Protein AF-0000000073466733 (afdb_homodimer)

Secondary structure (DSSP, 8-state):
-HHHHHHHHHTTTSS-GGG-HHHHHHHHHHHHHHHHHT--STT-S-PPPHHHHHHHHHHHHHHHHHHHHHHHHGGGG-TTTT-TTHHHHHHHHHHHHHHHHHHHHHHHHTSSS----------------SHHHHHHHHHHHHHHHTT--GGG-TTS--------TTS--------HHHHHHHHHHHHHHHHHHHHHHHHHHHIIIIIHHHHHHHHHHHHHHHHHHHHHHHHHHHHHHHHHHHHHHHHT-HHHHHHHHHHHHHHHHHHHHHHHHHHHHHHHHHH-SHHHHHHHHHHHHHHHHHHHHHHHHHHHHHHHHHHHHHHHHHHHHHH-/-HHHHHHHHHTTTSS-GGG-HHHHHHHHHHHHHHHHT---STT-S-PPPHHHHHHHHHHHHHHHHHHHHHHHHGGGG-TTTT-TTHHHHHHHHHHHHHHHHHHHHHHHHTSSS----------------SHHHHHHHHHHHHHHHTT--GGG-TTS--------TTS--------HHHHHHHHHHHHHHHHHHHHHHHHHHHIIIIIHHHHHHHHHHHHHHHHHHHHHHHHHHHHHHHHHHHHHHHHT-HHHHHHHHHHHHHHHHHHHHHHHHHHHHHHHHHH-SHHHHHHHHHHHHHHHHHHHHHHHHHHHHHHHHHHHHHHHHHHHHHH-

Nearest PDB structures (foldseek):
  8a1g-assembly2_B  TM=4.833E-01  e=2.621E-03  Homo sapiens
  8afz-assembly1_A  TM=4.199E-01  e=9.462E-04  Homo sapiens
  7aal-assembly1_B  TM=3.959E-01  e=3.906E-02  Homo sapiens
  7n6g-assembly1_3T  TM=3.147E-01  e=7.934E-02  Chlamydomonas reinhardtii
  8a1g-assembly2_B  TM=4.843E-01  e=2.735E-03  Homo sapiens

pLDDT: mean 74.76, std 27.03, range [27.53, 98.88]

Radius of gyration: 39.1 Å; Cα contacts (8 Å, |Δi|>4): 635; chains: 2; bounding box: 58×128×74 Å

Solvent-accessible surface area (backbone atoms only — not comparable to full-atom values): 34806 Å² total; per-residue (Å²): 120,62,66,71,52,49,58,63,54,60,67,63,67,73,68,62,74,86,69,39,71,69,52,58,55,54,58,52,45,54,56,51,29,60,64,53,41,69,36,74,60,114,49,42,65,70,57,75,39,66,70,58,53,51,52,51,51,50,50,51,24,50,50,50,24,51,52,41,39,49,68,55,58,53,51,52,76,42,72,36,42,50,28,60,70,45,67,57,48,53,50,47,51,50,45,50,53,48,45,56,47,47,56,59,50,54,68,68,66,63,69,79,70,86,64,66,79,69,64,75,72,73,73,78,75,84,74,70,51,30,46,35,32,48,47,12,50,26,25,40,54,22,8,48,57,34,36,31,70,62,89,73,50,79,84,64,76,84,72,76,67,71,70,54,86,78,66,65,76,68,63,69,61,66,35,71,57,11,52,48,25,40,52,48,13,52,50,26,38,51,46,30,52,40,48,51,51,26,27,51,39,26,39,64,38,20,52,50,54,50,51,55,51,48,52,52,49,48,50,24,52,52,30,46,49,46,25,53,52,26,44,51,51,27,44,53,35,49,49,52,38,50,53,34,62,75,67,65,45,69,85,53,44,63,58,34,51,52,49,32,52,50,27,48,50,47,26,54,52,30,43,54,51,21,51,52,40,45,51,51,57,74,58,47,44,59,64,44,41,21,53,28,35,34,40,41,24,51,25,52,34,22,42,53,44,20,58,54,30,52,56,51,32,51,54,34,46,51,51,29,51,51,43,44,52,54,44,51,58,72,76,98,121,63,65,72,52,49,59,65,54,61,67,63,67,74,66,62,74,86,67,39,70,69,53,59,54,55,57,53,44,55,56,50,28,61,61,49,41,62,35,75,61,112,53,39,66,70,55,75,39,66,69,58,53,51,52,50,51,51,51,50,23,50,50,50,24,51,52,42,40,51,68,54,59,54,50,51,77,42,71,35,42,50,29,59,70,47,68,57,47,54,52,47,53,50,46,50,54,47,46,58,53,46,56,63,55,54,68,66,63,64,67,80,72,87,65,67,79,70,66,76,70,74,73,77,76,83,74,70,50,30,46,37,31,48,46,12,49,25,25,39,55,22,8,48,57,36,37,29,70,62,88,74,49,79,84,63,76,85,72,76,69,72,70,54,85,78,65,67,77,66,65,70,63,65,34,71,57,12,51,50,26,41,54,50,13,53,52,27,38,50,47,30,51,40,50,50,52,26,29,51,40,26,38,64,38,19,53,49,53,49,51,55,50,48,52,52,50,49,51,24,52,52,30,46,50,47,25,53,52,27,46,52,50,26,44,53,34,49,49,52,40,52,52,34,61,73,68,67,45,70,85,52,45,64,57,34,51,53,49,33,53,50,27,48,51,46,26,52,52,28,42,53,50,21,51,53,40,43,50,51,57,74,59,47,44,58,65,45,41,20,52,28,34,33,41,42,25,51,25,52,35,22,43,53,43,20,57,55,30,52,56,51,34,53,54,34,44,51,50,29,53,51,40,43,51,53,44,52,58,71,76,98

Organism: Mycosarcoma maydis (NCBI:txid5270)

Sequence (664 aa):
MDQWKKFTSNVASNVGPQFQNIGKTFGNLNQQARERFGAVDQEDITELPQEYKDLERRVDALKSAHTGLMKVAKVYETESYDYPTQLQESITQLSASVGHSVTSWAASATRGTNLPKVSPTARPEKVNKTLHHALSRAAASGALQLGADPSNLSGLPKLDTAQAPGSETALKDDSKLGEALQKFAIAEDRLGNARLTQDDQITQGFNVPFNSFGAQIQLAMKARQSVNDARLHLDSWKQSLKSAENAGSSAKLEQYRGEVEQAEDKLVAATEEAISLMKQVLENPEPIKSLSAFIKAQAEYHAAAAELLANVQQELAQLATSVESDYRLSRGMDQWKKFTSNVASNVGPQFQNIGKTFGNLNQQARERFGAVDQEDITELPQEYKDLERRVDALKSAHTGLMKVAKVYETESYDYPTQLQESITQLSASVGHSVTSWAASATRGTNLPKVSPTARPEKVNKTLHHALSRAAASGALQLGADPSNLSGLPKLDTAQAPGSETALKDDSKLGEALQKFAIAEDRLGNARLTQDDQITQGFNVPFNSFGAQIQLAMKARQSVNDARLHLDSWKQSLKSAENAGSSAKLEQYRGEVEQAEDKLVAATEEAISLMKQVLENPEPIKSLSAFIKAQAEYHAAAAELLANVQQELAQLATSVESDYRLSRG

Structure (mmCIF, N/CA/C/O backbone):
data_AF-0000000073466733-model_v1
#
loop_
_entity.id
_entity.type
_entity.pdbx_description
1 polymer 'BAR domain-containing protein'
#
loop_
_atom_site.group_PDB
_atom_site.id
_atom_site.type_symbol
_atom_site.label_atom_id
_atom_site.label_alt_id
_atom_site.label_comp_id
_atom_site.label_asym_id
_atom_site.label_entity_id
_atom_site.label_seq_id
_atom_site.pdbx_PDB_ins_code
_atom_site.Cartn_x
_atom_site.Cartn_y
_atom_site.Cartn_z
_atom_site.occupancy
_atom_site.B_iso_or_equiv
_atom_site.auth_seq_id
_atom_site.auth_comp_id
_atom_site.auth_asym_id
_atom_site.auth_atom_id
_atom_site.pdbx_PDB_model_num
ATOM 1 N N . MET A 1 1 ? -9.258 54.469 31.219 1 27.53 1 MET A N 1
ATOM 2 C CA . MET A 1 1 ? -8.648 54.969 29.984 1 27.53 1 MET A CA 1
ATOM 3 C C . MET A 1 1 ? -7.129 54.969 30.094 1 27.53 1 MET A C 1
ATOM 5 O O . MET A 1 1 ? -6.43 54.75 29.094 1 27.53 1 MET A O 1
ATOM 9 N N . ASP A 1 2 ? -6.719 55.094 31.328 1 37.41 2 ASP A N 1
ATOM 10 C CA . ASP A 1 2 ? -5.309 55.281 31.656 1 37.41 2 ASP A CA 1
ATOM 11 C C . ASP A 1 2 ? -4.547 53.969 31.641 1 37.41 2 ASP A C 1
ATOM 13 O O . ASP A 1 2 ? -3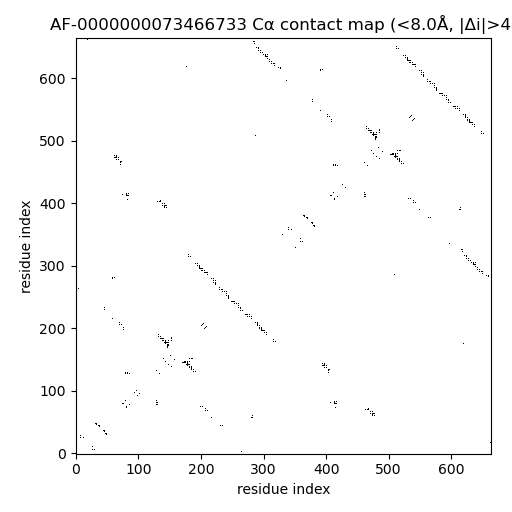.395 53.906 31.219 1 37.41 2 ASP A O 1
ATOM 17 N N . GLN A 1 3 ? -5.207 53.062 32.219 1 35.91 3 GLN A N 1
ATOM 18 C CA . GLN A 1 3 ? -4.453 51.875 32.5 1 35.91 3 GLN A CA 1
ATOM 19 C C . GLN A 1 3 ? -4.195 51.062 31.219 1 35.91 3 GLN A C 1
ATOM 21 O O . GLN A 1 3 ? -3.199 50.344 31.125 1 35.91 3 GLN A O 1
ATOM 26 N N . TRP A 1 4 ? -5.293 51.094 30.359 1 40.16 4 TRP A N 1
ATOM 27 C CA . TRP A 1 4 ? -5.066 50.438 29.078 1 40.16 4 TRP A CA 1
ATOM 28 C C . TRP A 1 4 ? -3.967 51.125 28.281 1 40.16 4 TRP A C 1
ATOM 30 O O . TRP A 1 4 ? -3.154 50.469 27.625 1 40.16 4 TRP A O 1
ATOM 40 N N . LYS A 1 5 ? -3.711 52.406 28.516 1 46.12 5 LYS A N 1
ATOM 41 C CA . LYS A 1 5 ? -2.66 53.219 27.922 1 46.12 5 LYS A CA 1
ATOM 42 C C . LYS A 1 5 ? -1.279 52.781 28.391 1 46.12 5 LYS A C 1
ATOM 44 O O . LYS A 1 5 ? -0.344 52.719 27.578 1 46.12 5 LYS A O 1
ATOM 49 N N . LYS A 1 6 ? -1.133 52.5 29.594 1 44.5 6 LYS A N 1
ATOM 50 C CA . LYS A 1 6 ? 0.152 52.219 30.234 1 44.5 6 LYS A CA 1
ATOM 51 C C . LYS A 1 6 ? 0.685 50.844 29.781 1 44.5 6 LYS A C 1
ATOM 53 O O . LYS A 1 6 ? 1.891 50.688 29.594 1 44.5 6 LYS A O 1
ATOM 58 N N . PHE A 1 7 ? -0.127 49.906 29.766 1 41.03 7 PHE A N 1
ATOM 59 C CA . PHE A 1 7 ? 0.318 48.562 29.391 1 41.03 7 PHE A CA 1
ATOM 60 C C . PHE A 1 7 ? 0.852 48.562 27.969 1 41.03 7 PHE A C 1
ATOM 62 O O . PHE A 1 7 ? 1.877 47.938 27.688 1 41.03 7 PHE A O 1
ATOM 69 N N . THR A 1 8 ? 0.306 49.406 27.109 1 41.75 8 THR A N 1
ATOM 70 C CA . THR A 1 8 ? 0.793 49.438 25.734 1 41.75 8 THR A CA 1
ATOM 71 C C . THR A 1 8 ? 2.184 50.062 25.656 1 41.75 8 THR A C 1
ATOM 73 O O . THR A 1 8 ? 2.967 49.75 24.766 1 41.75 8 THR A O 1
ATOM 76 N N . SER A 1 9 ? 2.525 50.969 26.656 1 40.78 9 SER A N 1
ATOM 77 C CA . SER A 1 9 ? 3.83 51.625 26.656 1 40.78 9 SER A CA 1
ATOM 78 C C . SER A 1 9 ? 4.926 50.688 27.109 1 40.78 9 SER A C 1
ATOM 80 O O . SER A 1 9 ? 6.031 50.688 26.562 1 40.78 9 SER A O 1
ATOM 82 N N . ASN A 1 10 ? 4.746 50 28.234 1 35.5 10 ASN A N 1
ATOM 83 C CA . ASN A 1 10 ? 5.855 49.25 28.828 1 35.5 10 ASN A CA 1
ATOM 84 C C . ASN A 1 10 ? 6.25 48.031 28 1 35.5 10 ASN A C 1
ATOM 86 O O . ASN A 1 10 ? 7.324 47.469 28.188 1 35.5 10 ASN A O 1
ATOM 90 N N . VAL A 1 11 ? 5.324 47.406 27.391 1 38.09 11 VAL A N 1
ATOM 91 C CA . VAL A 1 11 ? 5.762 46.188 26.688 1 38.09 11 VAL A CA 1
ATOM 92 C C . VAL A 1 11 ? 6.645 46.594 25.5 1 38.09 11 VAL A C 1
ATOM 94 O O . VAL A 1 11 ? 7.352 45.75 24.953 1 38.09 11 VAL A O 1
ATOM 97 N N . ALA A 1 12 ? 6.648 47.906 25.047 1 36.88 12 ALA A N 1
ATOM 98 C CA . ALA A 1 12 ? 7.445 48.375 23.922 1 36.88 12 ALA A CA 1
ATOM 99 C C . ALA A 1 12 ? 8.93 48.375 24.281 1 36.88 12 ALA A C 1
ATOM 101 O O . ALA A 1 12 ? 9.781 48.375 23.375 1 36.88 12 ALA A O 1
ATOM 102 N N . SER A 1 13 ? 9.234 48.594 25.547 1 33.16 13 SER A N 1
ATOM 103 C CA . SER A 1 13 ? 10.648 48.906 25.766 1 33.16 13 SER A CA 1
ATOM 104 C C . SER A 1 13 ? 11.531 47.688 25.516 1 33.16 13 SER A C 1
ATOM 106 O O . SER A 1 13 ? 12.68 47.844 25.094 1 33.16 13 SER A O 1
ATOM 108 N N . ASN A 1 14 ? 11.25 46.531 26.109 1 29.89 14 ASN A N 1
ATOM 109 C CA . ASN A 1 14 ? 12.398 45.656 26.312 1 29.89 14 ASN A CA 1
ATOM 110 C C . ASN A 1 14 ? 12.656 44.75 25.109 1 29.89 14 ASN A C 1
ATOM 112 O O . ASN A 1 14 ? 13.359 43.75 25.203 1 29.89 14 ASN A O 1
ATOM 116 N N . VAL A 1 15 ? 11.68 44.594 24.156 1 31.73 15 VAL A N 1
ATOM 117 C CA . VAL A 1 15 ? 12.055 43.469 23.297 1 31.73 15 VAL A CA 1
ATOM 118 C C . VAL A 1 15 ? 13.172 43.906 22.359 1 31.73 15 VAL A C 1
ATOM 120 O O . VAL A 1 15 ? 13.25 45.062 21.969 1 31.73 15 VAL A O 1
ATOM 123 N N . GLY A 1 16 ? 14.32 43.188 22.234 1 29.83 16 GLY A N 1
ATOM 124 C CA . GLY A 1 16 ? 15.594 43.375 21.562 1 29.83 16 GLY A CA 1
ATOM 125 C C . GLY A 1 16 ? 15.438 43.719 20.094 1 29.83 16 GLY A C 1
ATOM 126 O O . GLY A 1 16 ? 14.359 43.531 19.516 1 29.83 16 GLY A O 1
ATOM 127 N N . PRO A 1 17 ? 16.469 44.344 19.312 1 31.75 17 PRO A N 1
ATOM 128 C CA . PRO A 1 17 ? 16.516 45.062 18.047 1 31.75 17 PRO A CA 1
ATOM 129 C C . PRO A 1 17 ? 16 44.25 16.859 1 31.75 17 PRO A C 1
ATOM 131 O O . PRO A 1 17 ? 15.531 44.812 15.875 1 31.75 17 PRO A O 1
ATOM 134 N N . GLN A 1 18 ? 16.5 43.031 16.672 1 32.75 18 GLN A N 1
ATOM 135 C CA . GLN A 1 18 ? 16.328 42.406 15.359 1 32.75 18 GLN A CA 1
ATOM 136 C C . GLN A 1 18 ? 14.859 42.094 15.086 1 32.75 18 GLN A C 1
ATOM 138 O O . GLN A 1 18 ? 14.484 41.781 13.953 1 32.75 18 GLN A O 1
ATOM 143 N N . PHE A 1 19 ? 14.195 41.5 16.047 1 32.16 19 PHE A N 1
ATOM 144 C CA . PHE A 1 19 ? 12.75 41.312 15.992 1 32.16 19 PHE A CA 1
ATOM 145 C C . PHE A 1 19 ? 12.031 42.656 16.047 1 32.16 19 PHE A C 1
ATOM 147 O O . PHE A 1 19 ? 11.305 42.938 17 1 32.16 19 PHE A O 1
ATOM 154 N N . GLN A 1 20 ? 12.719 43.812 15.695 1 30.38 20 GLN A N 1
ATOM 155 C CA . GLN A 1 20 ? 12.266 45.219 15.789 1 30.38 20 GLN A CA 1
ATOM 156 C C . GLN A 1 20 ? 11 45.438 14.961 1 30.38 20 GLN A C 1
ATOM 158 O O . GLN A 1 20 ? 10.195 46.312 15.281 1 30.38 20 GLN A O 1
ATOM 163 N N . ASN A 1 21 ? 11.047 44.781 13.734 1 29.73 21 ASN A N 1
ATOM 164 C CA . ASN A 1 21 ? 9.969 45.25 12.875 1 29.73 21 ASN A CA 1
ATOM 165 C C . ASN A 1 21 ? 8.609 44.75 13.352 1 29.73 21 ASN A C 1
ATOM 167 O O . ASN A 1 21 ? 7.57 45.219 12.922 1 29.73 21 ASN A O 1
ATOM 171 N N . ILE A 1 22 ? 8.602 43.531 13.891 1 31.38 22 ILE A N 1
ATOM 172 C CA . ILE A 1 22 ? 7.293 43.031 14.297 1 31.38 22 ILE A CA 1
ATOM 173 C C . ILE A 1 22 ? 6.793 43.812 15.516 1 31.38 22 ILE A C 1
ATOM 175 O O . ILE A 1 22 ? 5.652 43.625 15.945 1 31.38 22 ILE A O 1
ATOM 179 N N . GLY A 1 23 ? 7.691 44.438 16.281 1 30.52 23 GLY A N 1
ATOM 180 C CA . GLY A 1 23 ? 7.297 45.25 17.422 1 30.52 23 GLY A CA 1
ATOM 181 C C . GLY A 1 23 ? 6.441 46.438 17.047 1 30.52 23 GLY A C 1
ATOM 182 O O . GLY A 1 23 ? 5.578 46.875 17.812 1 30.52 23 GLY A O 1
ATOM 183 N N . LYS A 1 24 ? 6.836 47.219 15.938 1 35.78 24 LYS A N 1
ATOM 184 C CA . LYS A 1 24 ? 6.121 48.438 15.578 1 35.78 24 LYS A CA 1
ATOM 185 C C . LYS A 1 24 ? 4.676 48.156 15.195 1 35.78 24 LYS A C 1
ATOM 187 O O . LYS A 1 24 ? 3.795 49 15.359 1 35.78 24 LYS A O 1
ATOM 192 N N . THR A 1 25 ? 4.383 46.969 14.602 1 33.47 25 THR A N 1
ATOM 193 C CA . THR A 1 25 ? 3.033 46.719 14.102 1 33.47 25 THR A CA 1
ATOM 194 C C . THR A 1 25 ? 2.086 46.375 15.25 1 33.47 25 THR A C 1
ATOM 196 O O . THR A 1 25 ? 0.876 46.594 15.148 1 33.47 25 THR A O 1
ATOM 199 N N . PHE A 1 26 ? 2.646 45.875 16.312 1 36.72 26 PHE A N 1
ATOM 200 C CA . PHE A 1 26 ? 1.739 45.625 17.438 1 36.72 26 PHE A CA 1
ATOM 201 C C . PHE A 1 26 ? 1.276 46.938 18.047 1 36.72 26 PHE A C 1
ATOM 203 O O . PHE A 1 26 ? 0.139 47.062 18.5 1 36.72 26 PHE A O 1
ATOM 210 N N . GLY A 1 27 ? 2.184 47.969 18.062 1 34.47 27 GLY A N 1
ATOM 211 C CA . GLY A 1 27 ? 1.759 49.281 18.531 1 34.47 27 GLY A CA 1
ATOM 212 C C . GLY A 1 27 ? 0.616 49.875 17.719 1 34.47 27 GLY A C 1
ATOM 213 O O . GLY A 1 27 ? -0.276 50.531 18.281 1 34.47 27 GLY A O 1
ATOM 214 N N . ASN A 1 28 ? 0.651 49.656 16.406 1 37.84 28 ASN A N 1
ATOM 215 C CA . ASN A 1 28 ? -0.404 50.219 15.578 1 37.84 28 ASN A CA 1
ATOM 216 C C . ASN A 1 28 ? -1.723 49.5 15.758 1 37.84 28 ASN A C 1
ATOM 218 O O . ASN A 1 28 ? -2.795 50.094 15.688 1 37.84 28 ASN A O 1
ATOM 222 N N . LEU A 1 29 ? -1.667 48.219 16.094 1 36.16 29 LEU A N 1
ATOM 223 C CA . LEU A 1 29 ? -2.949 47.531 16.219 1 36.16 29 LEU A CA 1
ATOM 224 C C . LEU A 1 29 ? -3.648 47.938 17.516 1 36.16 29 LEU A C 1
ATOM 226 O O . LEU A 1 29 ? -4.875 48.062 17.547 1 36.16 29 LEU A O 1
ATOM 230 N N . ASN A 1 30 ? -2.852 48.25 18.594 1 37.81 30 ASN A N 1
ATOM 231 C CA . ASN A 1 30 ? -3.523 48.75 19.797 1 37.81 30 ASN A CA 1
ATOM 232 C C . ASN A 1 30 ? -4.246 50.062 19.531 1 37.81 30 ASN A C 1
ATOM 234 O O . ASN A 1 30 ? -5.359 50.25 20.016 1 37.81 30 ASN A O 1
ATOM 238 N N . GLN A 1 31 ? -3.604 51 18.781 1 38.84 31 GLN A N 1
ATOM 239 C CA . GLN A 1 31 ? -4.254 52.281 18.531 1 38.84 31 GLN A CA 1
ATOM 240 C C . GLN A 1 31 ? -5.508 52.094 17.672 1 38.84 31 GLN A C 1
ATOM 242 O O . GLN A 1 31 ? -6.535 52.719 17.938 1 38.84 31 GLN A O 1
ATOM 247 N N . GLN A 1 32 ? -5.367 51.125 16.766 1 35 32 GLN A N 1
ATOM 248 C CA . GLN A 1 32 ? -6.527 51.062 15.883 1 35 32 GLN A CA 1
ATOM 249 C C . GLN A 1 32 ? -7.691 50.344 16.562 1 35 32 GLN A C 1
ATOM 251 O O . GLN A 1 32 ? -8.852 50.656 16.312 1 35 32 GLN A O 1
ATOM 256 N N . ALA A 1 33 ? -7.348 49.406 17.438 1 36.84 33 ALA A N 1
ATOM 257 C CA . ALA A 1 33 ? -8.469 48.75 18.094 1 36.84 33 ALA A CA 1
ATOM 258 C C . ALA A 1 33 ? -9.172 49.688 19.062 1 36.84 33 ALA A C 1
ATOM 260 O O . ALA A 1 33 ? -10.406 49.719 19.141 1 36.84 33 ALA A O 1
ATOM 261 N N . ARG A 1 34 ? -8.461 50.5 19.891 1 36.38 34 ARG A N 1
ATOM 262 C CA . ARG A 1 34 ? -9.133 51.469 20.766 1 36.38 34 ARG A CA 1
ATOM 263 C C . ARG A 1 34 ? -9.969 52.438 19.969 1 36.38 34 ARG A C 1
ATOM 265 O O . ARG A 1 34 ? -11.023 52.875 20.406 1 36.38 34 ARG A O 1
ATOM 272 N N . GLU A 1 35 ? -9.367 52.969 18.938 1 36.69 35 GLU A N 1
ATOM 273 C CA . GLU A 1 35 ? -10.164 53.969 18.234 1 36.69 35 GLU A CA 1
ATOM 274 C C . GLU A 1 35 ? -11.461 53.375 17.703 1 36.69 35 GLU A C 1
ATOM 276 O O . GLU A 1 35 ? -12.492 54.062 17.641 1 36.69 35 GLU A O 1
ATOM 281 N N . ARG A 1 36 ? -11.32 52.094 17.234 1 33.38 36 ARG A N 1
ATOM 282 C CA . ARG A 1 36 ? -12.555 51.656 16.578 1 33.38 36 ARG A CA 1
ATOM 283 C C . ARG A 1 36 ? -13.617 51.281 17.609 1 33.38 36 ARG A C 1
ATOM 285 O O . ARG A 1 36 ? -14.742 50.938 17.25 1 33.38 36 ARG A O 1
ATOM 292 N N . PHE A 1 37 ? -13.258 50.781 18.844 1 35.19 37 PHE A N 1
ATOM 293 C CA . PHE A 1 37 ? -14.406 50.312 19.625 1 35.19 37 PHE A CA 1
ATOM 294 C C . PHE A 1 37 ? -15.305 51.5 20.016 1 35.19 37 PHE A C 1
ATOM 296 O O . PHE A 1 37 ? -16.266 51.312 20.75 1 35.19 37 PHE A O 1
ATOM 303 N N . GLY A 1 38 ? -14.914 52.625 20.156 1 32.56 38 GLY A N 1
ATOM 304 C CA . GLY A 1 38 ? -15.906 53.594 20.625 1 32.56 38 GLY A CA 1
ATOM 305 C C . GLY A 1 38 ? -17.109 53.688 19.719 1 32.56 38 GLY A C 1
ATOM 306 O O . GLY A 1 38 ? -17.844 54.688 19.75 1 32.56 38 GLY A O 1
ATOM 307 N N . ALA A 1 39 ? -17.281 52.938 18.672 1 33.53 39 ALA A N 1
ATOM 308 C CA . ALA A 1 39 ? -18.438 53.438 17.922 1 33.53 39 ALA A CA 1
ATOM 309 C C . ALA A 1 39 ? -19.75 53.062 18.625 1 33.53 39 ALA A C 1
ATOM 311 O O . ALA A 1 39 ? -19.938 51.906 19.016 1 33.53 39 ALA A O 1
ATOM 312 N N . VAL A 1 40 ? -20.75 53.781 19 1 34.38 40 VAL A N 1
ATOM 313 C CA . VAL A 1 40 ? -22.141 54.062 19.391 1 34.38 40 VAL A CA 1
ATOM 314 C C . VAL A 1 40 ? -23.078 53.25 18.5 1 34.38 40 VAL A C 1
ATOM 316 O O . VAL A 1 40 ? -23.984 52.562 18.984 1 34.38 40 VAL A O 1
ATOM 319 N N . ASP A 1 41 ? -23.797 53.562 17.406 1 36.12 41 ASP A N 1
ATOM 320 C CA . ASP A 1 41 ? -24.984 53.188 16.641 1 36.12 41 ASP A CA 1
ATOM 321 C C . ASP A 1 41 ? -24.812 51.812 16 1 36.12 41 ASP A C 1
ATOM 323 O O . ASP A 1 41 ? -23.688 51.312 15.898 1 36.12 41 ASP A O 1
ATOM 327 N N . GLN A 1 42 ? -25.5 51.062 15.094 1 41.66 42 GLN A N 1
ATOM 328 C CA . GLN A 1 42 ? -25.391 49.812 14.359 1 41.66 42 GLN A CA 1
ATOM 329 C C . GLN A 1 42 ? -23.938 49.344 14.258 1 41.66 42 GLN A C 1
ATOM 331 O O . GLN A 1 42 ? -23.656 48.25 13.797 1 41.66 42 GLN A O 1
ATOM 336 N N . GLU A 1 43 ? -22.828 50.219 14.75 1 43.75 43 GLU A N 1
ATOM 337 C CA . GLU A 1 43 ? -21.547 50.875 15.031 1 43.75 43 GLU A CA 1
ATOM 338 C C . GLU A 1 43 ? -20.953 50.344 16.344 1 43.75 43 GLU A C 1
ATOM 340 O O . GLU A 1 43 ? -19.797 50.656 16.656 1 43.75 43 GLU A O 1
ATOM 345 N N . ASP A 1 44 ? -21.641 49.781 17.297 1 51.81 44 ASP A N 1
ATOM 346 C CA . ASP A 1 44 ? -21.328 49.438 18.672 1 51.81 44 ASP A CA 1
ATOM 347 C C . ASP A 1 44 ? -20.656 48.062 18.766 1 51.81 44 ASP A C 1
ATOM 349 O O . ASP A 1 44 ? -20.297 47.625 19.844 1 51.81 44 ASP A O 1
ATOM 353 N N . ILE A 1 45 ? -20.75 47.219 17.875 1 64 45 ILE A N 1
ATOM 354 C CA . ILE A 1 45 ? -20.125 45.906 18.016 1 64 45 ILE A CA 1
ATOM 355 C C . ILE A 1 45 ? -18.609 46.062 17.984 1 64 45 ILE A C 1
ATOM 357 O O . ILE A 1 45 ? -18.062 46.719 17.094 1 64 45 ILE A O 1
ATOM 361 N N . THR A 1 46 ? -18.047 45.656 19.109 1 77.31 46 THR A N 1
ATOM 362 C CA . THR A 1 46 ? -16.609 45.75 19.266 1 77.31 46 THR A CA 1
ATOM 363 C C . THR A 1 46 ? -15.891 44.938 18.188 1 77.31 46 THR A C 1
ATOM 365 O O . THR A 1 46 ? -16.062 43.719 18.094 1 77.31 46 THR A O 1
ATOM 368 N N . GLU A 1 47 ? -15.406 45.656 17.234 1 82.25 47 GLU A N 1
ATOM 369 C CA . GLU A 1 47 ? -14.688 45 16.156 1 82.25 47 GLU A CA 1
ATOM 370 C C . GLU A 1 47 ? -13.25 44.688 16.547 1 82.25 47 GLU A C 1
ATOM 372 O O . GLU A 1 47 ? -12.633 45.469 17.297 1 82.25 47 GLU A O 1
ATOM 377 N N . LEU A 1 48 ? -12.789 43.562 16.156 1 87.5 48 LEU A N 1
ATOM 378 C CA . LEU A 1 48 ? -11.406 43.188 16.406 1 87.5 48 LEU A CA 1
ATOM 379 C C . LEU A 1 48 ? -10.477 43.719 15.336 1 87.5 48 LEU A C 1
ATOM 381 O O . LEU A 1 48 ? -10.891 43.906 14.188 1 87.5 48 LEU A O 1
ATOM 385 N N . PRO A 1 49 ? -9.234 44.031 15.68 1 84.81 49 PRO A N 1
ATOM 386 C CA . PRO A 1 49 ? -8.266 44.562 14.711 1 84.81 49 PRO A CA 1
ATOM 387 C C . PRO A 1 49 ? -8.039 43.594 13.539 1 84.81 49 PRO A C 1
ATOM 389 O O . PRO A 1 49 ? -8.164 42.375 13.695 1 84.81 49 PRO A O 1
ATOM 392 N N . GLN A 1 50 ? -7.754 44.219 12.438 1 86.94 50 GLN A N 1
ATOM 393 C CA . GLN A 1 50 ? -7.535 43.438 11.219 1 86.94 50 GLN A CA 1
ATOM 394 C C . GLN A 1 50 ? -6.375 42.469 11.391 1 86.94 50 GLN A C 1
ATOM 396 O O . GLN A 1 50 ? -6.422 41.344 10.891 1 86.94 50 GLN A O 1
ATOM 401 N N . GLU A 1 51 ? -5.316 42.875 12.008 1 85.5 51 GLU A N 1
ATOM 402 C CA . GLU A 1 51 ? -4.156 42 12.242 1 85.5 51 GLU A CA 1
ATOM 403 C C . GLU A 1 51 ? -4.547 40.75 12.984 1 85.5 51 GLU A C 1
ATOM 405 O O . GLU A 1 51 ? -4.02 39.656 12.703 1 85.5 51 GLU A O 1
ATOM 410 N N . TYR A 1 52 ? -5.438 40.969 13.961 1 92.44 52 TYR A N 1
ATOM 411 C CA . TYR A 1 52 ? -5.938 39.844 14.703 1 92.44 52 TYR A CA 1
ATOM 412 C C . TYR A 1 52 ? -6.707 38.875 13.789 1 92.44 52 TYR A C 1
ATOM 414 O O . TYR A 1 52 ? -6.523 37.656 13.852 1 92.44 52 TYR A O 1
ATOM 422 N N . LYS A 1 53 ? -7.523 39.375 12.93 1 91.12 53 LYS A N 1
ATOM 423 C CA . LYS A 1 53 ? -8.305 38.562 12 1 91.12 53 LYS A CA 1
ATOM 424 C C . LYS A 1 53 ? -7.398 37.812 11.023 1 91.12 53 LYS A C 1
ATOM 426 O O . LYS A 1 53 ? -7.691 36.688 10.641 1 91.12 53 LYS A O 1
ATOM 431 N N . ASP A 1 54 ? -6.355 38.469 10.641 1 89.75 54 ASP A N 1
ATOM 432 C CA . ASP A 1 54 ? -5.391 37.812 9.758 1 89.75 54 ASP A CA 1
ATOM 433 C C . ASP A 1 54 ? -4.715 36.625 10.445 1 89.75 54 ASP A C 1
ATOM 435 O O . ASP A 1 54 ? -4.48 35.594 9.828 1 89.75 54 ASP A O 1
ATOM 439 N N . LEU A 1 55 ? -4.332 36.875 11.695 1 92.25 55 LEU A N 1
ATOM 440 C CA . LEU A 1 55 ? -3.764 35.781 12.477 1 92.25 55 LEU A CA 1
ATOM 441 C C . LEU A 1 55 ? -4.742 34.594 12.57 1 92.25 55 LEU A C 1
ATOM 443 O O . LEU A 1 55 ? -4.34 33.438 12.438 1 92.25 55 LEU A O 1
ATOM 447 N N . GLU A 1 56 ? -6.023 34.906 12.75 1 94.69 56 GLU A N 1
ATOM 448 C CA . GLU A 1 56 ? -7.051 33.875 12.828 1 94.69 56 GLU A CA 1
ATOM 449 C C . GLU A 1 56 ? -7.121 33.094 11.531 1 94.69 56 GLU A C 1
ATOM 451 O O . GLU A 1 56 ? -7.223 31.844 11.562 1 94.69 56 GLU A O 1
ATOM 456 N N . ARG A 1 57 ? -7.066 33.781 10.484 1 92.38 57 ARG A N 1
ATOM 457 C CA . ARG A 1 57 ? -7.148 33.125 9.18 1 92.38 57 ARG A CA 1
ATOM 458 C C . ARG A 1 57 ? -5.969 32.188 8.969 1 92.38 57 ARG A C 1
ATOM 460 O O . ARG A 1 57 ? -6.145 31.062 8.469 1 92.38 57 ARG A O 1
ATOM 467 N N . ARG A 1 58 ? -4.812 32.594 9.336 1 93 58 ARG A N 1
ATOM 468 C CA . ARG A 1 58 ? -3.619 31.781 9.172 1 93 58 ARG A CA 1
ATOM 469 C C . ARG A 1 58 ? -3.689 30.531 10.047 1 93 58 ARG A C 1
ATOM 471 O O . ARG A 1 58 ? -3.299 29.453 9.617 1 93 58 ARG A O 1
ATOM 478 N N . VAL A 1 59 ? -4.172 30.734 11.219 1 95.94 59 VAL A N 1
ATOM 479 C CA . VAL A 1 59 ? -4.281 29.594 12.117 1 95.94 59 VAL A CA 1
ATOM 480 C C . VAL A 1 59 ? -5.34 28.625 11.602 1 95.94 59 VAL A C 1
ATOM 482 O O . VAL A 1 59 ? -5.18 27.406 11.711 1 95.94 59 VAL A O 1
ATOM 485 N N . ASP A 1 60 ? -6.418 29.141 11.031 1 95.31 60 ASP A N 1
ATOM 486 C CA . ASP A 1 60 ? -7.434 28.281 10.43 1 95.31 60 ASP A CA 1
ATOM 487 C C . ASP A 1 60 ? -6.844 27.453 9.289 1 95.31 60 ASP A C 1
ATOM 489 O O . ASP A 1 60 ? -7.145 26.266 9.156 1 95.31 60 ASP A O 1
ATOM 493 N N . ALA A 1 61 ? -6.062 28.125 8.508 1 92.75 61 ALA A N 1
ATOM 494 C CA . ALA A 1 61 ? -5.387 27.438 7.414 1 92.75 61 ALA A CA 1
ATOM 495 C C . ALA A 1 61 ? -4.469 26.344 7.949 1 92.75 61 ALA A C 1
ATOM 497 O O . ALA A 1 61 ? -4.438 25.234 7.41 1 92.75 61 ALA A O 1
ATOM 498 N N . LEU A 1 62 ? -3.715 26.656 8.938 1 95.5 62 LEU A N 1
ATOM 499 C CA . LEU A 1 62 ? -2.818 25.688 9.562 1 95.5 62 LEU A CA 1
ATOM 500 C C . LEU A 1 62 ? -3.6 24.5 10.117 1 95.5 62 LEU A C 1
ATOM 502 O O . LEU A 1 62 ? -3.191 23.344 9.953 1 95.5 62 LEU A O 1
ATOM 506 N N . LYS A 1 63 ? -4.707 24.812 10.789 1 96.5 63 LYS A N 1
ATOM 507 C CA . LYS A 1 63 ? -5.547 23.75 11.336 1 96.5 63 LYS A CA 1
ATOM 508 C C . LYS A 1 63 ? -6.066 22.844 10.234 1 96.5 63 LYS A C 1
ATOM 510 O O . LYS A 1 63 ? -6.07 21.609 10.391 1 96.5 63 LYS A O 1
ATOM 515 N N . SER A 1 64 ? -6.512 23.422 9.203 1 93.75 64 SER A N 1
ATOM 516 C CA . SER A 1 64 ? -7.023 22.656 8.078 1 93.75 64 SER A CA 1
ATOM 517 C C . SER A 1 64 ? -5.941 21.75 7.488 1 93.75 64 SER A C 1
ATOM 519 O O . SER A 1 64 ? -6.188 20.578 7.207 1 93.75 64 SER A O 1
ATOM 521 N N . ALA A 1 65 ? -4.773 22.297 7.273 1 94.25 65 ALA A N 1
ATOM 522 C CA . ALA A 1 65 ? -3.646 21.531 6.762 1 94.25 65 ALA A CA 1
ATOM 523 C C . ALA A 1 65 ? -3.312 20.359 7.695 1 94.25 65 ALA A C 1
ATOM 525 O O . ALA A 1 65 ? -3.1 19.234 7.242 1 94.25 65 ALA A O 1
ATOM 526 N N . HIS A 1 66 ? -3.238 20.719 8.977 1 97.31 66 HIS A N 1
ATOM 527 C CA . HIS A 1 66 ? -2.934 19.703 9.977 1 97.31 66 HIS A CA 1
ATOM 528 C C . HIS A 1 66 ? -3.943 18.562 9.938 1 97.31 66 HIS A C 1
ATOM 530 O O . HIS A 1 66 ? -3.562 17.391 9.859 1 97.31 66 HIS A O 1
ATOM 536 N N . THR A 1 67 ? -5.23 18.875 9.93 1 96.19 67 THR A N 1
ATOM 537 C CA . THR A 1 67 ? -6.301 17.891 9.969 1 96.19 67 THR A CA 1
ATOM 538 C C . THR A 1 67 ? -6.301 17.047 8.695 1 96.19 67 THR A C 1
ATOM 540 O O . THR A 1 67 ? -6.477 15.828 8.75 1 96.19 67 THR A O 1
ATOM 543 N N . GLY A 1 68 ? -6.113 17.688 7.578 1 94.38 68 GLY A N 1
ATOM 544 C CA . GLY A 1 68 ? -6.082 16.984 6.305 1 94.38 68 GLY A CA 1
ATOM 545 C C . GLY A 1 68 ? -4.965 15.969 6.219 1 94.38 68 GLY A C 1
ATOM 546 O O . GLY A 1 68 ? -5.184 14.836 5.773 1 94.38 68 GLY A O 1
ATOM 547 N N . LEU A 1 69 ? -3.793 16.328 6.629 1 96.81 69 LEU A N 1
ATOM 548 C CA . LEU A 1 69 ? -2.643 15.43 6.559 1 96.81 69 LEU A CA 1
ATOM 549 C C . LEU A 1 69 ? -2.787 14.281 7.551 1 96.81 69 LEU A C 1
ATOM 551 O O . LEU A 1 69 ? -2.484 13.133 7.223 1 96.81 69 LEU A O 1
ATOM 555 N N . MET A 1 70 ? -3.256 14.648 8.742 1 96.81 70 MET A N 1
ATOM 556 C CA . MET A 1 70 ? -3.379 13.633 9.781 1 96.81 70 MET A CA 1
ATOM 557 C C . MET A 1 70 ? -4.402 12.57 9.383 1 96.81 70 MET A C 1
ATOM 559 O O . MET A 1 70 ? -4.219 11.391 9.672 1 96.81 70 MET A O 1
ATOM 563 N N . LYS A 1 71 ? -5.449 12.961 8.727 1 95.19 71 LYS A N 1
ATOM 564 C CA . LYS A 1 71 ? -6.488 12.031 8.297 1 95.19 71 LYS A CA 1
ATOM 565 C C . LYS A 1 71 ? -5.91 10.938 7.406 1 95.19 71 LYS A C 1
ATOM 567 O O . LYS A 1 71 ? -6.273 9.766 7.535 1 95.19 71 LYS A O 1
ATOM 572 N N . VAL A 1 72 ? -5.023 11.281 6.531 1 96 72 VAL A N 1
ATOM 573 C CA . VAL A 1 72 ? -4.449 10.336 5.582 1 96 72 VAL A CA 1
ATOM 574 C C . VAL A 1 72 ? -3.291 9.586 6.238 1 96 72 VAL A C 1
ATOM 576 O O . VAL A 1 72 ? -3.203 8.359 6.141 1 96 72 VAL A O 1
ATOM 579 N N . ALA A 1 73 ? -2.4 10.32 6.957 1 97.44 73 ALA A N 1
ATOM 580 C CA . ALA A 1 73 ? -1.163 9.75 7.492 1 97.44 73 ALA A CA 1
ATOM 581 C C . ALA A 1 73 ? -1.453 8.719 8.578 1 97.44 73 ALA A C 1
ATOM 583 O O . ALA A 1 73 ? -0.595 7.902 8.906 1 97.44 73 ALA A O 1
ATOM 584 N N . LYS A 1 74 ? -2.609 8.711 9.148 1 95.81 74 LYS A N 1
ATOM 585 C CA . LYS A 1 74 ? -2.982 7.762 10.195 1 95.81 74 LYS A CA 1
ATOM 586 C C . LYS A 1 74 ? -2.959 6.328 9.68 1 95.81 74 LYS A C 1
ATOM 588 O O . LYS A 1 74 ? -2.889 5.379 10.461 1 95.81 74 LYS A O 1
ATOM 593 N N . VAL A 1 75 ? -3.02 6.152 8.398 1 95.12 75 VAL A N 1
ATOM 594 C CA . VAL A 1 75 ? -3.025 4.84 7.758 1 95.12 75 VAL A CA 1
ATOM 595 C C . VAL A 1 75 ? -1.773 4.062 8.156 1 95.12 75 VAL A C 1
ATOM 597 O O . VAL A 1 75 ? -1.821 2.844 8.328 1 95.12 75 VAL A O 1
ATOM 600 N N . TYR A 1 76 ? -0.649 4.773 8.359 1 97.25 76 TYR A N 1
ATOM 601 C CA . TYR A 1 76 ? 0.637 4.145 8.641 1 97.25 76 TYR A CA 1
ATOM 602 C C . TYR A 1 76 ? 0.643 3.508 10.023 1 97.25 76 TYR A C 1
ATOM 604 O O . TYR A 1 76 ? 1.557 2.752 10.367 1 97.25 76 TYR A O 1
ATOM 612 N N . GLU A 1 77 ? -0.37 3.762 10.781 1 95.94 77 GLU A N 1
ATOM 613 C CA . GLU A 1 77 ? -0.49 3.16 12.109 1 95.94 77 GLU A CA 1
ATOM 614 C C . GLU A 1 77 ? -1.136 1.78 12.031 1 95.94 77 GLU A C 1
ATOM 616 O O . GLU A 1 77 ? -1.134 1.031 13.008 1 95.94 77 GLU A O 1
ATOM 621 N N . THR A 1 78 ? -1.647 1.399 10.828 1 92.69 78 THR A N 1
ATOM 622 C CA . THR A 1 78 ? -2.264 0.098 10.594 1 92.69 78 THR A CA 1
ATOM 623 C C . THR A 1 78 ? -1.402 -0.744 9.656 1 92.69 78 THR A C 1
ATOM 625 O O . THR A 1 78 ? -1.204 -0.382 8.492 1 92.69 78 THR A O 1
ATOM 628 N N . GLU A 1 79 ? -1.082 -1.853 10.039 1 92.88 79 GLU A N 1
ATOM 629 C CA . GLU A 1 79 ? -0.138 -2.688 9.305 1 92.88 79 GLU A CA 1
ATOM 630 C C . GLU A 1 79 ? -0.762 -3.225 8.023 1 92.88 79 GLU A C 1
ATOM 632 O O . GLU A 1 79 ? -0.086 -3.34 6.996 1 92.88 79 GLU A O 1
ATOM 637 N N . SER A 1 80 ? -2.066 -3.52 7.953 1 92.25 80 SER A N 1
ATOM 638 C CA . SER A 1 80 ? -2.713 -4.266 6.879 1 92.25 80 SER A CA 1
ATOM 639 C C . SER A 1 80 ? -3.326 -3.324 5.848 1 92.25 80 SER A C 1
ATOM 641 O O . SER A 1 80 ? -4.152 -3.74 5.031 1 92.25 80 SER A O 1
ATOM 643 N N . TYR A 1 81 ? -2.92 -2.043 5.84 1 93 81 TYR A N 1
ATOM 644 C CA . TYR A 1 81 ? -3.617 -1.064 5.012 1 93 81 TYR A CA 1
ATOM 645 C C . TYR A 1 81 ? -3.426 -1.368 3.529 1 93 81 TYR A C 1
ATOM 647 O O . TYR A 1 81 ? -4.277 -1.029 2.703 1 93 81 TYR A O 1
ATOM 655 N N . ASP A 1 82 ? -2.398 -2.025 3.145 1 93.38 82 ASP A N 1
ATOM 656 C CA . ASP A 1 82 ? -2.129 -2.26 1.729 1 93.38 82 ASP A CA 1
ATOM 657 C C . ASP A 1 82 ? -2.66 -3.621 1.286 1 93.38 82 ASP A C 1
ATOM 659 O O . ASP A 1 82 ? -2.537 -3.992 0.116 1 93.38 82 ASP A O 1
ATOM 663 N N . TYR A 1 83 ? -3.111 -4.332 2.113 1 91.75 83 TYR A N 1
ATOM 664 C CA . TYR A 1 83 ? -3.68 -5.641 1.812 1 91.75 83 TYR A CA 1
ATOM 665 C C . TYR A 1 83 ? -4.871 -5.938 2.711 1 91.75 83 TYR A C 1
ATOM 667 O O . TYR A 1 83 ? -4.809 -6.82 3.566 1 91.75 83 TYR A O 1
ATOM 675 N N . PRO A 1 84 ? -5.969 -5.238 2.564 1 76.81 84 PRO A N 1
ATOM 676 C CA . PRO A 1 84 ? -7.113 -5.367 3.471 1 76.81 84 PRO A CA 1
ATOM 677 C C . PRO A 1 84 ? -7.836 -6.703 3.314 1 76.81 84 PRO A C 1
ATOM 679 O O . PRO A 1 84 ? -8.641 -7.074 4.172 1 76.81 84 PRO A O 1
ATOM 682 N N . THR A 1 85 ? -7.875 -7.379 2.287 1 62.22 85 THR A N 1
ATOM 683 C CA . THR A 1 85 ? -8.578 -8.633 2.074 1 62.22 85 THR A CA 1
ATOM 684 C C . THR A 1 85 ? -8.18 -9.664 3.127 1 62.22 85 THR A C 1
ATOM 686 O O . THR A 1 85 ? -8.922 -10.609 3.391 1 62.22 85 THR A O 1
ATOM 689 N N . GLN A 1 86 ? -6.938 -9.617 3.658 1 52.44 86 GLN A N 1
ATOM 690 C CA . GLN A 1 86 ? -6.473 -10.68 4.543 1 52.44 86 GLN A CA 1
ATOM 691 C C . GLN A 1 86 ? -7.293 -10.711 5.832 1 52.44 86 GLN A C 1
ATOM 693 O O . GLN A 1 86 ? -7.285 -11.719 6.551 1 52.44 86 GLN A O 1
ATOM 698 N N . LEU A 1 87 ? -7.992 -9.719 6.176 1 46.31 87 LEU A N 1
ATOM 699 C CA . LEU A 1 87 ? -8.828 -9.922 7.352 1 46.31 87 LEU A CA 1
ATOM 700 C C . LEU A 1 87 ? -9.719 -11.148 7.18 1 46.31 87 LEU A C 1
ATOM 702 O O . LEU A 1 87 ? -9.961 -11.891 8.141 1 46.31 87 LEU A O 1
ATOM 706 N N . GLN A 1 88 ? -10.047 -11.391 5.898 1 46.69 88 GLN A N 1
ATOM 707 C CA . GLN A 1 88 ? -10.867 -12.586 5.699 1 46.69 88 GLN A CA 1
ATOM 708 C C . GLN A 1 88 ? -10.008 -13.844 5.719 1 46.69 88 GLN A C 1
ATOM 710 O O . GLN A 1 88 ? -10.445 -14.898 6.184 1 46.69 88 GLN A O 1
ATOM 715 N N . GLU A 1 89 ? -8.859 -13.82 5.266 1 49.34 89 GLU A N 1
ATOM 716 C CA . GLU A 1 89 ? -8.023 -15.016 5.211 1 49.34 89 GLU A CA 1
ATOM 717 C C . GLU A 1 89 ? -7.574 -15.438 6.609 1 49.34 89 GLU A C 1
ATOM 719 O O . GLU A 1 89 ? -7.457 -16.625 6.895 1 49.34 89 GLU A O 1
ATOM 724 N N . SER A 1 90 ? -7.172 -14.484 7.375 1 45.16 90 SER A N 1
ATOM 725 C CA . SER A 1 90 ? -6.809 -14.844 8.742 1 45.16 90 SER A CA 1
ATOM 726 C C . SER A 1 90 ? -7.969 -15.539 9.461 1 45.16 90 SER A C 1
ATOM 728 O O . SER A 1 90 ? -7.762 -16.484 10.211 1 45.16 90 SER A O 1
ATOM 730 N N . ILE A 1 91 ? -9.094 -15.203 9.125 1 43.09 91 ILE A N 1
ATOM 731 C CA . ILE A 1 91 ? -10.234 -15.852 9.758 1 43.09 91 ILE A CA 1
ATOM 732 C C . ILE A 1 91 ? -10.375 -17.281 9.227 1 43.09 91 ILE A C 1
ATOM 734 O O . ILE A 1 91 ? -10.641 -18.203 9.992 1 43.09 91 ILE A O 1
ATOM 738 N N . THR A 1 92 ? -10.07 -17.484 8.008 1 41.56 92 THR A N 1
ATOM 739 C CA . THR A 1 92 ? -10.164 -18.844 7.469 1 41.56 92 THR A CA 1
ATOM 740 C C . THR A 1 92 ? -8.977 -19.688 7.918 1 41.56 92 THR A C 1
ATOM 742 O O . THR A 1 92 ? -9.125 -20.875 8.219 1 41.56 92 THR A O 1
ATOM 745 N N . GLN A 1 93 ? -7.77 -19.219 7.883 1 42.62 93 GLN A N 1
ATOM 746 C CA . GLN A 1 93 ? -6.648 -20 8.406 1 42.62 93 GLN A CA 1
ATOM 747 C C . GLN A 1 93 ? -6.809 -20.234 9.906 1 42.62 93 GLN A C 1
ATOM 749 O O . GLN A 1 93 ? -6.461 -21.312 10.406 1 42.62 93 GLN A O 1
ATOM 754 N N . LEU A 1 94 ? -7.203 -19.266 10.617 1 40.09 94 LEU A N 1
ATOM 755 C CA . LEU A 1 94 ? -7.555 -19.547 12.008 1 40.09 94 LEU A CA 1
ATOM 756 C C . LEU A 1 94 ? -8.688 -20.547 12.094 1 40.09 94 LEU A C 1
ATOM 758 O O . LEU A 1 94 ? -8.664 -21.453 12.945 1 40.09 94 LEU A O 1
ATOM 762 N N . SER A 1 95 ? -9.617 -20.469 11.227 1 39.53 95 SER A N 1
ATOM 763 C CA . SER A 1 95 ? -10.703 -21.453 11.25 1 39.53 95 SER A CA 1
ATOM 764 C C . SER A 1 95 ? -10.211 -22.828 10.789 1 39.53 95 SER A C 1
ATOM 766 O O . SER A 1 95 ? -10.625 -23.844 11.328 1 39.53 95 SER A O 1
ATOM 768 N N . ALA A 1 96 ? -9.328 -22.984 9.797 1 39.09 96 ALA A N 1
ATOM 769 C CA . ALA A 1 96 ? -8.789 -24.266 9.359 1 39.09 96 ALA A CA 1
ATOM 770 C C . ALA A 1 96 ? -7.77 -24.812 10.359 1 39.09 96 ALA A C 1
ATOM 772 O O . ALA A 1 96 ? -7.703 -26.016 10.594 1 39.09 96 ALA A O 1
ATOM 773 N N . SER A 1 97 ? -6.895 -23.984 10.859 1 37.41 97 SER A N 1
ATOM 774 C CA . SER A 1 97 ? -5.988 -24.469 11.898 1 37.41 97 SER A CA 1
ATOM 775 C C . SER A 1 97 ? -6.742 -24.781 13.188 1 37.41 97 SER A C 1
ATOM 777 O O . SER A 1 97 ? -6.441 -25.766 13.852 1 37.41 97 SER A O 1
ATOM 779 N N . VAL A 1 98 ? -7.703 -23.922 13.484 1 36.38 98 VAL A N 1
ATOM 780 C CA . VAL A 1 98 ? -8.484 -24.234 14.672 1 36.38 98 VAL A CA 1
ATOM 781 C C . VAL A 1 98 ? -9.414 -25.406 14.383 1 36.38 98 VAL A C 1
ATOM 783 O O . VAL A 1 98 ? -9.648 -26.266 15.25 1 36.38 98 VAL A O 1
ATOM 786 N N . GLY A 1 99 ? -9.938 -25.453 13.141 1 35.34 99 GLY A N 1
ATOM 787 C CA . GLY A 1 99 ? -10.82 -26.594 12.883 1 35.34 99 GLY A CA 1
ATOM 788 C C . GLY A 1 99 ? -10.094 -27.922 12.898 1 35.34 99 GLY A C 1
ATOM 789 O O . GLY A 1 99 ? -10.625 -28.906 13.422 1 35.34 99 GLY A O 1
ATOM 790 N N . HIS A 1 100 ? -8.953 -28.016 12.164 1 36.25 100 HIS A N 1
ATOM 791 C CA . HIS A 1 100 ? -8.273 -29.312 12.18 1 36.25 100 HIS A CA 1
ATOM 792 C C . HIS A 1 100 ? -7.672 -29.594 13.555 1 36.25 100 HIS A C 1
ATOM 794 O O . HIS A 1 100 ? -7.629 -30.75 13.992 1 36.25 100 HIS A O 1
ATOM 800 N N . SER A 1 101 ? -7.223 -28.547 14.188 1 34.06 101 SER A N 1
ATOM 801 C CA . SER A 1 101 ? -6.633 -28.844 15.484 1 34.06 101 SER A CA 1
ATOM 802 C C . SER A 1 101 ? -7.703 -29.203 16.5 1 34.06 101 SER A C 1
ATOM 804 O O . SER A 1 101 ? -7.488 -30.062 17.359 1 34.06 101 SER A O 1
ATOM 806 N N . VAL A 1 102 ? -8.844 -28.5 16.328 1 33.62 102 VAL A N 1
ATOM 807 C CA . VAL A 1 102 ? -9.781 -28.766 17.422 1 33.62 102 VAL A CA 1
ATOM 808 C C . VAL A 1 102 ? -10.375 -30.172 17.25 1 33.62 102 VAL A C 1
ATOM 810 O O . VAL A 1 102 ? -10.586 -30.875 18.219 1 33.62 102 VAL A O 1
ATOM 813 N N . THR A 1 103 ? -10.719 -30.469 15.945 1 34.59 103 THR A N 1
ATOM 814 C CA . THR A 1 103 ? -11.492 -31.703 15.883 1 34.59 103 THR A CA 1
ATOM 815 C C . THR A 1 103 ? -10.609 -32.906 16.172 1 34.59 103 THR A C 1
ATOM 817 O O . THR A 1 103 ? -11.062 -33.906 16.781 1 34.59 103 THR A O 1
ATOM 820 N N . SER A 1 104 ? -9.367 -32.938 15.602 1 33.41 104 SER A N 1
ATOM 821 C CA . SER A 1 104 ? -8.656 -34.188 15.781 1 33.41 104 SER A CA 1
ATOM 822 C C . SER A 1 104 ? -8.195 -34.375 17.219 1 33.41 104 SER A C 1
ATOM 824 O O . SER A 1 104 ? -8.18 -35.5 17.75 1 33.41 104 SER A O 1
ATOM 826 N N . TRP A 1 105 ? -7.707 -33.188 17.781 1 32.81 105 TRP A N 1
ATOM 827 C CA . TRP A 1 105 ? -7.098 -33.406 19.094 1 32.81 105 TRP A CA 1
ATOM 828 C C . TRP A 1 105 ? -8.164 -33.688 20.141 1 32.81 105 TRP A C 1
ATOM 830 O O . TRP A 1 105 ? -7.953 -34.469 21.062 1 32.81 105 TRP A O 1
ATOM 840 N N . ALA A 1 106 ? -9.359 -32.969 20.016 1 33.12 106 ALA A N 1
ATOM 841 C CA . ALA A 1 106 ? -10.281 -33.156 21.125 1 33.12 106 ALA A CA 1
ATOM 842 C C . ALA A 1 106 ? -10.789 -34.594 21.203 1 33.12 106 ALA A C 1
ATOM 844 O O . ALA A 1 106 ? -11.227 -35.031 22.25 1 33.12 106 ALA A O 1
ATOM 845 N N . ALA A 1 107 ? -11.031 -35.25 20.047 1 34.78 107 ALA A N 1
ATOM 846 C CA . ALA A 1 107 ? -11.664 -36.562 20.156 1 34.78 107 ALA A CA 1
ATOM 847 C C . ALA A 1 107 ? -10.766 -37.562 20.891 1 34.78 107 ALA A C 1
ATOM 849 O O . ALA A 1 107 ? -11.25 -38.375 21.672 1 34.78 107 ALA A O 1
ATOM 850 N N . SER A 1 108 ? -9.469 -37.562 20.484 1 34.19 108 SER A N 1
ATOM 851 C CA . SER A 1 108 ? -8.727 -38.688 21.047 1 34.19 108 SER A CA 1
ATOM 852 C C . SER A 1 108 ? -8.344 -38.438 22.5 1 34.19 108 SER A C 1
ATOM 854 O O . SER A 1 108 ? -8.141 -39.375 23.266 1 34.19 108 SER A O 1
ATOM 856 N N . ALA A 1 109 ? -7.852 -37.156 22.875 1 34.72 109 ALA A N 1
ATOM 857 C CA . ALA A 1 109 ? -7.141 -37.031 24.156 1 34.72 109 ALA A CA 1
ATOM 858 C C . ALA A 1 109 ? -8.117 -37 25.328 1 34.72 109 ALA A C 1
ATOM 860 O O . ALA A 1 109 ? -7.703 -36.875 26.484 1 34.72 109 ALA A O 1
ATOM 861 N N . THR A 1 110 ? -9.445 -36.844 25.094 1 31.64 110 THR A N 1
ATOM 862 C CA . THR A 1 110 ? -10.234 -36.688 26.312 1 31.64 110 THR A CA 1
ATOM 863 C C . THR A 1 110 ? -10.125 -37.938 27.188 1 31.64 110 THR A C 1
ATOM 865 O O . THR A 1 110 ? -10.719 -38 28.266 1 31.64 110 THR A O 1
ATOM 868 N N . ARG A 1 111 ? -9.969 -39.094 26.672 1 35.03 111 ARG A N 1
ATOM 869 C CA . ARG A 1 111 ? -10.336 -40.062 27.703 1 35.03 111 ARG A CA 1
ATOM 870 C C . ARG A 1 111 ? -9.414 -39.938 28.922 1 35.03 111 ARG A C 1
ATOM 872 O O . ARG A 1 111 ? -9.875 -39.938 30.062 1 35.03 111 ARG A O 1
ATOM 879 N N . GLY A 1 112 ? -8.484 -40.938 29.219 1 33.19 112 GLY A N 1
ATOM 880 C CA . GLY A 1 112 ? -7.918 -41.312 30.5 1 33.19 112 GLY A CA 1
ATOM 881 C C . GLY A 1 112 ? -6.812 -40.406 30.984 1 33.19 112 GLY A C 1
ATOM 882 O O . GLY A 1 112 ? -6.422 -40.438 32.156 1 33.19 112 GLY A O 1
ATOM 883 N N . THR A 1 113 ? -5.613 -40.438 30.188 1 34.91 113 THR A N 1
ATOM 884 C CA . THR A 1 113 ? -4.301 -40.219 30.781 1 34.91 113 THR A CA 1
ATOM 885 C C . THR A 1 113 ? -4.125 -38.75 31.203 1 34.91 113 THR A C 1
ATOM 887 O O . THR A 1 113 ? -4.805 -37.875 30.672 1 34.91 113 THR A O 1
ATOM 890 N N . ASN A 1 114 ? -3.6 -38.531 32.531 1 37.12 114 ASN A N 1
ATOM 891 C CA . ASN A 1 114 ? -3.102 -37.344 33.219 1 37.12 114 ASN A CA 1
ATOM 892 C C . ASN A 1 114 ? -2.377 -36.406 32.25 1 37.12 114 ASN A C 1
ATOM 894 O O . ASN A 1 114 ? -1.177 -36.562 32.031 1 37.12 114 ASN A O 1
ATOM 898 N N . LEU A 1 115 ? -2.891 -36.344 31.125 1 33.25 115 LEU A N 1
ATOM 899 C CA . LEU A 1 115 ? -2.154 -35.656 30.062 1 33.25 115 LEU A CA 1
ATOM 900 C C . LEU A 1 115 ? -1.73 -34.25 30.531 1 33.25 115 LEU A C 1
ATOM 902 O O . LEU A 1 115 ? -2.525 -33.531 31.125 1 33.25 115 LEU A O 1
ATOM 906 N N . PRO A 1 116 ? -0.389 -34.188 30.875 1 36.53 116 PRO A N 1
ATOM 907 C CA . PRO A 1 116 ? 0.13 -32.906 31.375 1 36.53 116 PRO A CA 1
ATOM 908 C C . PRO A 1 116 ? -0.476 -31.703 30.656 1 36.53 116 PRO A C 1
ATOM 910 O O . PRO A 1 116 ? -0.902 -31.828 29.5 1 36.53 116 PRO A O 1
ATOM 913 N N . LYS A 1 117 ? -0.833 -30.719 31.562 1 34.72 117 LYS A N 1
ATOM 914 C CA . LYS A 1 117 ? -1.378 -29.438 31.094 1 34.72 117 LYS A CA 1
ATOM 915 C C . LYS A 1 117 ? -0.688 -28.984 29.812 1 34.72 117 LYS A C 1
ATOM 917 O O . LYS A 1 117 ? 0.527 -28.781 29.797 1 34.72 117 LYS A O 1
ATOM 922 N N . VAL A 1 118 ? -0.967 -29.719 28.766 1 31.44 118 VAL A N 1
ATOM 923 C CA . VAL A 1 118 ? -0.457 -29.203 27.5 1 31.44 118 VAL A CA 1
ATOM 924 C C . VAL A 1 118 ? -0.487 -27.672 27.5 1 31.44 118 VAL A C 1
ATOM 926 O O . VAL A 1 118 ? -1.525 -27.078 27.781 1 31.44 118 VAL A O 1
ATOM 929 N N . SER A 1 119 ? 0.62 -27.109 28.125 1 33.06 119 SER A N 1
ATOM 930 C CA . SER A 1 119 ? 0.729 -25.641 28.094 1 33.06 119 SER A CA 1
ATOM 931 C C . SER A 1 119 ? 0.153 -25.078 26.797 1 33.06 119 SER A C 1
ATOM 933 O O . SER A 1 119 ? 0.304 -25.672 25.734 1 33.06 119 SER A O 1
ATOM 935 N N . PRO A 1 120 ? -0.947 -24.328 26.922 1 33.25 120 PRO A N 1
ATOM 936 C CA . PRO A 1 120 ? -1.539 -23.734 25.719 1 33.25 120 PRO A CA 1
ATOM 937 C C . PRO A 1 120 ? -0.502 -23.406 24.656 1 33.25 120 PRO A C 1
ATOM 939 O O . PRO A 1 120 ? 0.629 -23.031 24.984 1 33.25 120 PRO A O 1
ATOM 942 N N . THR A 1 121 ? -0.393 -24.266 23.703 1 34.16 121 THR A N 1
ATOM 943 C CA . THR A 1 121 ? 0.432 -24.031 22.516 1 34.16 121 THR A CA 1
ATOM 944 C C . THR A 1 121 ? 0.643 -22.531 22.297 1 34.16 121 THR A C 1
ATOM 946 O O . THR A 1 121 ? -0.262 -21.734 22.547 1 34.16 121 THR A O 1
ATOM 949 N N . ALA A 1 122 ? 1.915 -22.078 22.344 1 33.97 122 ALA A N 1
ATOM 950 C CA . ALA A 1 122 ? 2.424 -20.734 22.078 1 33.97 122 ALA A CA 1
ATOM 951 C C . ALA A 1 122 ? 1.533 -20 21.094 1 33.97 122 ALA A C 1
ATOM 953 O O . ALA A 1 122 ? 0.975 -20.594 20.172 1 33.97 122 ALA A O 1
ATOM 954 N N . ARG A 1 123 ? 0.899 -19 21.453 1 35.62 123 ARG A N 1
ATOM 955 C CA . ARG A 1 123 ? 0.142 -18.078 20.609 1 35.62 123 ARG A CA 1
ATOM 956 C C . ARG A 1 123 ? 0.749 -18 19.203 1 35.62 123 ARG A C 1
ATOM 958 O O . ARG A 1 123 ? 1.963 -17.844 19.062 1 35.62 123 ARG A O 1
ATOM 965 N N . PRO A 1 124 ? 0.188 -18.672 18.172 1 39.88 124 PRO A N 1
ATOM 966 C CA . PRO A 1 124 ? 0.759 -18.609 16.812 1 39.88 124 PRO A CA 1
ATOM 967 C C . PRO A 1 124 ? 1.449 -17.266 16.547 1 39.88 124 PRO A C 1
ATOM 969 O O . PRO A 1 124 ? 0.992 -16.219 17.016 1 39.88 124 PRO A O 1
ATOM 972 N N . GLU A 1 125 ? 2.768 -17.188 16.484 1 49.41 125 GLU A N 1
ATOM 973 C CA . GLU A 1 125 ? 3.588 -16.016 16.172 1 49.41 125 GLU A CA 1
ATOM 974 C C . GLU A 1 125 ? 2.871 -15.078 15.211 1 49.41 125 GLU A C 1
ATOM 976 O O . GLU A 1 125 ? 2.244 -15.523 14.242 1 49.41 125 GLU A O 1
ATOM 981 N N . LYS A 1 126 ? 2.561 -13.953 15.5 1 64.06 126 LYS A N 1
ATOM 982 C CA . LYS A 1 126 ? 1.873 -12.875 14.789 1 64.06 126 LYS A CA 1
ATOM 983 C C . LYS A 1 126 ? 2.363 -12.766 13.352 1 64.06 126 LYS A C 1
ATOM 985 O O . LYS A 1 126 ? 3.559 -12.586 13.109 1 64.06 126 LYS A O 1
ATOM 990 N N . VAL A 1 127 ? 1.709 -13.336 12.391 1 80.94 127 VAL A N 1
ATOM 991 C CA . VAL A 1 127 ? 1.965 -13.234 10.953 1 80.94 127 VAL A CA 1
ATOM 992 C C . VAL A 1 127 ? 1.727 -11.797 10.492 1 80.94 127 VAL A C 1
ATOM 994 O O . VAL A 1 127 ? 0.667 -11.219 10.75 1 80.94 127 VAL A O 1
ATOM 997 N N . ASN A 1 128 ? 2.826 -11.227 9.922 1 89.88 128 ASN A N 1
ATOM 998 C CA . ASN A 1 128 ? 2.695 -9.875 9.391 1 89.88 128 ASN A CA 1
ATOM 999 C C . ASN A 1 128 ? 1.682 -9.812 8.25 1 89.88 128 ASN A C 1
ATOM 1001 O O . ASN A 1 128 ? 1.625 -10.719 7.418 1 89.88 128 ASN A O 1
ATOM 1005 N N . LYS A 1 129 ? 0.906 -8.828 8.219 1 90.81 129 LYS A N 1
ATOM 1006 C CA . LYS A 1 129 ? -0.271 -8.781 7.359 1 90.81 129 LYS A CA 1
ATOM 1007 C C . LYS A 1 129 ? -0.072 -7.801 6.207 1 90.81 129 LYS A C 1
ATOM 1009 O O . LYS A 1 129 ? -1.042 -7.277 5.656 1 90.81 129 LYS A O 1
ATOM 1014 N N . THR A 1 130 ? 1.136 -7.484 5.855 1 94.94 130 THR A N 1
ATOM 1015 C CA . THR A 1 130 ? 1.39 -6.594 4.727 1 94.94 130 THR A CA 1
ATOM 1016 C C . THR A 1 130 ? 1.262 -7.352 3.406 1 94.94 130 THR A C 1
ATOM 1018 O O . THR A 1 130 ? 1.33 -8.578 3.379 1 94.94 130 THR A O 1
ATOM 1021 N N . LEU A 1 131 ? 1.021 -6.672 2.367 1 96.38 131 LEU A N 1
ATOM 1022 C CA . LEU A 1 131 ? 0.966 -7.242 1.026 1 96.38 131 LEU A CA 1
ATOM 1023 C C . LEU A 1 131 ? 2.236 -8.031 0.717 1 96.38 131 LEU A C 1
ATOM 1025 O O . LEU A 1 131 ? 2.172 -9.156 0.216 1 96.38 131 LEU A O 1
ATOM 1029 N N . HIS A 1 132 ? 3.4 -7.438 1.04 1 97.69 132 HIS A N 1
ATOM 1030 C CA . HIS A 1 132 ? 4.684 -8.086 0.78 1 97.69 132 HIS A CA 1
ATOM 1031 C C . HIS A 1 132 ? 4.805 -9.391 1.552 1 97.69 132 HIS A C 1
ATOM 1033 O O . HIS A 1 132 ? 5.297 -10.391 1.017 1 97.69 132 HIS A O 1
ATOM 1039 N N . HIS A 1 133 ? 4.371 -9.391 2.758 1 95.44 133 HIS A N 1
ATOM 1040 C CA . HIS A 1 133 ? 4.43 -10.617 3.541 1 95.44 133 HIS A CA 1
ATOM 1041 C C . HIS A 1 133 ? 3.469 -11.664 2.988 1 95.44 133 HIS A C 1
ATOM 1043 O O . HIS A 1 133 ? 3.766 -12.859 3.02 1 95.44 133 HIS A O 1
ATOM 1049 N N . ALA A 1 134 ? 2.312 -11.219 2.51 1 95.06 134 ALA A N 1
ATOM 1050 C CA . ALA A 1 134 ? 1.388 -12.148 1.858 1 95.06 134 ALA A CA 1
ATOM 1051 C C . ALA A 1 134 ? 2.021 -12.773 0.622 1 95.06 134 ALA A C 1
ATOM 1053 O O . ALA A 1 134 ? 1.907 -13.984 0.404 1 95.06 134 ALA A O 1
ATOM 1054 N N . LEU A 1 135 ? 2.658 -11.945 -0.154 1 97.25 135 LEU A N 1
ATOM 1055 C CA . LEU A 1 135 ? 3.369 -12.445 -1.325 1 97.25 135 LEU A CA 1
ATOM 1056 C C . LEU A 1 135 ? 4.457 -13.43 -0.919 1 97.25 135 LEU A C 1
ATOM 1058 O O . LEU A 1 135 ? 4.617 -14.477 -1.554 1 97.25 135 LEU A O 1
ATOM 1062 N N . SER A 1 136 ? 5.164 -13.078 0.118 1 96.81 136 SER A N 1
ATOM 1063 C CA . SER A 1 136 ? 6.234 -13.938 0.615 1 96.81 136 SER A CA 1
ATOM 1064 C C . SER A 1 136 ? 5.703 -15.305 1.021 1 96.81 136 SER A C 1
ATOM 1066 O O . SER A 1 136 ? 6.258 -16.328 0.63 1 96.81 136 SER A O 1
ATOM 1068 N N . ARG A 1 137 ? 4.645 -15.32 1.696 1 94.12 137 ARG A N 1
ATOM 1069 C CA . ARG A 1 137 ? 4.066 -16.562 2.172 1 94.12 137 ARG A CA 1
ATOM 1070 C C . ARG A 1 137 ? 3.568 -17.422 1.008 1 94.12 137 ARG A C 1
ATOM 1072 O O . ARG A 1 137 ? 3.777 -18.641 0.986 1 94.12 137 ARG A O 1
ATOM 1079 N N . ALA A 1 138 ? 2.881 -16.781 0.128 1 94.25 138 ALA A N 1
ATOM 1080 C CA . ALA A 1 138 ? 2.387 -17.516 -1.041 1 94.25 138 ALA A CA 1
ATOM 1081 C C . ALA A 1 138 ? 3.535 -18.141 -1.821 1 94.25 138 ALA A C 1
ATOM 1083 O O . ALA A 1 138 ? 3.471 -19.312 -2.195 1 94.25 138 ALA A O 1
ATOM 1084 N N . ALA A 1 139 ? 4.598 -17.375 -2.004 1 95.88 139 ALA A N 1
ATOM 1085 C CA . ALA A 1 139 ? 5.75 -17.859 -2.754 1 95.88 139 ALA A CA 1
ATOM 1086 C C . ALA A 1 139 ? 6.484 -18.953 -1.981 1 95.88 139 ALA A C 1
ATOM 1088 O O . ALA A 1 139 ? 6.953 -19.938 -2.57 1 95.88 139 ALA A O 1
ATOM 1089 N N . ALA A 1 140 ? 6.594 -18.766 -0.701 1 92.5 140 ALA A N 1
ATOM 1090 C CA . ALA A 1 140 ? 7.258 -19.766 0.138 1 92.5 140 ALA A CA 1
ATOM 1091 C C . ALA A 1 140 ? 6.516 -21.094 0.108 1 92.5 140 ALA A C 1
ATOM 1093 O O . ALA A 1 140 ? 7.133 -22.156 0.013 1 92.5 140 ALA A O 1
ATOM 1094 N N . SER A 1 141 ? 5.219 -21 0.228 1 90.31 141 SER A N 1
ATOM 1095 C CA . SER A 1 141 ? 4.406 -22.203 0.147 1 90.31 141 SER A CA 1
ATOM 1096 C C . SER A 1 141 ? 4.609 -22.922 -1.185 1 90.31 141 SER A C 1
ATOM 1098 O O . SER A 1 141 ? 4.746 -24.141 -1.224 1 90.31 141 SER A O 1
ATOM 1100 N N . GLY A 1 142 ? 4.637 -22.125 -2.209 1 90.69 142 GLY A N 1
ATOM 1101 C CA . GLY A 1 142 ? 4.895 -22.688 -3.52 1 90.69 142 GLY A CA 1
ATOM 1102 C C . GLY A 1 142 ? 6.273 -23.312 -3.639 1 90.69 142 GLY A C 1
ATOM 1103 O O . GLY A 1 142 ? 6.43 -24.391 -4.203 1 90.69 142 GLY A O 1
ATOM 1104 N N . ALA A 1 143 ? 7.254 -22.688 -3.098 1 91.88 143 ALA A N 1
ATOM 1105 C CA . ALA A 1 143 ? 8.633 -23.172 -3.143 1 91.88 143 ALA A CA 1
ATOM 1106 C C . ALA A 1 143 ? 8.758 -24.516 -2.42 1 91.88 143 ALA A C 1
ATOM 1108 O O . ALA A 1 143 ? 9.422 -25.422 -2.912 1 91.88 143 ALA A O 1
ATOM 1109 N N . LEU A 1 144 ? 8.109 -24.641 -1.354 1 85.69 144 LEU A N 1
ATOM 1110 C CA . LEU A 1 144 ? 8.164 -25.859 -0.555 1 85.69 144 LEU A CA 1
ATOM 1111 C C . LEU A 1 144 ? 7.527 -27.031 -1.301 1 85.69 144 LEU A C 1
ATOM 1113 O O . LEU A 1 144 ? 8.078 -28.141 -1.311 1 85.69 144 LEU A O 1
ATOM 1117 N N . GLN A 1 145 ? 6.457 -26.75 -1.962 1 85.12 145 GLN A N 1
ATOM 1118 C CA . GLN A 1 145 ? 5.738 -27.797 -2.682 1 85.12 145 GLN A CA 1
ATOM 1119 C C . GLN A 1 145 ? 6.52 -28.25 -3.91 1 85.12 145 GLN A C 1
ATOM 1121 O O . GLN A 1 145 ? 6.391 -29.406 -4.344 1 85.12 145 GLN A O 1
ATOM 1126 N N . LEU A 1 146 ? 7.344 -27.312 -4.383 1 88.06 146 LEU A N 1
ATOM 1127 C CA . LEU A 1 146 ? 8.094 -27.625 -5.594 1 88.06 146 LEU A CA 1
ATOM 1128 C C . LEU A 1 146 ? 9.508 -28.094 -5.258 1 88.06 146 LEU A C 1
ATOM 1130 O O . LEU A 1 146 ? 10.375 -28.141 -6.133 1 88.06 146 LEU A O 1
ATOM 1134 N N . GLY A 1 147 ? 9.711 -28.547 -3.959 1 74.75 147 GLY A N 1
ATOM 1135 C CA . GLY A 1 147 ? 10.914 -29.25 -3.553 1 74.75 147 GLY A CA 1
ATOM 1136 C C . GLY A 1 147 ? 12.039 -28.328 -3.135 1 74.75 147 GLY A C 1
ATOM 1137 O O . GLY A 1 147 ? 13.203 -28.719 -3.084 1 74.75 147 GLY A O 1
ATOM 1138 N N . ALA A 1 148 ? 11.727 -27.047 -2.996 1 63.22 148 ALA A N 1
ATOM 1139 C CA . ALA A 1 148 ? 12.773 -26.156 -2.479 1 63.22 148 ALA A CA 1
ATOM 1140 C C . ALA A 1 148 ? 13.125 -26.516 -1.037 1 63.22 148 ALA A C 1
ATOM 1142 O O . ALA A 1 148 ? 12.289 -27.047 -0.302 1 63.22 148 ALA A O 1
ATOM 1143 N N . ASP A 1 149 ? 14.438 -26.562 -0.728 1 58.34 149 ASP A N 1
ATOM 1144 C CA . ASP A 1 149 ? 14.922 -26.844 0.623 1 58.34 149 ASP A CA 1
ATOM 1145 C C . ASP A 1 149 ? 14.344 -25.844 1.623 1 58.34 149 ASP A C 1
ATOM 1147 O O . ASP A 1 149 ? 14.547 -24.625 1.486 1 58.34 149 ASP A O 1
ATOM 1151 N N . PRO A 1 150 ? 13.453 -26.328 2.498 1 55.44 150 PRO A N 1
ATOM 1152 C CA . PRO A 1 150 ? 12.812 -25.438 3.469 1 55.44 150 PRO A CA 1
ATOM 1153 C C . PRO A 1 150 ? 13.828 -24.672 4.32 1 55.44 150 PRO A C 1
ATOM 1155 O O . PRO A 1 150 ? 13.508 -23.609 4.863 1 55.44 150 PRO A O 1
ATOM 1158 N N . SER A 1 151 ? 14.992 -25.266 4.637 1 51.44 151 SER A N 1
ATOM 1159 C CA . SER A 1 151 ? 15.961 -24.672 5.543 1 51.44 151 SER A CA 1
ATOM 1160 C C . SER A 1 151 ? 16.344 -23.266 5.09 1 51.44 151 SER A C 1
ATOM 1162 O O . SER A 1 151 ? 16.828 -22.453 5.891 1 51.44 151 SER A O 1
ATOM 1164 N N . ASN A 1 152 ? 16.141 -22.922 3.838 1 48.81 152 ASN A N 1
ATOM 1165 C CA . ASN A 1 152 ? 16.594 -21.641 3.336 1 48.81 152 ASN A CA 1
ATOM 1166 C C . ASN A 1 152 ? 15.461 -20.625 3.258 1 48.81 152 ASN A C 1
ATOM 1168 O O . ASN A 1 152 ? 15.641 -19.516 2.744 1 48.81 152 ASN A O 1
ATOM 1172 N N . LEU A 1 153 ? 14.266 -21.125 3.715 1 50.41 153 LEU A N 1
ATOM 1173 C CA . LEU A 1 153 ? 13.156 -20.172 3.678 1 50.41 153 LEU A CA 1
ATOM 1174 C C . LEU A 1 153 ? 13.102 -19.359 4.965 1 50.41 153 LEU A C 1
ATOM 1176 O O . LEU A 1 153 ? 13.164 -19.906 6.062 1 50.41 153 LEU A O 1
ATOM 1180 N N . SER A 1 154 ? 13.875 -18.469 5.254 1 45.94 154 SER A N 1
ATOM 1181 C CA . SER A 1 154 ? 14.258 -17.672 6.414 1 45.94 154 SER A CA 1
ATOM 1182 C C . SER A 1 154 ? 13.117 -17.594 7.43 1 45.94 154 SER A C 1
ATOM 1184 O O . SER A 1 154 ? 13.359 -17.578 8.641 1 45.94 154 SER A O 1
ATOM 1186 N N . GLY A 1 155 ? 11.844 -17.234 7.262 1 41.16 155 GLY A N 1
ATOM 1187 C CA . GLY A 1 155 ? 10.82 -16.828 8.219 1 41.16 155 GLY A CA 1
ATOM 1188 C C . GLY A 1 155 ? 9.922 -17.984 8.641 1 41.16 155 GLY A C 1
ATOM 1189 O O . GLY A 1 155 ? 8.945 -17.781 9.359 1 41.16 155 GLY A O 1
ATOM 1190 N N . LEU A 1 156 ? 9.742 -19.125 8.008 1 38.25 156 LEU A N 1
ATOM 1191 C CA . LEU A 1 156 ? 8.859 -20.172 8.508 1 38.25 156 LEU A CA 1
ATOM 1192 C C . LEU A 1 156 ? 9.539 -20.969 9.617 1 38.25 156 LEU A C 1
ATOM 1194 O O . LEU A 1 156 ? 10.758 -21.141 9.617 1 38.25 156 LEU A O 1
ATOM 1198 N N . PRO A 1 157 ? 8.914 -21.047 10.812 1 35.16 157 PRO A N 1
ATOM 1199 C CA . PRO A 1 157 ? 9.492 -21.922 11.836 1 35.16 157 PRO A CA 1
ATOM 1200 C C . PRO A 1 157 ? 9.883 -23.297 11.289 1 35.16 157 PRO A C 1
ATOM 1202 O O . PRO A 1 157 ? 9.312 -23.75 10.297 1 35.16 157 PRO A O 1
ATOM 1205 N N . LYS A 1 158 ? 10.938 -23.859 11.914 1 36.38 158 LYS A N 1
ATOM 1206 C CA . LYS A 1 158 ? 11.43 -25.234 11.727 1 36.38 158 LYS A CA 1
ATOM 1207 C C . LYS A 1 158 ? 10.289 -26.234 11.734 1 36.38 158 LYS A C 1
ATOM 1209 O O . LYS A 1 158 ? 9.688 -26.5 12.781 1 36.38 158 LYS A O 1
ATOM 1214 N N . LEU A 1 159 ? 9.328 -26.312 10.898 1 32.41 159 LEU A N 1
ATOM 1215 C CA . LEU A 1 159 ? 8.484 -27.5 10.969 1 32.41 159 LEU A CA 1
ATOM 1216 C C . LEU A 1 159 ? 9.336 -28.766 10.938 1 32.41 159 LEU A C 1
ATOM 1218 O O . LEU A 1 159 ? 10.109 -28.969 10 1 32.41 159 LEU A O 1
ATOM 1222 N N . ASP A 1 160 ? 9.672 -29.297 12.086 1 30.53 160 ASP A N 1
ATOM 1223 C CA . ASP A 1 160 ? 10.133 -30.672 12.242 1 30.53 160 ASP A CA 1
ATOM 1224 C C . ASP A 1 160 ? 9.258 -31.641 11.445 1 30.53 160 ASP A C 1
ATOM 1226 O O . ASP A 1 160 ? 8.227 -32.094 11.945 1 30.53 160 ASP A O 1
ATOM 1230 N N . THR A 1 161 ? 8.711 -31.328 10.406 1 30.78 161 THR A N 1
ATOM 1231 C CA . THR A 1 161 ? 8.023 -32.5 9.852 1 30.78 161 THR A CA 1
ATOM 1232 C C . THR A 1 161 ? 8.953 -33.688 9.805 1 30.78 161 THR A C 1
ATOM 1234 O O . THR A 1 161 ? 10 -33.656 9.156 1 30.78 161 THR A O 1
ATOM 1237 N N . ALA A 1 162 ? 8.906 -34.438 10.828 1 30.95 162 ALA A N 1
ATOM 1238 C CA . ALA A 1 162 ? 9.367 -35.812 10.812 1 30.95 162 ALA A CA 1
ATOM 1239 C C . ALA A 1 162 ? 9.102 -36.469 9.461 1 30.95 162 ALA A C 1
ATOM 1241 O O . ALA A 1 162 ? 7.949 -36.562 9.023 1 30.95 162 ALA A O 1
ATOM 1242 N N . GLN A 1 163 ? 9.945 -36.312 8.672 1 28.81 163 GLN A N 1
ATOM 1243 C CA . GLN A 1 163 ? 9.852 -37.156 7.5 1 28.81 163 GLN A CA 1
ATOM 1244 C C . GLN A 1 163 ? 9.516 -38.594 7.895 1 28.81 163 GLN A C 1
ATOM 1246 O O . GLN A 1 163 ? 10.305 -39.25 8.57 1 28.81 163 GLN A O 1
ATOM 1251 N N . ALA A 1 164 ? 8.297 -38.875 8.156 1 31.36 164 ALA A N 1
ATOM 1252 C CA . ALA A 1 164 ? 8.094 -40.312 8.297 1 31.36 164 ALA A CA 1
ATOM 1253 C C . ALA A 1 164 ? 8.977 -41.094 7.324 1 31.36 164 ALA A C 1
ATOM 1255 O O . ALA A 1 164 ? 9.18 -40.688 6.188 1 31.36 164 ALA A O 1
ATOM 1256 N N . PRO A 1 165 ? 9.688 -42.125 7.875 1 31.03 165 PRO A N 1
ATOM 1257 C CA . PRO A 1 165 ? 10.57 -42.938 7.051 1 31.03 165 PRO A CA 1
ATOM 1258 C C . PRO A 1 165 ? 10.109 -43.031 5.598 1 31.03 165 PRO A C 1
ATOM 1260 O O . PRO A 1 165 ? 10.938 -43.062 4.684 1 31.03 165 PRO A O 1
ATOM 1263 N N . GLY A 1 166 ? 9 -43.656 5.387 1 30.7 166 GLY A N 1
ATOM 1264 C CA . GLY A 1 166 ? 8.531 -44.156 4.109 1 30.7 166 GLY A CA 1
ATOM 1265 C C . GLY A 1 166 ? 8.133 -43.062 3.133 1 30.7 166 GLY A C 1
ATOM 1266 O O . GLY A 1 166 ? 7.5 -43.344 2.113 1 30.7 166 GLY A O 1
ATOM 1267 N N . SER A 1 167 ? 7.742 -41.938 3.691 1 34.38 167 SER A N 1
ATOM 1268 C CA . SER A 1 167 ? 7.398 -40.938 2.686 1 34.38 167 SER A CA 1
ATOM 1269 C C . SER A 1 167 ? 8.555 -40.688 1.726 1 34.38 167 SER A C 1
ATOM 1271 O O . SER A 1 167 ? 9.648 -40.312 2.146 1 34.38 167 SER A O 1
ATOM 1273 N N . GLU A 1 168 ? 8.656 -41.469 0.719 1 32 168 GLU A N 1
ATOM 1274 C CA . GLU A 1 168 ? 9.578 -41.406 -0.416 1 32 168 GLU A CA 1
ATOM 1275 C C . GLU A 1 168 ? 10.102 -40 -0.624 1 32 168 GLU A C 1
ATOM 1277 O O . GLU A 1 168 ? 9.477 -39.031 -0.185 1 32 168 GLU A O 1
ATOM 1282 N N . THR A 1 169 ? 11.453 -39.875 -1.061 1 35.34 169 THR A N 1
ATOM 1283 C CA . THR A 1 169 ? 12.32 -38.75 -1.473 1 35.34 169 THR A CA 1
ATOM 1284 C C . THR A 1 169 ? 11.5 -37.625 -2.102 1 35.34 169 THR A C 1
ATOM 1286 O O . THR A 1 169 ? 10.805 -37.844 -3.096 1 35.34 169 THR A O 1
ATOM 1289 N N . ALA A 1 170 ? 10.781 -36.906 -1.368 1 40.38 170 ALA A N 1
ATOM 1290 C CA . ALA A 1 170 ? 10.352 -35.688 -2.035 1 40.38 170 ALA A CA 1
ATOM 1291 C C . ALA A 1 170 ? 11.211 -35.406 -3.27 1 40.38 170 ALA A C 1
ATOM 1293 O O . ALA A 1 170 ? 12.43 -35.531 -3.23 1 40.38 170 ALA A O 1
ATOM 1294 N N . LEU A 1 171 ? 10.852 -35.656 -4.492 1 39.84 171 LEU A N 1
ATOM 1295 C CA . LEU A 1 171 ? 11.539 -35.438 -5.762 1 39.84 171 LEU A CA 1
ATOM 1296 C C . LEU A 1 171 ? 12.547 -34.312 -5.648 1 39.84 171 LEU A C 1
ATOM 1298 O O . LEU A 1 171 ? 12.164 -33.156 -5.371 1 39.84 171 LEU A O 1
ATOM 1302 N N . LYS A 1 172 ? 13.68 -34.5 -5.016 1 42.16 172 LYS A N 1
ATOM 1303 C CA . LYS A 1 172 ? 14.914 -33.688 -4.965 1 42.16 172 LYS A CA 1
ATOM 1304 C C . LYS A 1 172 ? 15.102 -32.906 -6.246 1 42.16 172 LYS A C 1
ATOM 1306 O O . LYS A 1 172 ? 16.203 -32.438 -6.535 1 42.16 172 LYS A O 1
ATOM 1311 N N . ASP A 1 173 ? 14.398 -33.188 -7.332 1 45.44 173 ASP A N 1
ATOM 1312 C CA . ASP A 1 173 ? 14.719 -32.344 -8.477 1 45.44 173 ASP A CA 1
ATOM 1313 C C . ASP A 1 173 ? 14.453 -30.875 -8.164 1 45.44 173 ASP A C 1
ATOM 1315 O O . ASP A 1 173 ? 13.312 -30.484 -7.91 1 45.44 173 ASP A O 1
ATOM 1319 N N . ASP A 1 174 ? 15.438 -30.297 -7.531 1 55.03 174 ASP A N 1
ATOM 1320 C CA . ASP A 1 174 ? 15.531 -28.844 -7.328 1 55.03 174 ASP A CA 1
ATOM 1321 C C . ASP A 1 174 ? 14.898 -28.094 -8.492 1 55.03 174 ASP A C 1
ATOM 1323 O O . ASP A 1 174 ? 15.477 -28.016 -9.578 1 55.03 174 ASP A O 1
ATOM 1327 N N . SER A 1 175 ? 13.578 -27.969 -8.586 1 81.38 175 SER A N 1
ATOM 1328 C CA . SER A 1 175 ? 12.938 -27.25 -9.688 1 81.38 175 SER A CA 1
ATOM 1329 C C . SER A 1 175 ? 13.398 -25.797 -9.742 1 81.38 175 SER A C 1
ATOM 1331 O O . SER A 1 175 ? 13.531 -25.141 -8.711 1 81.38 175 SER A O 1
ATOM 1333 N N . LYS A 1 176 ? 14.07 -25.391 -10.828 1 89.44 176 LYS A N 1
ATOM 1334 C CA . LYS A 1 176 ? 14.445 -24 -11.086 1 89.44 176 LYS A CA 1
ATOM 1335 C C . LYS A 1 176 ? 13.336 -23.047 -10.672 1 89.44 176 LYS A C 1
ATOM 1337 O O . LYS A 1 176 ? 13.609 -21.953 -10.172 1 89.44 176 LYS A O 1
ATOM 1342 N N . LEU A 1 177 ? 12.125 -23.547 -10.727 1 94.38 177 LEU A N 1
ATOM 1343 C CA . LEU A 1 177 ? 11.008 -22.719 -10.297 1 94.38 177 LEU A CA 1
ATOM 1344 C C . LEU A 1 177 ? 10.961 -22.609 -8.781 1 94.38 177 LEU A C 1
ATOM 1346 O O . LEU A 1 177 ? 10.695 -21.531 -8.234 1 94.38 177 LEU A O 1
ATOM 1350 N N . GLY A 1 178 ? 11.156 -23.719 -8.109 1 93.38 178 GLY A N 1
ATOM 1351 C CA . GLY A 1 178 ? 11.234 -23.688 -6.66 1 93.38 178 GLY A CA 1
ATOM 1352 C C . GLY A 1 178 ? 12.281 -22.719 -6.148 1 93.38 178 GLY A C 1
ATOM 1353 O O . GLY A 1 178 ? 12.031 -21.969 -5.191 1 93.38 178 GLY A O 1
ATOM 1354 N N . GLU A 1 179 ? 13.398 -22.703 -6.758 1 92.38 179 GLU A N 1
ATOM 1355 C CA . GLU A 1 179 ? 14.477 -21.781 -6.402 1 92.38 179 GLU A CA 1
ATOM 1356 C C . GLU A 1 179 ? 14.055 -20.328 -6.629 1 92.38 179 GLU A C 1
ATOM 1358 O O . GLU A 1 179 ? 14.305 -19.469 -5.785 1 92.38 179 GLU A O 1
ATOM 1363 N N . ALA A 1 180 ? 13.469 -20.078 -7.801 1 95.94 180 ALA A N 1
ATOM 1364 C CA . ALA A 1 180 ? 13.008 -18.734 -8.117 1 95.94 180 ALA A CA 1
ATOM 1365 C C . ALA A 1 180 ? 11.984 -18.25 -7.09 1 95.94 180 ALA A C 1
ATOM 1367 O O . ALA A 1 180 ? 12.055 -17.109 -6.621 1 95.94 180 ALA A O 1
ATOM 1368 N N . LEU A 1 181 ? 11.094 -19.141 -6.738 1 96.44 181 LEU A N 1
ATOM 1369 C CA . LEU A 1 181 ? 10.055 -18.797 -5.766 1 96.44 181 LEU A CA 1
ATOM 1370 C C . LEU A 1 181 ? 10.672 -18.547 -4.391 1 96.44 181 LEU A C 1
ATOM 1372 O O . LEU A 1 181 ? 10.203 -17.672 -3.658 1 96.44 181 LEU A O 1
ATOM 1376 N N . GLN A 1 182 ? 11.648 -19.266 -4.051 1 94.38 182 GLN A N 1
ATOM 1377 C CA . GLN A 1 182 ? 12.344 -19.062 -2.783 1 94.38 182 GLN A CA 1
ATOM 1378 C C . GLN A 1 182 ? 12.992 -17.688 -2.734 1 94.38 182 GLN A C 1
ATOM 1380 O O . GLN A 1 182 ? 12.859 -16.969 -1.741 1 94.38 182 GLN A O 1
ATOM 1385 N N . LYS A 1 183 ? 13.664 -17.344 -3.771 1 95.81 183 LYS A N 1
ATOM 1386 C CA . LYS A 1 183 ? 14.312 -16.031 -3.842 1 95.81 183 LYS A CA 1
ATOM 1387 C C . LYS A 1 183 ? 13.281 -14.906 -3.789 1 95.81 183 LYS A C 1
ATOM 1389 O O . LYS A 1 183 ? 13.484 -13.898 -3.109 1 95.81 183 LYS A O 1
ATOM 1394 N N . PHE A 1 184 ? 12.234 -15.156 -4.52 1 97.75 184 PHE A N 1
ATOM 1395 C CA . PHE A 1 184 ? 11.133 -14.195 -4.512 1 97.75 184 PHE A CA 1
ATOM 1396 C C . PHE A 1 184 ? 10.555 -14.047 -3.107 1 97.75 184 PHE A C 1
ATOM 1398 O O . PHE A 1 184 ? 10.336 -12.922 -2.645 1 97.75 184 PHE A O 1
ATOM 1405 N N . ALA A 1 185 ? 10.344 -15.117 -2.461 1 96.31 185 ALA A N 1
ATOM 1406 C CA . ALA A 1 185 ? 9.773 -15.117 -1.116 1 96.31 185 ALA A CA 1
ATOM 1407 C C . ALA A 1 185 ? 10.656 -14.352 -0.141 1 96.31 185 ALA A C 1
ATOM 1409 O O . ALA A 1 185 ? 10.164 -13.531 0.641 1 96.31 185 ALA A O 1
ATOM 1410 N N . ILE A 1 186 ? 11.891 -14.578 -0.202 1 95.75 186 ILE A N 1
ATOM 1411 C CA . ILE A 1 186 ? 12.836 -13.93 0.701 1 95.75 186 ILE A CA 1
ATOM 1412 C C . ILE A 1 186 ? 12.867 -12.43 0.429 1 95.75 186 ILE A C 1
ATOM 1414 O O . ILE A 1 186 ? 12.844 -11.617 1.361 1 95.75 186 ILE A O 1
ATOM 1418 N N . ALA A 1 187 ? 12.93 -12.086 -0.831 1 98 187 ALA A N 1
ATOM 1419 C CA . ALA A 1 187 ? 12.938 -10.672 -1.201 1 98 187 ALA A CA 1
ATOM 1420 C C . ALA A 1 187 ? 11.688 -9.961 -0.687 1 98 187 ALA A C 1
ATOM 1422 O O . ALA A 1 187 ? 11.773 -8.883 -0.103 1 98 187 ALA A O 1
ATOM 1423 N N . GLU A 1 188 ? 10.547 -10.617 -0.884 1 98 188 GLU A N 1
ATOM 1424 C CA . GLU A 1 188 ? 9.289 -10.008 -0.47 1 98 188 GLU A CA 1
ATOM 1425 C C . GLU A 1 188 ? 9.195 -9.914 1.051 1 98 188 GLU A C 1
ATOM 1427 O O . GLU A 1 188 ? 8.609 -8.969 1.585 1 98 188 GLU A O 1
ATOM 1432 N N . ASP A 1 189 ? 9.727 -10.844 1.706 1 96.75 189 ASP A N 1
ATOM 1433 C CA . ASP A 1 189 ? 9.766 -10.797 3.164 1 96.75 189 ASP A CA 1
ATOM 1434 C C . ASP A 1 189 ? 10.586 -9.602 3.65 1 96.75 189 ASP A C 1
ATOM 1436 O O . ASP A 1 189 ? 10.156 -8.875 4.547 1 96.75 189 ASP A O 1
ATOM 1440 N N . ARG A 1 190 ? 11.688 -9.398 3.068 1 98 190 ARG A N 1
ATOM 1441 C CA . ARG A 1 190 ? 12.562 -8.289 3.439 1 98 190 ARG A CA 1
ATOM 1442 C C . ARG A 1 190 ? 11.922 -6.949 3.102 1 98 190 ARG A C 1
ATOM 1444 O O . ARG A 1 190 ? 12.055 -5.984 3.857 1 98 190 ARG A O 1
ATOM 1451 N N . LEU A 1 191 ? 11.289 -6.926 1.979 1 98.31 191 LEU A N 1
ATOM 1452 C CA . LEU A 1 191 ? 10.578 -5.711 1.602 1 98.31 191 LEU A CA 1
ATOM 1453 C C . LEU A 1 191 ? 9.484 -5.383 2.613 1 98.31 191 LEU A C 1
ATOM 1455 O O . LEU A 1 191 ? 9.312 -4.223 2.994 1 98.31 191 LEU A O 1
ATOM 1459 N N . GLY A 1 192 ? 8.711 -6.438 3.01 1 97.69 192 GLY A N 1
ATOM 1460 C CA . GLY A 1 192 ? 7.695 -6.234 4.023 1 97.69 192 GLY A CA 1
ATOM 1461 C C . GLY A 1 192 ? 8.25 -5.691 5.328 1 97.69 192 GLY A C 1
ATOM 1462 O O . GLY A 1 192 ? 7.672 -4.777 5.922 1 97.69 192 GLY A O 1
ATOM 1463 N N . ASN A 1 193 ? 9.344 -6.215 5.738 1 97.62 193 ASN A N 1
ATOM 1464 C CA . ASN A 1 193 ? 9.977 -5.75 6.969 1 97.62 193 ASN A CA 1
ATOM 1465 C C . ASN A 1 193 ? 10.469 -4.309 6.84 1 97.62 193 ASN A C 1
ATOM 1467 O O . ASN A 1 193 ? 10.344 -3.52 7.777 1 97.62 193 ASN A O 1
ATOM 1471 N N . ALA A 1 194 ? 11.016 -3.986 5.695 1 98.25 194 ALA A N 1
ATOM 1472 C CA . ALA A 1 194 ? 11.453 -2.615 5.449 1 98.25 194 ALA A CA 1
ATOM 1473 C C . ALA A 1 194 ? 10.266 -1.65 5.477 1 98.25 194 ALA A C 1
ATOM 1475 O O . ALA A 1 194 ? 10.383 -0.537 5.992 1 98.25 194 ALA A O 1
ATOM 1476 N N . ARG A 1 195 ? 9.219 -2.098 4.902 1 97.62 195 ARG A N 1
ATOM 1477 C CA . ARG A 1 195 ? 8.008 -1.281 4.918 1 97.62 195 ARG A CA 1
ATOM 1478 C C . ARG A 1 195 ? 7.516 -1.062 6.344 1 97.62 195 ARG A C 1
ATOM 1480 O O . ARG A 1 195 ? 7.094 0.041 6.699 1 97.62 195 ARG A O 1
ATOM 1487 N N . LEU A 1 196 ? 7.527 -2.074 7.141 1 97.56 196 LEU A N 1
ATOM 1488 C CA . LEU A 1 196 ? 7.129 -1.929 8.539 1 97.56 196 LEU A CA 1
ATOM 1489 C C . LEU A 1 196 ? 8.031 -0.938 9.258 1 97.56 196 LEU A C 1
ATOM 1491 O O . LEU A 1 196 ? 7.562 -0.141 10.078 1 97.56 196 LEU A O 1
ATOM 1495 N N . THR A 1 197 ? 9.289 -0.994 8.992 1 98.56 197 THR A N 1
ATOM 1496 C CA . THR A 1 197 ? 10.227 -0.039 9.562 1 98.56 197 THR A CA 1
ATOM 1497 C C . THR A 1 197 ? 9.891 1.383 9.125 1 98.56 197 THR A C 1
ATOM 1499 O O . THR A 1 197 ? 9.906 2.309 9.938 1 98.56 197 THR A O 1
ATOM 1502 N N . GLN A 1 198 ? 9.602 1.572 7.848 1 98.69 198 GLN A N 1
ATOM 1503 C CA . GLN A 1 198 ? 9.164 2.871 7.344 1 98.69 198 GLN A CA 1
ATOM 1504 C C . GLN A 1 198 ? 7.961 3.391 8.125 1 98.69 198 GLN A C 1
ATOM 1506 O O . GLN A 1 198 ? 7.957 4.539 8.578 1 98.69 198 GLN A O 1
ATOM 1511 N N . ASP A 1 199 ? 6.949 2.531 8.266 1 98.56 199 ASP A N 1
ATOM 1512 C CA . ASP A 1 199 ? 5.707 2.936 8.914 1 98.56 199 ASP A CA 1
ATOM 1513 C C . ASP A 1 199 ? 5.957 3.338 10.367 1 98.56 199 ASP A C 1
ATOM 1515 O O . ASP A 1 199 ? 5.375 4.309 10.859 1 98.56 199 ASP A O 1
ATOM 1519 N N . ASP A 1 200 ? 6.777 2.604 10.992 1 98.56 200 ASP A N 1
ATOM 1520 C CA . ASP A 1 200 ? 7.141 2.934 12.375 1 98.56 200 ASP A CA 1
ATOM 1521 C C . ASP A 1 200 ? 7.832 4.293 12.445 1 98.56 200 ASP A C 1
ATOM 1523 O O . ASP A 1 200 ? 7.52 5.105 13.32 1 98.56 200 ASP A O 1
ATOM 1527 N N . GLN A 1 201 ? 8.766 4.539 11.562 1 98.75 201 GLN A N 1
ATOM 1528 C CA . GLN A 1 201 ? 9.484 5.809 11.523 1 98.75 201 GLN A CA 1
ATOM 1529 C C . GLN A 1 201 ? 8.539 6.965 11.203 1 98.75 201 GLN A C 1
ATOM 1531 O O . GLN A 1 201 ? 8.672 8.055 11.766 1 98.75 201 GLN A O 1
ATOM 1536 N N . ILE A 1 202 ? 7.598 6.754 10.336 1 98.81 202 ILE A N 1
ATOM 1537 C CA . ILE A 1 202 ? 6.617 7.781 10.008 1 98.81 202 ILE A CA 1
ATOM 1538 C C . ILE A 1 202 ? 5.723 8.047 11.219 1 98.81 202 ILE A C 1
ATOM 1540 O O . ILE A 1 202 ? 5.469 9.203 11.57 1 98.81 202 ILE A O 1
ATOM 1544 N N . THR A 1 203 ? 5.297 7.012 11.859 1 98.69 203 THR A N 1
ATOM 1545 C CA . THR A 1 203 ? 4.434 7.172 13.023 1 98.69 203 THR A CA 1
ATOM 1546 C C . THR A 1 203 ? 5.156 7.934 14.125 1 98.69 203 THR A C 1
ATOM 1548 O O . THR A 1 203 ? 4.621 8.898 14.68 1 98.69 203 THR A O 1
ATOM 1551 N N . GLN A 1 204 ? 6.367 7.652 14.375 1 98.5 204 GLN A N 1
ATOM 1552 C CA . GLN A 1 204 ? 7.129 8.273 15.453 1 98.5 204 GLN A CA 1
ATOM 1553 C C . GLN A 1 204 ? 7.629 9.656 15.055 1 98.5 204 GLN A C 1
ATOM 1555 O O . GLN A 1 204 ? 7.676 10.57 15.883 1 98.5 204 GLN A O 1
ATOM 1560 N N . GLY A 1 205 ? 7.98 9.758 13.797 1 98.38 205 GLY A N 1
ATOM 1561 C CA . GLY A 1 205 ? 8.609 10.992 13.352 1 98.38 205 GLY A CA 1
ATOM 1562 C C . GLY A 1 205 ? 7.609 12.023 12.859 1 98.38 205 GLY A C 1
ATOM 1563 O O . GLY A 1 205 ? 7.918 13.211 12.805 1 98.38 205 GLY A O 1
ATOM 1564 N N . PHE A 1 206 ? 6.5 11.602 12.555 1 98.62 206 PHE A N 1
ATOM 1565 C CA . PHE A 1 206 ? 5.508 12.523 12.016 1 98.62 206 PHE A CA 1
ATOM 1566 C C . PHE A 1 206 ? 4.207 12.438 12.805 1 98.62 206 PHE A C 1
ATOM 1568 O O . PHE A 1 206 ? 3.799 13.414 13.445 1 98.62 206 PHE A O 1
ATOM 1575 N N . ASN A 1 207 ? 3.51 11.266 12.805 1 98.31 207 ASN A N 1
ATOM 1576 C CA . ASN A 1 207 ? 2.18 11.156 13.391 1 98.31 207 ASN A CA 1
ATOM 1577 C C . ASN A 1 207 ? 2.168 11.609 14.852 1 98.31 207 ASN A C 1
ATOM 1579 O O . ASN A 1 207 ? 1.304 12.391 15.25 1 98.31 207 ASN A O 1
ATOM 1583 N N . VAL A 1 208 ? 3.08 11.141 15.656 1 98.31 208 VAL A N 1
ATOM 1584 C CA . VAL A 1 208 ? 3.1 11.43 17.078 1 98.31 208 VAL A CA 1
ATOM 1585 C C . VAL A 1 208 ? 3.357 12.922 17.297 1 98.31 208 VAL A C 1
ATOM 1587 O O . VAL A 1 208 ? 2.535 13.617 17.906 1 98.31 208 VAL A O 1
ATOM 1590 N N . PRO A 1 209 ? 4.441 13.477 16.781 1 98 209 PRO A N 1
ATOM 1591 C CA . PRO A 1 209 ? 4.68 14.898 17 1 98 209 PRO A CA 1
ATOM 1592 C C . PRO A 1 209 ? 3.625 15.789 16.344 1 98 209 PRO A C 1
ATOM 1594 O O . PRO A 1 209 ? 3.258 16.828 16.906 1 98 209 PRO A O 1
ATOM 1597 N N . PHE A 1 210 ? 3.195 15.43 15.25 1 96.81 210 PHE A N 1
ATOM 1598 C CA . PHE A 1 210 ? 2.191 16.219 14.555 1 96.81 210 PHE A CA 1
ATOM 1599 C C . PHE A 1 210 ? 0.873 16.219 15.312 1 96.81 210 PHE A C 1
ATOM 1601 O O . PHE A 1 210 ? 0.145 17.219 15.305 1 96.81 210 PHE A O 1
ATOM 1608 N N . ASN A 1 211 ? 0.535 15.141 15.953 1 96.38 211 ASN A N 1
ATOM 1609 C CA . ASN A 1 211 ? -0.628 15.086 16.844 1 96.38 211 ASN A CA 1
ATOM 1610 C C . ASN A 1 211 ? -0.462 16.016 18.047 1 96.38 211 ASN A C 1
ATOM 1612 O O . ASN A 1 211 ? -1.4 16.703 18.422 1 96.38 211 ASN A O 1
ATOM 1616 N N . SER A 1 212 ? 0.686 15.977 18.594 1 96.88 212 SER A N 1
ATOM 1617 C CA . SER A 1 212 ? 0.979 16.891 19.703 1 96.88 212 SER A CA 1
ATOM 1618 C C . SER A 1 212 ? 0.839 18.344 19.266 1 96.88 212 SER A C 1
ATOM 1620 O O . SER A 1 212 ? 0.318 19.172 20.016 1 96.88 212 SER A O 1
ATOM 1622 N N . PHE A 1 213 ? 1.357 18.578 18.094 1 97.44 213 PHE A N 1
ATOM 1623 C CA . PHE A 1 213 ? 1.217 19.906 17.531 1 97.44 213 PHE A CA 1
ATOM 1624 C C . PHE A 1 213 ? -0.254 20.297 17.391 1 97.44 213 PHE A C 1
ATOM 1626 O O . PHE A 1 213 ? -0.622 21.453 17.609 1 97.44 213 PHE A O 1
ATOM 1633 N N . GLY A 1 214 ? -1.116 19.328 17.078 1 96.94 214 GLY A N 1
ATOM 1634 C CA . GLY A 1 214 ? -2.551 19.562 17 1 96.94 214 GLY A CA 1
ATOM 1635 C C . GLY A 1 214 ? -3.15 20.047 18.297 1 96.94 214 GLY A C 1
ATOM 1636 O O . GLY A 1 214 ? -4.066 20.875 18.297 1 96.94 214 GLY A O 1
ATOM 1637 N N . ALA A 1 215 ? -2.604 19.609 19.359 1 96.94 215 ALA A N 1
ATOM 1638 C CA . ALA A 1 215 ? -3.062 20.047 20.656 1 96.94 215 ALA A CA 1
ATOM 1639 C C . ALA A 1 215 ? -2.736 21.531 20.875 1 96.94 215 ALA A C 1
ATOM 1641 O O . ALA A 1 215 ? -3.506 22.25 21.516 1 96.94 215 ALA A O 1
ATOM 1642 N N . GLN A 1 216 ? -1.608 21.938 20.375 1 97 216 GLN A N 1
ATOM 1643 C CA . GLN A 1 216 ? -1.233 23.344 20.469 1 97 216 GLN A CA 1
ATOM 1644 C C . GLN A 1 216 ? -2.17 24.219 19.641 1 97 216 GLN A C 1
ATOM 1646 O O . GLN A 1 216 ? -2.525 25.328 20.047 1 97 216 GLN A O 1
ATOM 1651 N N . ILE A 1 217 ? -2.527 23.719 18.5 1 97.88 217 ILE A N 1
ATOM 1652 C CA . ILE A 1 217 ? -3.482 24.438 17.656 1 97.88 217 ILE A CA 1
ATOM 1653 C C . ILE A 1 217 ? -4.809 24.578 18.406 1 97.88 217 ILE A C 1
ATOM 1655 O O . ILE A 1 217 ? -5.41 25.656 18.406 1 97.88 217 ILE A O 1
ATOM 1659 N N . GLN A 1 218 ? -5.195 23.578 19.094 1 97.88 218 GLN A N 1
ATOM 1660 C CA . GLN A 1 218 ? -6.465 23.594 19.812 1 97.88 218 GLN A CA 1
ATOM 1661 C C . GLN A 1 218 ? -6.438 24.594 20.953 1 97.88 218 GLN A C 1
ATOM 1663 O O . GLN A 1 218 ? -7.453 25.234 21.25 1 97.88 218 GLN A O 1
ATOM 1668 N N . LEU A 1 219 ? -5.312 24.75 21.547 1 97.69 219 LEU A N 1
ATOM 1669 C CA . LEU A 1 219 ? -5.168 25.75 22.594 1 97.69 219 LEU A CA 1
ATOM 1670 C C . LEU A 1 219 ? -5.371 27.156 22.047 1 97.69 219 LEU A C 1
ATOM 1672 O O . LEU A 1 219 ? -6.027 27.984 22.672 1 97.69 219 LEU A O 1
ATOM 1676 N N . ALA A 1 220 ? -4.777 27.375 20.891 1 97.81 220 ALA A N 1
ATOM 1677 C CA . ALA A 1 220 ? -4.969 28.672 20.25 1 97.81 220 ALA A CA 1
ATOM 1678 C C . ALA A 1 220 ? -6.43 28.891 19.875 1 97.81 220 ALA A C 1
ATOM 1680 O O . ALA A 1 220 ? -6.957 30 20.047 1 97.81 220 ALA A O 1
ATOM 1681 N N . MET A 1 221 ? -7.062 27.844 19.469 1 97.62 221 MET A N 1
ATOM 1682 C CA . MET A 1 221 ? -8.477 27.938 19.094 1 97.62 221 MET A CA 1
ATOM 1683 C C . MET A 1 221 ? -9.336 28.25 20.328 1 97.62 221 MET A C 1
ATOM 1685 O O . MET A 1 221 ? -10.289 29.016 20.234 1 97.62 221 MET A O 1
ATOM 1689 N N . LYS A 1 222 ? -9.055 27.703 21.438 1 98.19 222 LYS A N 1
ATOM 1690 C CA . LYS A 1 222 ? -9.781 27.969 22.688 1 98.19 222 LYS A CA 1
ATOM 1691 C C . LYS A 1 222 ? -9.602 29.406 23.125 1 98.19 222 LYS A C 1
ATOM 1693 O O . LYS A 1 222 ? -10.539 30.047 23.609 1 98.19 222 LYS A O 1
ATOM 1698 N N . ALA A 1 223 ? -8.328 29.859 22.953 1 98.12 223 ALA A N 1
ATOM 1699 C CA . ALA A 1 223 ? -8.062 31.25 23.281 1 98.12 223 ALA A CA 1
ATOM 1700 C C . ALA A 1 223 ? -8.891 32.188 22.406 1 98.12 223 ALA A C 1
ATOM 1702 O O . ALA A 1 223 ? -9.367 33.219 22.875 1 98.12 223 ALA A O 1
ATOM 1703 N N . ARG A 1 224 ? -9.062 31.828 21.188 1 97.06 224 ARG A N 1
ATOM 1704 C CA . ARG A 1 224 ? -9.891 32.625 20.281 1 97.06 224 ARG A CA 1
ATOM 1705 C C . ARG A 1 224 ? -11.344 32.625 20.75 1 97.06 224 ARG A C 1
ATOM 1707 O O . ARG A 1 224 ? -12.016 33.656 20.656 1 97.06 224 ARG A O 1
ATOM 1714 N N . GLN A 1 225 ? -11.789 31.578 21.219 1 96.88 225 GLN A N 1
ATOM 1715 C CA . GLN A 1 225 ? -13.148 31.516 21.75 1 96.88 225 GLN A CA 1
ATOM 1716 C C . GLN A 1 225 ? -13.32 32.406 22.953 1 96.88 225 GLN A C 1
ATOM 1718 O O . GLN A 1 225 ? -14.367 33.062 23.125 1 96.88 225 GLN A O 1
ATOM 1723 N N . SER A 1 226 ? -12.32 32.5 23.766 1 97.44 226 SER A N 1
ATOM 1724 C CA . SER A 1 226 ? -12.344 33.375 24.938 1 97.44 226 SER A CA 1
ATOM 1725 C C . SER A 1 226 ? -12.461 34.844 24.516 1 97.44 226 SER A C 1
ATOM 1727 O O . SER A 1 226 ? -13.109 35.625 25.203 1 97.44 226 SER A O 1
ATOM 1729 N N . VAL A 1 227 ? -11.766 35.125 23.406 1 96.5 227 VAL A N 1
ATOM 1730 C CA . VAL A 1 227 ? -11.844 36.5 22.875 1 96.5 227 VAL A CA 1
ATOM 1731 C C . VAL A 1 227 ? -13.273 36.812 22.453 1 96.5 227 VAL A C 1
ATOM 1733 O O . VAL A 1 227 ? -13.82 37.875 22.766 1 96.5 227 VAL A O 1
ATOM 1736 N N . ASN A 1 228 ? -13.828 35.906 21.75 1 94.38 228 ASN A N 1
ATOM 1737 C CA . ASN A 1 228 ? -15.211 36.094 21.312 1 94.38 228 ASN A CA 1
ATOM 1738 C C . ASN A 1 228 ? -16.156 36.219 22.5 1 94.38 228 ASN A C 1
ATOM 1740 O O . ASN A 1 228 ? -17.062 37.062 22.5 1 94.38 228 ASN A O 1
ATOM 1744 N N . ASP A 1 229 ? -15.984 35.406 23.484 1 95.94 229 ASP A N 1
ATOM 1745 C CA . ASP A 1 229 ? -16.812 35.469 24.688 1 95.94 229 ASP A CA 1
ATOM 1746 C C . ASP A 1 229 ? -16.656 36.812 25.391 1 95.94 229 ASP A C 1
ATOM 1748 O O . ASP A 1 229 ? -17.625 37.406 25.859 1 95.94 229 ASP A O 1
ATOM 1752 N N . ALA A 1 230 ? -15.391 37.281 25.484 1 95.94 230 ALA A N 1
ATOM 1753 C CA . ALA A 1 230 ? -15.109 38.562 26.109 1 95.94 230 ALA A CA 1
ATOM 1754 C C . ALA A 1 230 ? -15.734 39.688 25.328 1 95.94 230 ALA A C 1
ATOM 1756 O O . ALA A 1 230 ? -16.203 40.688 25.906 1 95.94 230 ALA A O 1
ATOM 1757 N N . ARG A 1 231 ? -15.656 39.531 24.016 1 94.06 231 ARG A N 1
ATOM 1758 C CA . ARG A 1 231 ? -16.266 40.531 23.141 1 94.06 231 ARG A CA 1
ATOM 1759 C C . ARG A 1 231 ? -17.766 40.625 23.375 1 94.06 231 ARG A C 1
ATOM 1761 O O . ARG A 1 231 ? -18.312 41.688 23.547 1 94.06 231 ARG A O 1
ATOM 1768 N N . LEU A 1 232 ? -18.422 39.531 23.438 1 93.19 232 LEU A N 1
ATOM 1769 C CA . LEU A 1 232 ? -19.859 39.469 23.672 1 93.19 232 LEU A CA 1
ATOM 1770 C C . LEU A 1 232 ? -20.203 40.031 25.062 1 93.19 232 LEU A C 1
ATOM 1772 O O . LEU A 1 232 ? -21.203 40.719 25.219 1 93.19 232 LEU A O 1
ATOM 1776 N N . HIS A 1 233 ? -19.375 39.719 26.016 1 94.25 233 HIS A N 1
ATOM 1777 C CA . HIS A 1 233 ? -19.547 40.219 27.375 1 94.25 233 HIS A CA 1
ATOM 1778 C C . HIS A 1 233 ? -19.469 41.719 27.422 1 94.25 233 HIS A C 1
ATOM 1780 O O . HIS A 1 233 ? -20.281 42.375 28.078 1 94.25 233 HIS A O 1
ATOM 1786 N N . LEU A 1 234 ? -18.5 42.281 26.75 1 94.56 234 LEU A N 1
ATOM 1787 C CA . LEU A 1 234 ? -18.328 43.719 26.688 1 94.56 234 LEU A CA 1
ATOM 1788 C C . LEU A 1 234 ? -19.531 44.375 25.984 1 94.56 234 LEU A C 1
ATOM 1790 O O . LEU A 1 234 ? -20.062 45.375 26.469 1 94.56 234 LEU A O 1
ATOM 1794 N N . ASP A 1 235 ? -19.969 43.75 24.922 1 93.19 235 ASP A N 1
ATOM 1795 C CA . ASP A 1 235 ? -21.109 44.281 24.172 1 93.19 235 ASP A CA 1
ATOM 1796 C C . ASP A 1 235 ? -22.375 44.281 25.031 1 93.19 235 ASP A C 1
ATOM 1798 O O . ASP A 1 235 ? -23.188 45.219 24.938 1 93.19 235 ASP A O 1
ATOM 1802 N N . SER A 1 236 ? -22.594 43.25 25.797 1 92.75 236 SER A N 1
ATOM 1803 C CA . SER A 1 236 ? -23.75 43.156 26.688 1 92.75 236 SER A CA 1
ATOM 1804 C C . SER A 1 236 ? -23.734 44.281 27.719 1 92.75 236 SER A C 1
ATOM 1806 O O . SER A 1 236 ? -24.781 44.906 27.984 1 92.75 236 SER A O 1
ATOM 1808 N N . TRP A 1 237 ? -22.594 44.594 28.297 1 92.75 237 TRP A N 1
ATOM 1809 C CA . TRP A 1 237 ? -22.5 45.656 29.312 1 92.75 237 TRP A CA 1
ATOM 1810 C C . TRP A 1 237 ? -22.641 47.031 28.703 1 92.75 237 TRP A C 1
ATOM 1812 O O . TRP A 1 237 ? -23.188 47.938 29.328 1 92.75 237 TRP A O 1
ATOM 1822 N N . LYS A 1 238 ? -22.094 47.188 27.438 1 91.38 238 LYS A N 1
ATOM 1823 C CA . LYS A 1 238 ? -22.281 48.438 26.734 1 91.38 238 LYS A CA 1
ATOM 1824 C C . LYS A 1 238 ? -23.75 48.719 26.484 1 91.38 238 LYS A C 1
ATOM 1826 O O . LYS A 1 238 ? -24.203 49.844 26.625 1 91.38 238 LYS A O 1
ATOM 1831 N N . GLN A 1 239 ? -24.453 47.688 26.172 1 90.38 239 GLN A N 1
ATOM 1832 C CA . GLN A 1 239 ? -25.891 47.812 25.938 1 90.38 239 GLN A CA 1
ATOM 1833 C C . GLN A 1 239 ? -26.625 48.156 27.234 1 90.38 239 GLN A C 1
ATOM 1835 O O . GLN A 1 239 ? -27.531 49 27.234 1 90.38 239 GLN A O 1
ATOM 1840 N N . SER A 1 240 ? -26.234 47.531 28.297 1 90.38 240 SER A N 1
ATOM 1841 C CA . SER A 1 240 ? -26.844 47.812 29.609 1 90.38 240 SER A CA 1
ATOM 1842 C C . SER A 1 240 ? -26.578 49.25 30.031 1 90.38 240 SER A C 1
ATOM 1844 O O . SER A 1 240 ? -27.469 49.906 30.594 1 90.38 240 SER A O 1
ATOM 1846 N N . LEU A 1 241 ? -25.359 49.719 29.812 1 91.12 241 LEU A N 1
ATOM 1847 C CA . LEU A 1 241 ? -25 51.062 30.141 1 91.12 241 LEU A CA 1
ATOM 1848 C C . LEU A 1 241 ? -25.828 52.062 29.344 1 91.12 241 LEU A C 1
ATOM 1850 O O . LEU A 1 241 ? -26.328 53.062 29.891 1 91.12 241 LEU A O 1
ATOM 1854 N N . LYS A 1 242 ? -25.953 51.781 28.047 1 88.75 242 LYS A N 1
ATOM 1855 C CA . LYS A 1 242 ? -26.734 52.625 27.172 1 88.75 242 LYS A CA 1
ATOM 1856 C C . LYS A 1 242 ? -28.188 52.688 27.609 1 88.75 242 LYS A C 1
ATOM 1858 O O . LYS A 1 242 ? -28.812 53.75 27.609 1 88.75 242 LYS A O 1
ATOM 1863 N N . SER A 1 243 ? -28.734 51.531 27.922 1 88.5 243 SER A N 1
ATOM 1864 C CA . SER A 1 243 ? -30.125 51.438 28.375 1 88.5 243 SER A CA 1
ATOM 1865 C C . SER A 1 243 ? -30.328 52.219 29.672 1 88.5 243 SER A C 1
ATOM 1867 O O . SER A 1 243 ? -31.344 52.875 29.859 1 88.5 243 SER A O 1
ATOM 1869 N N . ALA A 1 244 ? -29.391 52.156 30.562 1 88.88 244 ALA A N 1
ATOM 1870 C CA . ALA A 1 244 ? -29.484 52.875 31.844 1 88.88 244 ALA A CA 1
ATOM 1871 C C . ALA A 1 244 ? -29.359 54.375 31.641 1 88.88 244 ALA A C 1
ATOM 1873 O O . ALA A 1 244 ? -30.016 55.156 32.312 1 88.88 244 ALA A O 1
ATOM 1874 N N . GLU A 1 245 ? -28.5 54.75 30.766 1 87.75 245 GLU A N 1
ATOM 1875 C CA . GLU A 1 245 ? -28.359 56.188 30.438 1 87.75 245 GLU A CA 1
ATOM 1876 C C . GLU A 1 245 ? -29.641 56.75 29.859 1 87.75 245 GLU A C 1
ATOM 1878 O O . GLU A 1 245 ? -30.062 57.844 30.219 1 87.75 245 GLU A O 1
ATOM 1883 N N . ASN A 1 246 ? -30.266 55.938 28.969 1 87.62 246 ASN A N 1
ATOM 1884 C CA . ASN A 1 246 ? -31.516 56.375 28.344 1 87.62 246 ASN A CA 1
ATOM 1885 C C . ASN A 1 246 ? -32.656 56.438 29.344 1 87.62 246 ASN A C 1
ATOM 1887 O O . ASN A 1 246 ? -33.562 57.25 29.203 1 87.62 246 ASN A O 1
ATOM 1891 N N . ALA A 1 247 ? -32.594 55.562 30.328 1 86.44 247 ALA A N 1
ATOM 1892 C CA . ALA A 1 247 ? -33.656 55.5 31.328 1 86.44 247 ALA A CA 1
ATOM 1893 C C . ALA A 1 247 ? -33.438 56.531 32.406 1 86.44 247 ALA A C 1
ATOM 1895 O O . ALA A 1 247 ? -34.344 56.781 33.219 1 86.44 247 ALA A O 1
ATOM 1896 N N . GLY A 1 248 ? -32.375 57.281 32.531 1 81.12 248 GLY A N 1
ATOM 1897 C CA . GLY A 1 248 ? -32.094 58.312 33.5 1 81.12 248 GLY A CA 1
ATOM 1898 C C . GLY A 1 248 ? -31.797 57.75 34.875 1 81.12 248 GLY A C 1
ATOM 1899 O O . GLY A 1 248 ? -31.984 58.469 35.875 1 81.12 248 GLY A O 1
ATOM 1900 N N . SER A 1 249 ? -31.609 56.469 34.938 1 77.56 249 SER A N 1
ATOM 1901 C CA . SER A 1 249 ? -31.328 55.875 36.219 1 77.56 249 SER A CA 1
ATOM 1902 C C . SER A 1 249 ? -29.906 56.125 36.656 1 77.56 249 SER A C 1
ATOM 1904 O O . SER A 1 249 ? -28.984 55.375 36.344 1 77.56 249 SER A O 1
ATOM 1906 N N . SER A 1 250 ? -29.578 57.125 37.375 1 77.56 250 SER A N 1
ATOM 1907 C CA . SER A 1 250 ? -28.25 57.625 37.781 1 77.56 250 SER A CA 1
ATOM 1908 C C . SER A 1 250 ? -27.594 56.656 38.75 1 77.56 250 SER A C 1
ATOM 1910 O O . SER A 1 250 ? -26.359 56.5 38.75 1 77.56 250 SER A O 1
ATOM 1912 N N . ALA A 1 251 ? -28.359 55.781 39.562 1 79.69 251 ALA A N 1
ATOM 1913 C CA . ALA A 1 251 ? -27.812 54.969 40.656 1 79.69 251 ALA A CA 1
ATOM 1914 C C . ALA A 1 251 ? -26.984 53.812 40.094 1 79.69 251 ALA A C 1
ATOM 1916 O O . ALA A 1 251 ? -25.984 53.406 40.656 1 79.69 251 ALA A O 1
ATOM 1917 N N . LYS A 1 252 ? -27.375 53.406 38.844 1 85.88 252 LYS A N 1
ATOM 1918 C CA . LYS A 1 252 ? -26.734 52.219 38.312 1 85.88 252 LYS A CA 1
ATOM 1919 C C . LYS A 1 252 ? -25.625 52.562 37.312 1 85.88 252 LYS A C 1
ATOM 1921 O O . LYS A 1 252 ? -24.812 51.719 36.969 1 85.88 252 LYS A O 1
ATOM 1926 N N . LEU A 1 253 ? -25.531 53.75 37.031 1 87.56 253 LEU A N 1
ATOM 1927 C CA . LEU A 1 253 ? -24.656 54.156 35.938 1 87.56 253 LEU A CA 1
ATOM 1928 C C . LEU A 1 253 ? -23.188 53.969 36.312 1 87.56 253 LEU A C 1
ATOM 1930 O O . LEU A 1 253 ? -22.391 53.5 35.5 1 87.56 253 LEU A O 1
ATOM 1934 N N . GLU A 1 254 ? -22.891 54.344 37.594 1 87.75 254 GLU A N 1
ATOM 1935 C CA . GLU A 1 254 ? -21.516 54.219 38.031 1 87.75 254 GLU A CA 1
ATOM 1936 C C . GLU A 1 254 ? -21.094 52.75 38.062 1 87.75 254 GLU A C 1
ATOM 1938 O O . GLU A 1 254 ? -19.969 52.406 37.656 1 87.75 254 GLU A O 1
ATOM 1943 N N . GLN A 1 255 ? -21.984 51.906 38.5 1 90.38 255 GLN A N 1
ATOM 1944 C CA . GLN A 1 255 ? -21.688 50.469 38.531 1 90.38 255 GLN A CA 1
ATOM 1945 C C . GLN A 1 255 ? -21.516 49.906 37.125 1 90.38 255 GLN A C 1
ATOM 1947 O O . GLN A 1 255 ? -20.578 49.156 36.875 1 90.38 255 GLN A O 1
ATOM 1952 N N . TYR A 1 256 ? -22.344 50.281 36.219 1 91.5 256 TYR A N 1
ATOM 1953 C CA . TYR A 1 256 ? -22.297 49.781 34.844 1 91.5 256 TYR A CA 1
ATOM 1954 C C . TYR A 1 256 ? -21.031 50.281 34.125 1 91.5 256 TYR A C 1
ATOM 1956 O O . TYR A 1 256 ? -20.453 49.562 33.312 1 91.5 256 TYR A O 1
ATOM 1964 N N . ARG A 1 257 ? -20.625 51.469 34.469 1 91.81 257 ARG A N 1
ATOM 1965 C CA . ARG A 1 257 ? -19.375 51.969 33.906 1 91.81 257 ARG A CA 1
ATOM 1966 C C . ARG A 1 257 ? -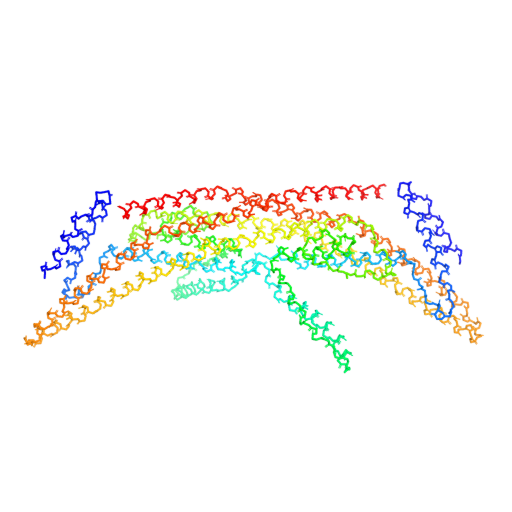18.188 51.156 34.375 1 91.81 257 ARG A C 1
ATOM 1968 O O . ARG A 1 257 ? -17.266 50.875 33.625 1 91.81 257 ARG A O 1
ATOM 1975 N N . GLY A 1 258 ? -18.219 50.844 35.656 1 93.38 258 GLY A N 1
ATOM 1976 C CA . GLY A 1 258 ? -17.172 49.969 36.188 1 93.38 258 GLY A CA 1
ATOM 1977 C C . GLY A 1 258 ? -17.141 48.594 35.562 1 93.38 258 GLY A C 1
ATOM 1978 O O . GLY A 1 258 ? -16.078 48.031 35.312 1 93.38 258 GLY A O 1
ATOM 1979 N N . GLU A 1 259 ? -18.328 48.031 35.219 1 94.5 259 GLU A N 1
ATOM 1980 C CA . GLU A 1 259 ? -18.422 46.719 34.594 1 94.5 259 GLU A CA 1
ATOM 1981 C C . GLU A 1 259 ? -17.922 46.75 33.125 1 94.5 259 GLU A C 1
ATOM 1983 O O . GLU A 1 259 ? -17.297 45.812 32.656 1 94.5 259 GLU A O 1
ATOM 1988 N N . VAL A 1 260 ? -18.203 47.812 32.469 1 92.38 260 VAL A N 1
ATOM 1989 C CA . VAL A 1 260 ? -17.734 47.969 31.094 1 92.38 260 VAL A CA 1
ATOM 1990 C C . VAL A 1 260 ? -16.219 48.031 31.078 1 92.38 260 VAL A C 1
ATOM 1992 O O . VAL A 1 260 ? -15.578 47.406 30.234 1 92.38 260 VAL A O 1
ATOM 1995 N N . GLU A 1 261 ? -15.633 48.781 32.062 1 94.31 261 GLU A N 1
ATOM 1996 C CA . GLU A 1 261 ? -14.18 48.875 32.156 1 94.31 261 GLU A CA 1
ATOM 1997 C C . GLU A 1 261 ? -13.555 47.531 32.438 1 94.31 261 GLU A C 1
ATOM 1999 O O . GLU A 1 261 ? -12.523 47.156 31.844 1 94.31 261 GLU A O 1
ATOM 2004 N N . GLN A 1 262 ? -14.227 46.812 33.281 1 94.94 262 GLN A N 1
ATOM 2005 C CA . GLN A 1 262 ? -13.734 45.469 33.594 1 94.94 262 GLN A CA 1
ATOM 2006 C C . GLN A 1 262 ? -13.844 44.562 32.375 1 94.94 262 GLN A C 1
ATOM 2008 O O . GLN A 1 262 ? -12.961 43.719 32.156 1 94.94 262 GLN A O 1
ATOM 2013 N N . ALA A 1 263 ? -14.906 44.625 31.672 1 93.75 263 ALA A N 1
ATOM 2014 C CA . ALA A 1 263 ? -15.109 43.812 30.469 1 93.75 263 ALA A CA 1
ATOM 2015 C C . ALA A 1 263 ? -14.094 44.188 29.391 1 93.75 263 ALA A C 1
ATOM 2017 O O . ALA A 1 263 ? -13.656 43.312 28.625 1 93.75 263 ALA A O 1
ATOM 2018 N N . GLU A 1 264 ? -13.758 45.438 29.328 1 92.5 264 GLU A N 1
ATOM 2019 C CA . GLU A 1 264 ? -12.734 45.875 28.391 1 92.5 264 GLU A CA 1
ATOM 2020 C C . GLU A 1 264 ? -11.367 45.281 28.734 1 92.5 264 GLU A C 1
ATOM 2022 O O . GLU A 1 264 ? -10.641 44.812 27.844 1 92.5 264 GLU A O 1
ATOM 2027 N N . ASP A 1 265 ? -11.102 45.312 30.031 1 94.69 265 ASP A N 1
ATOM 2028 C CA . ASP A 1 265 ? -9.852 44.719 30.5 1 94.69 265 ASP A CA 1
ATOM 2029 C C . ASP A 1 265 ? -9.797 43.219 30.156 1 94.69 265 ASP A C 1
ATOM 2031 O O . ASP A 1 265 ? -8.742 42.688 29.781 1 94.69 265 ASP A O 1
ATOM 2035 N N . LYS A 1 266 ? -10.898 42.625 30.312 1 95.88 266 LYS A N 1
ATOM 2036 C CA . LYS A 1 266 ? -10.977 41.188 30.016 1 95.88 266 LYS A CA 1
ATOM 2037 C C . LYS A 1 266 ? -10.758 40.906 28.531 1 95.88 266 LYS A C 1
ATOM 2039 O O . LYS A 1 266 ? -10.102 39.938 28.156 1 95.88 266 LYS A O 1
ATOM 2044 N N . LEU A 1 267 ? -11.336 41.688 27.703 1 94.75 267 LEU A N 1
ATOM 2045 C CA . LEU A 1 267 ? -11.172 41.531 26.266 1 94.75 267 LEU A CA 1
ATOM 2046 C C . LEU A 1 267 ? -9.719 41.75 25.859 1 94.75 267 LEU A C 1
ATOM 2048 O O . LEU A 1 267 ? -9.188 40.969 25.047 1 94.75 267 LEU A O 1
ATOM 2052 N N . VAL A 1 268 ? -9.094 42.812 26.438 1 92.56 268 VAL A N 1
ATOM 2053 C CA . VAL A 1 268 ? -7.691 43.094 26.125 1 92.56 268 VAL A CA 1
ATOM 2054 C C . VAL A 1 268 ? -6.828 41.906 26.547 1 92.56 268 VAL A C 1
ATOM 2056 O O . VAL A 1 268 ? -5.992 41.438 25.766 1 92.56 268 VAL A O 1
ATOM 2059 N N . ALA A 1 269 ? -7.094 41.375 27.75 1 95.62 269 ALA A N 1
ATOM 2060 C CA . ALA A 1 269 ? -6.32 40.25 28.25 1 95.62 269 ALA A CA 1
ATOM 2061 C C . ALA A 1 269 ? -6.516 39 27.391 1 95.62 269 ALA A C 1
ATOM 2063 O O . ALA A 1 269 ? -5.555 38.312 27.062 1 95.62 269 ALA A O 1
ATOM 2064 N N . ALA A 1 270 ? -7.773 38.75 27.047 1 96.44 270 ALA A N 1
ATOM 2065 C CA . ALA A 1 270 ? -8.086 37.594 26.219 1 96.44 270 ALA A CA 1
ATOM 2066 C C . ALA A 1 270 ? -7.449 37.719 24.828 1 96.44 270 ALA A C 1
ATOM 2068 O O . ALA A 1 270 ? -6.945 36.719 24.281 1 96.44 270 ALA A O 1
ATOM 2069 N N . THR A 1 271 ? -7.48 38.875 24.266 1 94.81 271 THR A N 1
ATOM 2070 C CA . THR A 1 271 ? -6.934 39.094 22.938 1 94.81 271 THR A CA 1
ATOM 2071 C C . THR A 1 271 ? -5.418 38.938 22.938 1 94.81 271 THR A C 1
ATOM 2073 O O . THR A 1 271 ? -4.859 38.312 22.016 1 94.81 271 THR A O 1
ATOM 2076 N N . GLU A 1 272 ? -4.766 39.5 23.969 1 94.69 272 GLU A N 1
ATOM 2077 C CA . GLU A 1 272 ? -3.314 39.344 24.078 1 94.69 272 GLU A CA 1
ATOM 2078 C C . GLU A 1 272 ? -2.91 37.875 24.203 1 94.69 272 GLU A C 1
ATOM 2080 O O . GLU A 1 272 ? -1.939 37.438 23.578 1 94.69 272 GLU A O 1
ATOM 2085 N N . GLU A 1 273 ? -3.643 37.156 24.953 1 96.94 273 GLU A N 1
ATOM 2086 C CA . GLU A 1 273 ? -3.361 35.719 25.109 1 96.94 273 GLU A CA 1
ATOM 2087 C C . GLU A 1 273 ? -3.545 35 23.797 1 96.94 273 GLU A C 1
ATOM 2089 O O . GLU A 1 273 ? -2.703 34.156 23.406 1 96.94 273 GLU A O 1
ATOM 2094 N N . ALA A 1 274 ? -4.621 35.281 23.109 1 97.56 274 ALA A N 1
ATOM 2095 C CA . ALA A 1 274 ? -4.91 34.625 21.844 1 97.56 274 ALA A CA 1
ATOM 2096 C C . ALA A 1 274 ? -3.838 34.938 20.797 1 97.56 274 ALA A C 1
ATOM 2098 O O . ALA A 1 274 ? -3.387 34.062 20.078 1 97.56 274 ALA A O 1
ATOM 2099 N N . ILE A 1 275 ? -3.424 36.219 20.766 1 95.5 275 ILE A N 1
ATOM 2100 C CA . ILE A 1 275 ? -2.393 36.625 19.812 1 95.5 275 ILE A CA 1
ATOM 2101 C C . ILE A 1 275 ? -1.1 35.844 20.109 1 95.5 275 ILE A C 1
ATOM 2103 O O . ILE A 1 275 ? -0.464 35.344 19.188 1 95.5 275 ILE A O 1
ATOM 2107 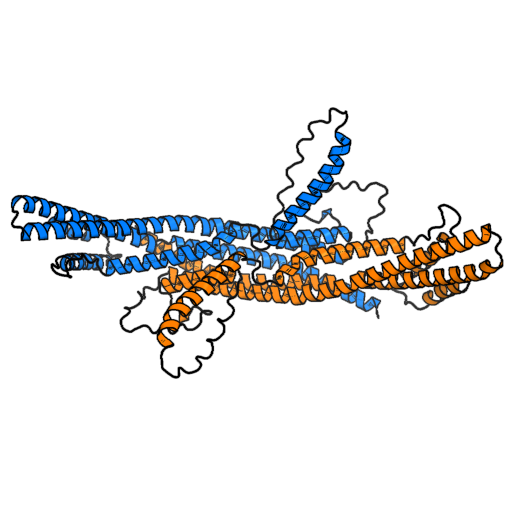N N . SER A 1 276 ? -0.767 35.781 21.406 1 95.44 276 SER A N 1
ATOM 2108 C CA . SER A 1 276 ? 0.453 35.094 21.812 1 95.44 276 SER A CA 1
ATOM 2109 C C . SER A 1 276 ? 0.422 33.625 21.406 1 95.44 276 SER A C 1
ATOM 2111 O O . SER A 1 276 ? 1.38 33.125 20.812 1 95.44 276 SER A O 1
ATOM 2113 N N . LEU A 1 277 ? -0.654 32.969 21.641 1 96.69 277 LEU A N 1
ATOM 2114 C CA . LEU A 1 277 ? -0.775 31.531 21.344 1 96.69 277 LEU A CA 1
ATOM 2115 C C . LEU A 1 277 ? -0.818 31.297 19.828 1 96.69 277 LEU A C 1
ATOM 2117 O O . LEU A 1 277 ? -0.21 30.344 19.328 1 96.69 277 LEU A O 1
ATOM 2121 N N . MET A 1 278 ? -1.511 32.125 19.109 1 95.75 278 MET A N 1
ATOM 2122 C CA . MET A 1 278 ? -1.608 31.953 17.672 1 95.75 278 MET A CA 1
ATOM 2123 C C . MET A 1 278 ? -0.25 32.156 17 1 95.75 278 MET A C 1
ATOM 2125 O O . MET A 1 278 ? 0.128 31.422 16.094 1 95.75 278 MET A O 1
ATOM 2129 N N . LYS A 1 279 ? 0.485 33.188 17.469 1 92.81 279 LYS A N 1
ATOM 2130 C CA . LYS A 1 279 ? 1.825 33.406 16.938 1 92.81 279 LYS A CA 1
ATOM 2131 C C . LYS A 1 279 ? 2.748 32.219 17.25 1 92.81 279 LYS A C 1
ATOM 2133 O O . LYS A 1 279 ? 3.551 31.828 16.406 1 92.81 279 LYS A O 1
ATOM 2138 N N . GLN A 1 280 ? 2.631 31.688 18.453 1 93.12 280 GLN A N 1
ATOM 2139 C CA . GLN A 1 280 ? 3.451 30.562 18.844 1 93.12 280 GLN A CA 1
ATOM 2140 C C . GLN A 1 280 ? 3.223 29.359 17.922 1 93.12 280 GLN A C 1
ATOM 2142 O O . GLN A 1 280 ? 4.172 28.672 17.547 1 93.12 280 GLN A O 1
ATOM 2147 N N . VAL A 1 281 ? 2.023 29.141 17.609 1 95.56 281 VAL A N 1
ATOM 2148 C CA . VAL A 1 281 ? 1.702 27.984 16.766 1 95.56 281 VAL A CA 1
ATOM 2149 C C . VAL A 1 281 ? 2.189 28.234 15.352 1 95.56 281 VAL A C 1
ATOM 2151 O O . VAL A 1 281 ? 2.703 27.328 14.688 1 95.56 281 VAL A O 1
ATOM 2154 N N . LEU A 1 282 ? 2.057 29.453 14.844 1 92.75 282 LEU A N 1
ATOM 2155 C CA . LEU A 1 282 ? 2.418 29.797 13.477 1 92.75 282 LEU A CA 1
ATOM 2156 C C . LEU A 1 282 ? 3.932 29.781 13.289 1 92.75 282 LEU A C 1
ATOM 2158 O O . LEU A 1 282 ? 4.426 29.516 12.195 1 92.75 282 LEU A O 1
ATOM 2162 N N . GLU A 1 283 ? 4.664 30.016 14.367 1 90.81 283 GLU A N 1
ATOM 2163 C CA . GLU A 1 283 ? 6.121 30.094 14.289 1 90.81 283 GLU A CA 1
ATOM 2164 C C . GLU A 1 283 ? 6.766 28.766 14.672 1 90.81 283 GLU A C 1
ATOM 2166 O O . GLU A 1 283 ? 7.984 28.609 14.562 1 90.81 283 GLU A O 1
ATOM 2171 N N . ASN A 1 284 ? 5.961 27.828 15.086 1 93.56 284 ASN A N 1
ATOM 2172 C CA . ASN A 1 284 ? 6.469 26.547 15.547 1 93.56 284 ASN A CA 1
ATOM 2173 C C . ASN A 1 284 ? 7.148 25.766 14.422 1 93.56 284 ASN A C 1
ATOM 2175 O O . ASN A 1 284 ? 6.562 25.562 13.359 1 93.56 284 ASN A O 1
ATOM 2179 N N . PRO A 1 285 ? 8.336 25.25 14.594 1 95 285 PRO A N 1
ATOM 2180 C CA . PRO A 1 285 ? 9.055 24.531 13.539 1 95 285 PRO A CA 1
ATOM 2181 C C . PRO A 1 285 ? 8.609 23.078 13.406 1 95 285 PRO A C 1
ATOM 2183 O O . PRO A 1 285 ? 8.969 22.406 12.43 1 95 285 PRO A O 1
ATOM 2186 N N . GLU A 1 286 ? 7.809 22.609 14.305 1 95.5 286 GLU A N 1
ATOM 2187 C CA . GLU A 1 286 ? 7.488 21.188 14.422 1 95.5 286 GLU A CA 1
ATOM 2188 C C . GLU A 1 286 ? 6.855 20.672 13.133 1 95.5 286 GLU A C 1
ATOM 2190 O O . GLU A 1 286 ? 7.211 19.578 12.656 1 95.5 286 GLU A O 1
ATOM 2195 N N . PRO A 1 287 ? 5.922 21.359 12.539 1 96.5 287 PRO A N 1
ATOM 2196 C CA . PRO A 1 287 ? 5.289 20.812 11.336 1 96.5 287 PRO A CA 1
ATOM 2197 C C . PRO A 1 287 ? 6.293 20.531 10.227 1 96.5 287 PRO A C 1
ATOM 2199 O O . PRO A 1 287 ? 6.234 19.469 9.594 1 96.5 287 PRO A O 1
ATOM 2202 N N . ILE A 1 288 ? 7.223 21.422 10 1 97.12 288 ILE A N 1
ATOM 2203 C CA . ILE A 1 288 ? 8.195 21.234 8.93 1 97.12 288 ILE A CA 1
ATOM 2204 C C . ILE A 1 288 ? 9.172 20.125 9.305 1 97.12 288 ILE A C 1
ATOM 2206 O O . ILE A 1 288 ? 9.555 19.312 8.453 1 97.12 288 ILE A O 1
ATOM 2210 N N . LYS A 1 289 ? 9.555 20.062 10.562 1 97.06 289 LYS A N 1
ATOM 2211 C CA . LYS A 1 289 ? 10.414 18.984 11.031 1 97.06 289 LYS A CA 1
ATOM 2212 C C . LYS A 1 289 ? 9.75 17.625 10.844 1 97.06 289 LYS A C 1
ATOM 2214 O O . LYS A 1 289 ? 10.398 16.656 10.438 1 97.06 289 LYS A O 1
ATOM 2219 N N . SER A 1 290 ? 8.5 17.609 11.188 1 98 290 SER A N 1
ATOM 2220 C CA . SER A 1 290 ? 7.746 16.375 11.047 1 98 290 SER A CA 1
ATOM 2221 C C . SER A 1 290 ? 7.648 15.953 9.578 1 98 290 SER A C 1
ATOM 2223 O O . SER A 1 290 ? 7.785 14.766 9.258 1 98 290 SER A O 1
ATOM 2225 N N . LEU A 1 291 ? 7.398 16.875 8.695 1 98.19 291 LEU A N 1
ATOM 2226 C CA . LEU A 1 291 ? 7.352 16.578 7.27 1 98.19 291 LEU A CA 1
ATOM 2227 C C . LEU A 1 291 ? 8.695 16.047 6.777 1 98.19 291 LEU A C 1
ATOM 2229 O O . LEU A 1 291 ? 8.742 15.109 5.977 1 98.19 291 LEU A O 1
ATOM 2233 N N . SER A 1 292 ? 9.719 16.703 7.25 1 98.25 292 SER A N 1
ATOM 2234 C CA . SER A 1 292 ? 11.055 16.266 6.887 1 98.25 292 SER A CA 1
ATOM 2235 C C . SER A 1 292 ? 11.312 14.828 7.355 1 98.25 292 SER A C 1
ATOM 2237 O O . SER A 1 292 ? 11.883 14.023 6.621 1 98.25 292 SER A O 1
ATOM 2239 N N . ALA A 1 293 ? 10.906 14.523 8.531 1 98.5 293 ALA A N 1
ATOM 2240 C CA . ALA A 1 293 ? 11.062 13.172 9.062 1 98.5 293 ALA A CA 1
ATOM 2241 C C . ALA A 1 293 ? 10.273 12.164 8.234 1 98.5 293 ALA A C 1
ATOM 2243 O O . ALA A 1 293 ? 10.711 11.031 8.031 1 98.5 293 ALA A O 1
ATOM 2244 N N . PHE A 1 294 ? 9.109 12.555 7.828 1 98.81 294 PHE A N 1
ATOM 2245 C CA . PHE A 1 294 ? 8.258 11.719 6.988 1 98.81 294 PHE A CA 1
ATOM 2246 C C . PHE A 1 294 ? 8.984 11.328 5.707 1 98.81 294 PHE A C 1
ATOM 2248 O O . PHE A 1 294 ? 9.094 10.141 5.387 1 98.81 294 PHE A O 1
ATOM 2255 N N . ILE A 1 295 ? 9.5 12.273 5.016 1 98.88 295 ILE A N 1
ATOM 2256 C CA . ILE A 1 295 ? 10.172 12.055 3.74 1 98.88 295 ILE A CA 1
ATOM 2257 C C . ILE A 1 295 ? 11.453 11.25 3.963 1 98.88 295 ILE A C 1
ATOM 2259 O O . ILE A 1 295 ? 11.805 10.398 3.146 1 98.88 295 ILE A O 1
ATOM 2263 N N . LYS A 1 296 ? 12.102 11.531 5.035 1 98.69 296 LYS A N 1
ATOM 2264 C CA . LYS A 1 296 ? 13.305 10.773 5.355 1 98.69 296 LYS A CA 1
ATOM 2265 C C . LYS A 1 296 ? 12.992 9.289 5.508 1 98.69 296 LYS A C 1
ATOM 2267 O O . LYS A 1 296 ? 13.719 8.438 5 1 98.69 296 LYS A O 1
ATOM 2272 N N . ALA A 1 297 ? 11.938 8.984 6.227 1 98.81 297 ALA A N 1
ATOM 2273 C CA . ALA A 1 297 ? 11.516 7.598 6.414 1 98.81 297 ALA A CA 1
ATOM 2274 C C . ALA A 1 297 ? 11.25 6.922 5.07 1 98.81 297 ALA A C 1
ATOM 2276 O O . ALA A 1 297 ? 11.688 5.797 4.836 1 98.81 297 ALA A O 1
ATOM 2277 N N . GLN A 1 298 ? 10.531 7.586 4.191 1 98.81 298 GLN A N 1
ATOM 2278 C CA . GLN A 1 298 ? 10.242 7.047 2.869 1 98.81 298 GLN A CA 1
ATOM 2279 C C . GLN A 1 298 ? 11.516 6.875 2.051 1 98.81 298 GLN A C 1
ATOM 2281 O O . GLN A 1 298 ? 11.688 5.867 1.359 1 98.81 298 GLN A O 1
ATOM 2286 N N . ALA A 1 299 ? 12.383 7.898 2.125 1 98.69 299 ALA A N 1
ATOM 2287 C CA . ALA A 1 299 ? 13.633 7.848 1.373 1 98.69 299 ALA A CA 1
ATOM 2288 C C . ALA A 1 299 ? 14.477 6.648 1.793 1 98.69 299 ALA A C 1
ATOM 2290 O O . ALA A 1 299 ? 15.016 5.934 0.946 1 98.69 299 ALA A O 1
ATOM 2291 N N . GLU A 1 300 ? 14.555 6.434 3.039 1 98.56 300 GLU A N 1
ATOM 2292 C CA . GLU A 1 300 ? 15.336 5.312 3.553 1 98.56 300 GLU A CA 1
ATOM 2293 C C . GLU A 1 300 ? 14.734 3.979 3.119 1 98.56 300 GLU A C 1
ATOM 2295 O O . GLU A 1 300 ? 15.461 3.057 2.744 1 98.56 300 GLU A O 1
ATOM 2300 N N . TYR A 1 301 ? 13.461 3.883 3.178 1 98.75 301 TYR A N 1
ATOM 2301 C CA . TYR A 1 301 ? 12.773 2.674 2.748 1 98.75 301 TYR A CA 1
ATOM 2302 C C . TYR A 1 301 ? 13.055 2.373 1.281 1 98.75 301 TYR A C 1
ATOM 2304 O O . TYR A 1 301 ? 13.438 1.256 0.932 1 98.75 301 TYR A O 1
ATOM 2312 N N . HIS A 1 302 ? 12.828 3.301 0.423 1 98.75 302 HIS A N 1
ATOM 2313 C CA . HIS A 1 302 ? 12.969 3.07 -1.011 1 98.75 302 HIS A CA 1
ATOM 2314 C C . HIS A 1 302 ? 14.43 2.834 -1.391 1 98.75 302 HIS A C 1
ATOM 2316 O O . HIS A 1 302 ? 14.719 2.068 -2.312 1 98.75 302 HIS A O 1
ATOM 2322 N N . ALA A 1 303 ? 15.297 3.5 -0.674 1 98.31 303 ALA A N 1
ATOM 2323 C CA . ALA A 1 303 ? 16.719 3.248 -0.915 1 98.31 303 ALA A CA 1
ATOM 2324 C C . ALA A 1 303 ? 17.078 1.812 -0.552 1 98.31 303 ALA A C 1
ATOM 2326 O O . ALA A 1 303 ? 17.766 1.125 -1.321 1 98.31 303 ALA A O 1
ATOM 2327 N N . ALA A 1 304 ? 16.656 1.341 0.586 1 98.25 304 ALA A N 1
ATOM 2328 C CA . ALA A 1 304 ? 16.922 -0.025 1.029 1 98.25 304 ALA A CA 1
ATOM 2329 C C . ALA A 1 304 ? 16.297 -1.042 0.083 1 98.25 304 ALA A C 1
ATOM 2331 O O . ALA A 1 304 ? 16.906 -2.055 -0.252 1 98.25 304 ALA A O 1
ATOM 2332 N N . ALA A 1 305 ? 15.086 -0.768 -0.299 1 98.62 305 ALA A N 1
ATOM 2333 C CA . ALA A 1 305 ? 14.367 -1.661 -1.204 1 98.62 305 ALA A CA 1
ATOM 2334 C C . ALA A 1 305 ? 15.055 -1.743 -2.561 1 98.62 305 ALA A C 1
ATOM 2336 O O . ALA A 1 305 ? 15.18 -2.826 -3.137 1 98.62 305 ALA A O 1
ATOM 2337 N N . ALA A 1 306 ? 15.484 -0.602 -3.057 1 98.31 306 ALA A N 1
ATOM 2338 C CA . ALA A 1 306 ? 16.172 -0.564 -4.348 1 98.31 306 ALA A CA 1
ATOM 2339 C C . ALA A 1 306 ? 17.438 -1.41 -4.316 1 98.31 306 ALA A C 1
ATOM 2341 O O . ALA A 1 306 ? 17.719 -2.154 -5.262 1 98.31 306 ALA A O 1
ATOM 2342 N N . GLU A 1 307 ? 18.141 -1.309 -3.281 1 97.81 307 GLU A N 1
ATOM 2343 C CA . GLU A 1 307 ? 19.375 -2.084 -3.141 1 97.81 307 GLU A CA 1
ATOM 2344 C C . GLU A 1 307 ? 19.078 -3.58 -3.086 1 97.81 307 GLU A C 1
ATOM 2346 O O . GLU A 1 307 ? 19.734 -4.371 -3.773 1 97.81 307 GLU A O 1
ATOM 2351 N N . LEU A 1 308 ? 18.156 -3.932 -2.295 1 98 308 LEU A N 1
ATOM 2352 C CA . LEU A 1 308 ? 17.75 -5.324 -2.15 1 98 308 LEU A CA 1
ATOM 2353 C C . LEU A 1 308 ? 17.297 -5.902 -3.49 1 98 308 LEU A C 1
ATOM 2355 O O . LEU A 1 308 ? 17.766 -6.965 -3.9 1 98 308 LEU A O 1
ATOM 2359 N N . LEU A 1 309 ? 16.438 -5.188 -4.191 1 98.56 309 LEU A N 1
ATOM 2360 C CA . LEU A 1 309 ? 15.789 -5.691 -5.395 1 98.56 309 LEU A CA 1
ATOM 2361 C C . LEU A 1 309 ? 16.766 -5.738 -6.562 1 98.56 309 LEU A C 1
ATOM 2363 O O . LEU A 1 309 ? 16.594 -6.539 -7.484 1 98.56 309 LEU A O 1
ATOM 2367 N N . ALA A 1 310 ? 17.75 -4.891 -6.52 1 97.06 310 ALA A N 1
ATOM 2368 C CA . ALA A 1 310 ? 18.766 -4.914 -7.574 1 97.06 310 ALA A CA 1
ATOM 2369 C C . ALA A 1 310 ? 19.469 -6.27 -7.633 1 97.06 310 ALA A C 1
ATOM 2371 O O . ALA A 1 310 ? 19.656 -6.832 -8.719 1 97.06 310 ALA A O 1
ATOM 2372 N N . ASN A 1 311 ? 19.797 -6.82 -6.523 1 96.38 311 ASN A N 1
ATOM 2373 C CA . ASN A 1 311 ? 20.453 -8.117 -6.445 1 96.38 311 ASN A CA 1
ATOM 2374 C C . ASN A 1 311 ? 19.5 -9.25 -6.855 1 96.38 311 ASN A C 1
ATOM 2376 O O . ASN A 1 311 ? 19.875 -10.125 -7.637 1 96.38 311 ASN A O 1
ATOM 2380 N N . VAL A 1 312 ? 18.359 -9.219 -6.344 1 97.75 312 VAL A N 1
ATOM 2381 C CA . VAL A 1 312 ? 17.391 -10.266 -6.613 1 97.75 312 VAL A CA 1
ATOM 2382 C C . VAL A 1 312 ? 17.016 -10.258 -8.094 1 97.75 312 VAL A C 1
ATOM 2384 O O . VAL A 1 312 ? 16.844 -11.32 -8.703 1 97.75 312 VAL A O 1
ATOM 2387 N N . GLN A 1 313 ? 16.844 -9.062 -8.625 1 98.06 313 GLN A N 1
ATOM 2388 C CA . GLN A 1 313 ? 16.516 -8.914 -10.039 1 98.06 313 GLN A CA 1
ATOM 2389 C C . GLN A 1 313 ? 17.547 -9.594 -10.922 1 98.06 313 GLN A C 1
ATOM 2391 O O . GLN A 1 313 ? 17.203 -10.266 -11.891 1 98.06 313 GLN A O 1
ATOM 2396 N N . GLN A 1 314 ? 18.812 -9.406 -10.602 1 97.12 314 GLN A N 1
ATOM 2397 C CA . GLN A 1 314 ? 19.875 -10.023 -11.383 1 97.12 314 GLN A CA 1
ATOM 2398 C C . GLN A 1 314 ? 19.812 -11.539 -11.297 1 97.12 314 GLN A C 1
ATOM 2400 O O . GLN A 1 314 ? 19.953 -12.227 -12.312 1 97.12 314 GLN A O 1
ATOM 2405 N N . GLU A 1 315 ? 19.594 -12.07 -10.164 1 96.5 315 GLU A N 1
ATOM 2406 C CA . GLU A 1 315 ? 19.531 -13.516 -9.953 1 96.5 315 GLU A CA 1
ATOM 2407 C C . GLU A 1 315 ? 18.359 -14.133 -10.703 1 96.5 315 GLU A C 1
ATOM 2409 O O . GLU A 1 315 ? 18.516 -15.156 -11.375 1 96.5 315 GLU A O 1
ATOM 2414 N N . LEU A 1 316 ? 17.203 -13.484 -10.617 1 97.38 316 LEU A N 1
ATOM 2415 C CA . LEU A 1 316 ? 16.016 -14.031 -11.266 1 97.38 316 LEU A CA 1
ATOM 2416 C C . LEU A 1 316 ? 16.109 -13.883 -12.781 1 97.38 316 LEU A C 1
ATOM 2418 O O . LEU A 1 316 ? 15.617 -14.742 -13.523 1 97.38 316 LEU A O 1
ATOM 2422 N N . ALA A 1 317 ? 16.734 -12.812 -13.203 1 96.75 317 ALA A N 1
ATOM 2423 C CA . ALA A 1 317 ? 16.938 -12.625 -14.641 1 96.75 317 ALA A CA 1
ATOM 2424 C C . ALA A 1 317 ? 17.844 -13.703 -15.203 1 96.75 317 ALA A C 1
ATOM 2426 O O . ALA A 1 317 ? 17.609 -14.227 -16.297 1 96.75 317 ALA A O 1
ATOM 2427 N N . GLN A 1 318 ? 18.875 -14.039 -14.484 1 96.19 318 GLN A N 1
ATOM 2428 C CA . GLN A 1 318 ? 19.781 -15.094 -14.898 1 96.19 318 GLN A CA 1
ATOM 2429 C C . GLN A 1 318 ? 19.078 -16.453 -14.945 1 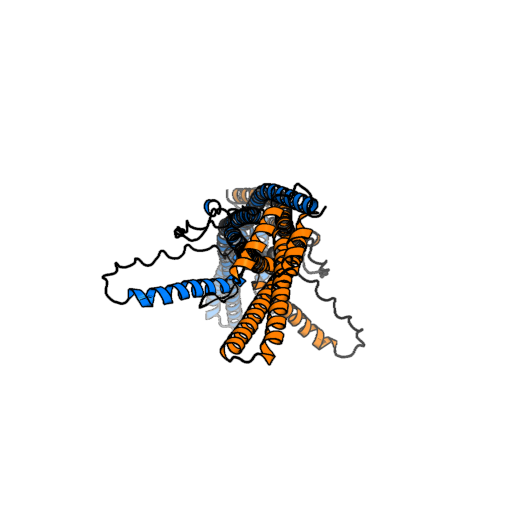96.19 318 GLN A C 1
ATOM 2431 O O . GLN A 1 318 ? 19.266 -17.219 -15.883 1 96.19 318 GLN A O 1
ATOM 2436 N N . LEU A 1 319 ? 18.297 -16.672 -13.93 1 94.44 319 LEU A N 1
ATOM 2437 C CA . LEU A 1 319 ? 17.531 -17.922 -13.898 1 94.44 319 LEU A CA 1
ATOM 2438 C C . LEU A 1 319 ? 16.547 -17.984 -15.07 1 94.44 319 LEU A C 1
ATOM 2440 O O . LEU A 1 319 ? 16.422 -19.031 -15.719 1 94.44 319 LEU A O 1
ATOM 2444 N N . ALA A 1 320 ? 15.891 -16.922 -15.359 1 95.56 320 ALA A N 1
ATOM 2445 C CA . ALA A 1 320 ? 14.93 -16.844 -16.453 1 95.56 320 ALA A CA 1
ATOM 2446 C C . ALA A 1 320 ? 15.609 -17.109 -17.797 1 95.56 320 ALA A C 1
ATOM 2448 O O . ALA A 1 320 ? 15.078 -17.859 -18.625 1 95.56 320 ALA A O 1
ATOM 2449 N N . THR A 1 321 ? 16.781 -16.562 -17.969 1 95.12 321 THR A N 1
ATOM 2450 C CA . THR A 1 321 ? 17.531 -16.766 -19.203 1 95.12 321 THR A CA 1
ATOM 2451 C C . THR A 1 321 ? 17.969 -18.219 -19.344 1 95.12 321 THR A C 1
ATOM 2453 O O . THR A 1 321 ? 17.906 -18.797 -20.422 1 95.12 321 THR A O 1
ATOM 2456 N N . SER A 1 322 ? 18.406 -18.781 -18.25 1 92.69 322 SER A N 1
ATOM 2457 C CA . SER A 1 322 ? 18.859 -20.172 -18.25 1 92.69 322 SER A CA 1
ATOM 2458 C C . SER A 1 322 ? 17.719 -21.125 -18.625 1 92.69 322 SER A C 1
ATOM 2460 O O . SER A 1 322 ? 17.906 -22.016 -19.453 1 92.69 322 SER A O 1
ATOM 2462 N N . VAL A 1 323 ? 16.578 -20.906 -18.047 1 91.56 323 VAL A N 1
ATOM 2463 C CA . VAL A 1 323 ? 15.461 -21.812 -18.297 1 91.56 323 VAL A CA 1
ATOM 2464 C C . VAL A 1 323 ? 14.945 -21.641 -19.719 1 91.56 323 VAL A C 1
ATOM 2466 O O . VAL A 1 323 ? 14.531 -22.594 -20.359 1 91.56 323 VAL A O 1
ATOM 2469 N N . GLU A 1 324 ? 14.977 -20.422 -20.203 1 92 324 GLU A N 1
ATOM 2470 C CA . GLU A 1 324 ? 14.57 -20.188 -21.578 1 92 324 GLU A CA 1
ATOM 2471 C C . GLU A 1 324 ? 15.5 -20.875 -22.562 1 92 324 GLU A C 1
ATOM 2473 O O . GLU A 1 324 ? 15.055 -21.438 -23.562 1 92 324 GLU A O 1
ATOM 2478 N N . SER A 1 325 ? 16.781 -20.812 -22.281 1 91.31 325 SER A N 1
ATOM 2479 C CA . SER A 1 325 ? 17.766 -21.484 -23.125 1 91.31 325 SER A CA 1
ATOM 2480 C C . SER A 1 325 ? 17.562 -23 -23.109 1 91.31 325 SER A C 1
ATOM 2482 O O . SER A 1 325 ? 17.578 -23.641 -24.156 1 91.31 325 SER A O 1
ATOM 2484 N N . ASP A 1 326 ? 17.328 -23.547 -21.953 1 87.75 326 ASP A N 1
ATOM 2485 C CA . ASP A 1 326 ? 17.078 -24.969 -21.828 1 87.75 326 ASP A CA 1
ATOM 2486 C C . ASP A 1 326 ? 15.82 -25.375 -22.609 1 87.75 326 ASP A C 1
ATOM 2488 O O . ASP A 1 326 ? 15.781 -26.422 -23.25 1 87.75 326 ASP A O 1
ATOM 2492 N N . TYR A 1 327 ? 14.859 -24.516 -22.531 1 89.81 327 TYR A N 1
ATOM 2493 C CA . TYR A 1 327 ? 13.594 -24.781 -23.188 1 89.81 327 TYR A CA 1
ATOM 2494 C C . TYR A 1 327 ? 13.758 -24.781 -24.703 1 89.81 327 TYR A C 1
ATOM 2496 O O . TYR A 1 327 ? 13.203 -25.641 -25.391 1 89.81 327 TYR A O 1
ATOM 2504 N N . ARG A 1 328 ? 14.57 -23.875 -25.219 1 88.75 328 ARG A N 1
ATOM 2505 C CA . ARG A 1 328 ? 14.82 -23.781 -26.656 1 88.75 328 ARG A CA 1
ATOM 2506 C C . ARG A 1 328 ? 15.617 -24.984 -27.156 1 88.75 328 ARG A C 1
ATOM 2508 O O . ARG A 1 328 ? 15.359 -25.5 -28.234 1 88.75 328 ARG A O 1
ATOM 2515 N N . LEU A 1 329 ? 16.469 -25.469 -26.375 1 86.69 329 LEU A N 1
ATOM 2516 C CA . LEU A 1 329 ? 17.312 -26.609 -26.734 1 86.69 329 LEU A CA 1
ATOM 2517 C C . LEU A 1 329 ? 16.5 -27.891 -26.734 1 86.69 329 LEU A C 1
ATOM 2519 O O . LEU A 1 329 ? 16.766 -28.797 -27.516 1 86.69 329 LEU A O 1
ATOM 2523 N N . SER A 1 330 ? 15.547 -27.891 -25.875 1 82.5 330 SER A N 1
ATOM 2524 C CA . SER A 1 330 ? 14.734 -29.094 -25.766 1 82.5 330 SER A CA 1
ATOM 2525 C C . SER A 1 330 ? 13.727 -29.188 -26.906 1 82.5 330 SER A C 1
ATOM 2527 O O . SER A 1 330 ? 13.266 -30.281 -27.25 1 82.5 330 SER A O 1
ATOM 2529 N N . ARG A 1 331 ? 13.367 -28.062 -27.609 1 77.19 331 ARG A N 1
ATOM 2530 C CA . ARG A 1 331 ? 12.367 -28.062 -28.672 1 77.19 331 ARG A CA 1
ATOM 2531 C C . ARG A 1 331 ? 13.031 -28.031 -30.047 1 77.19 331 ARG A C 1
ATOM 2533 O O . ARG A 1 331 ? 12.391 -28.328 -31.062 1 77.19 331 ARG A O 1
ATOM 2540 N N . GLY A 1 332 ? 14.328 -27.656 -30.109 1 65.25 332 GLY A N 1
ATOM 2541 C CA . GLY A 1 332 ? 15.07 -27.688 -31.359 1 65.25 332 GLY A CA 1
ATOM 2542 C C . GLY A 1 332 ? 15.828 -28.984 -31.578 1 65.25 332 GLY A C 1
ATOM 2543 O O . GLY A 1 332 ? 15.977 -29.781 -30.656 1 65.25 332 GLY A O 1
ATOM 2544 N N . MET B 1 1 ? -2.119 -57.312 -28.234 1 28.22 1 MET B N 1
ATOM 2545 C CA . MET B 1 1 ? -0.857 -57.469 -27.516 1 28.22 1 MET B CA 1
ATOM 2546 C C . MET B 1 1 ? 0.305 -56.938 -28.344 1 28.22 1 MET B C 1
ATOM 2548 O O . MET B 1 1 ? 1.265 -56.375 -27.812 1 28.22 1 MET B O 1
ATOM 2552 N N . ASP B 1 2 ? 0.075 -57.031 -29.641 1 38.12 2 ASP B N 1
ATOM 2553 C CA . ASP B 1 2 ? 1.118 -56.75 -30.625 1 38.12 2 ASP B CA 1
ATOM 2554 C C . ASP B 1 2 ? 1.258 -55.219 -30.859 1 38.12 2 ASP B C 1
ATOM 2556 O O . ASP B 1 2 ? 2.367 -54.719 -31.047 1 38.12 2 ASP B O 1
ATOM 2560 N N . GLN B 1 3 ? 0.134 -54.656 -30.953 1 36.09 3 GLN B N 1
ATOM 2561 C CA . GLN B 1 3 ? 0.166 -53.281 -31.438 1 36.09 3 GLN B CA 1
ATOM 2562 C C . GLN B 1 3 ? 0.703 -52.344 -30.375 1 36.09 3 GLN B C 1
ATOM 2564 O O . GLN B 1 3 ? 1.3 -51.312 -30.688 1 36.09 3 GLN B O 1
ATOM 2569 N N . TRP B 1 4 ? 0.268 -52.656 -29.078 1 40.12 4 TRP B N 1
ATOM 2570 C CA . TRP B 1 4 ? 0.823 -51.844 -28.016 1 40.12 4 TRP B CA 1
ATOM 2571 C C . TRP B 1 4 ? 2.334 -52.031 -27.906 1 40.12 4 TRP B C 1
ATOM 2573 O O . TRP B 1 4 ? 3.066 -51.062 -27.672 1 40.12 4 TRP B O 1
ATOM 2583 N N . LYS B 1 5 ? 2.875 -53.125 -28.344 1 46.16 5 LYS B N 1
ATOM 2584 C CA . LYS B 1 5 ? 4.293 -53.469 -28.438 1 46.16 5 LYS B CA 1
ATOM 2585 C C . LYS B 1 5 ? 5.012 -52.594 -29.438 1 46.16 5 LYS B C 1
ATOM 2587 O O . LYS B 1 5 ? 6.125 -52.125 -29.188 1 46.16 5 LYS B O 1
ATOM 2592 N N . LYS B 1 6 ? 4.438 -52.406 -30.547 1 44.19 6 LYS B N 1
ATOM 2593 C CA . LYS B 1 6 ? 5.055 -51.719 -31.672 1 44.19 6 LYS B CA 1
ATOM 2594 C C . LYS B 1 6 ? 5.215 -50.219 -31.391 1 44.19 6 LYS B C 1
ATOM 2596 O O . LYS B 1 6 ? 6.215 -49.625 -31.781 1 44.19 6 LYS B O 1
ATOM 2601 N N . PHE B 1 7 ? 4.223 -49.625 -30.891 1 40.56 7 PHE B N 1
ATOM 2602 C CA . PHE B 1 7 ? 4.273 -48.188 -30.625 1 40.56 7 PHE B CA 1
ATOM 2603 C C . PHE B 1 7 ? 5.383 -47.875 -29.641 1 40.56 7 PHE B C 1
ATOM 2605 O O . PHE B 1 7 ? 6.113 -46.875 -29.828 1 40.56 7 PHE B O 1
ATOM 2612 N N . THR B 1 8 ? 5.672 -48.781 -28.703 1 41.59 8 THR B N 1
ATOM 2613 C CA . THR B 1 8 ? 6.738 -48.5 -27.75 1 41.59 8 THR B CA 1
ATOM 2614 C C . THR B 1 8 ? 8.102 -48.562 -28.422 1 41.59 8 THR B C 1
ATOM 2616 O O . THR B 1 8 ? 9.055 -47.906 -28 1 41.59 8 THR B O 1
ATOM 2619 N N . SER B 1 9 ? 8.234 -49.375 -29.547 1 40.94 9 SER B N 1
ATOM 2620 C CA . SER B 1 9 ? 9.5 -49.5 -30.266 1 40.94 9 SER B CA 1
ATOM 2621 C C . SER B 1 9 ? 9.82 -48.25 -31.062 1 40.94 9 SER B C 1
ATOM 2623 O O . SER B 1 9 ? 10.969 -47.812 -31.125 1 40.94 9 SER B O 1
ATOM 2625 N N . ASN B 1 10 ? 8.883 -47.781 -31.875 1 35.59 10 ASN B N 1
ATOM 2626 C CA . ASN B 1 10 ? 9.203 -46.75 -32.844 1 35.59 10 ASN B CA 1
ATOM 2627 C C . ASN B 1 10 ? 9.477 -45.406 -32.156 1 35.59 10 ASN B C 1
ATOM 2629 O O . ASN B 1 10 ? 10.078 -44.5 -32.781 1 35.59 10 ASN B O 1
ATOM 2633 N N . VAL B 1 11 ? 8.789 -45.125 -31.141 1 37.69 11 VAL B N 1
ATOM 2634 C CA . VAL B 1 11 ? 9.023 -43.781 -30.609 1 37.69 11 VAL B CA 1
ATOM 2635 C C . VAL B 1 11 ? 10.438 -43.688 -30.031 1 37.69 11 VAL B C 1
ATOM 2637 O O . VAL B 1 11 ? 10.93 -42.594 -29.734 1 37.69 11 VAL B O 1
ATOM 2640 N N . ALA B 1 12 ? 11.148 -44.875 -29.797 1 36.75 12 ALA B N 1
ATOM 2641 C CA . ALA B 1 12 ? 12.508 -44.938 -29.266 1 36.75 12 ALA B CA 1
ATOM 2642 C C . ALA B 1 12 ? 13.516 -44.375 -30.266 1 36.75 12 ALA B C 1
ATOM 2644 O O . ALA B 1 12 ? 14.617 -43.969 -29.875 1 36.75 12 ALA B O 1
ATOM 2645 N N . SER B 1 13 ? 13.219 -44.562 -31.547 1 33.16 13 SER B N 1
ATOM 2646 C CA . SER B 1 13 ? 14.352 -44.312 -32.438 1 33.16 13 SER B CA 1
ATOM 2647 C C . SER B 1 13 ? 14.711 -42.844 -32.5 1 33.16 13 SER B C 1
ATOM 2649 O O . SER B 1 13 ? 15.875 -42.5 -32.688 1 33.16 13 SER B O 1
ATOM 2651 N N . ASN B 1 14 ? 13.781 -41.906 -32.719 1 29.53 14 ASN B N 1
ATOM 2652 C CA . ASN B 1 14 ? 14.25 -40.688 -33.344 1 29.53 14 ASN B CA 1
ATOM 2653 C C . ASN B 1 14 ? 14.703 -39.656 -32.312 1 29.53 14 ASN B C 1
ATOM 2655 O O . ASN B 1 14 ? 14.812 -38.469 -32.625 1 29.53 14 ASN B O 1
ATOM 2659 N N . VAL B 1 15 ? 14.344 -39.812 -31 1 31.67 15 VAL B N 1
ATOM 2660 C CA . VAL B 1 15 ? 14.633 -38.562 -30.297 1 31.67 15 VAL B CA 1
ATOM 2661 C C . VAL B 1 15 ? 16.141 -38.438 -30.047 1 31.67 15 VAL B C 1
ATOM 2663 O O . VAL B 1 15 ? 16.828 -39.438 -29.891 1 31.67 15 VAL B O 1
ATOM 2666 N N . GLY B 1 16 ? 16.797 -37.344 -30.422 1 29.83 16 GLY B N 1
ATOM 2667 C CA . GLY B 1 16 ? 18.203 -36.969 -30.453 1 29.83 16 GLY B CA 1
ATOM 2668 C C . GLY B 1 16 ? 18.906 -37.188 -29.125 1 29.83 16 GLY B C 1
ATOM 2669 O O . GLY B 1 16 ? 18.266 -37.375 -28.094 1 29.83 16 GLY B O 1
ATOM 2670 N N . PRO B 1 17 ? 20.344 -37.281 -29 1 31.92 17 PRO B N 1
ATOM 2671 C CA . PRO B 1 17 ? 21.266 -37.812 -27.984 1 31.92 17 PRO B CA 1
ATOM 2672 C C . PRO B 1 17 ? 21.109 -37.125 -26.625 1 31.92 17 PRO B C 1
ATOM 2674 O O . PRO B 1 17 ? 21.406 -37.719 -25.594 1 31.92 17 PRO B O 1
ATOM 2677 N N . GLN B 1 18 ? 21.141 -35.781 -26.594 1 32.91 18 GLN B N 1
ATOM 2678 C CA . GLN B 1 18 ? 21.391 -35.125 -25.297 1 32.91 18 GLN B CA 1
ATOM 2679 C C . GLN B 1 18 ? 20.234 -35.375 -24.328 1 32.91 18 GLN B C 1
ATOM 2681 O O . GLN B 1 18 ? 20.359 -35.094 -23.141 1 32.91 18 GLN B O 1
ATOM 2686 N N . PHE B 1 19 ? 19.016 -35.156 -24.781 1 32.28 19 PHE B N 1
ATOM 2687 C CA . PHE B 1 19 ? 17.828 -35.531 -24.031 1 32.28 19 PHE B CA 1
ATOM 2688 C C . PHE B 1 19 ? 17.734 -37.031 -23.891 1 32.28 19 PHE B C 1
ATOM 2690 O O . PHE B 1 19 ? 16.812 -37.656 -24.422 1 32.28 19 PHE B O 1
ATOM 2697 N N . GLN B 1 20 ? 18.891 -37.812 -24.031 1 30.69 20 GLN B N 1
ATOM 2698 C CA . GLN B 1 20 ? 19 -39.281 -24.062 1 30.69 20 GLN B CA 1
ATOM 2699 C C . GLN B 1 20 ? 18.438 -39.906 -22.781 1 30.69 20 GLN B C 1
ATOM 2701 O O . GLN B 1 20 ? 17.938 -41.031 -22.812 1 30.69 20 GLN B O 1
ATOM 2706 N N . ASN B 1 21 ? 18.812 -39.219 -21.641 1 29.86 21 ASN B N 1
ATOM 2707 C CA . ASN B 1 21 ? 18.516 -40 -20.453 1 29.86 21 ASN B CA 1
ATOM 2708 C C . ASN B 1 21 ? 17.016 -40.031 -20.172 1 29.86 21 ASN B C 1
ATOM 2710 O O . ASN B 1 21 ? 16.547 -40.875 -19.391 1 29.86 21 ASN B O 1
ATOM 2714 N N . ILE B 1 22 ? 16.312 -38.938 -20.5 1 31.52 22 ILE B N 1
ATOM 2715 C CA . ILE B 1 22 ? 14.891 -38.969 -20.172 1 31.52 22 ILE B CA 1
ATOM 2716 C C . ILE B 1 22 ? 14.172 -39.969 -21.094 1 31.52 22 ILE B C 1
ATOM 2718 O O . ILE B 1 22 ? 12.984 -40.25 -20.906 1 31.52 22 ILE B O 1
ATOM 2722 N N . GLY B 1 23 ? 14.742 -40.281 -22.281 1 31.12 23 GLY B N 1
ATOM 2723 C CA . GLY B 1 23 ? 14.164 -41.25 -23.203 1 31.12 23 GLY B CA 1
ATOM 2724 C C . GLY B 1 23 ? 14.086 -42.656 -22.609 1 31.12 23 GLY B C 1
ATOM 2725 O O . GLY B 1 23 ? 13.18 -43.406 -22.953 1 31.12 23 GLY B O 1
ATOM 2726 N N . LYS B 1 24 ? 15.203 -43.125 -21.922 1 36 24 LYS B N 1
ATOM 2727 C CA . LYS B 1 24 ? 15.234 -44.5 -21.406 1 36 24 LYS B CA 1
ATOM 2728 C C . LYS B 1 24 ? 14.141 -44.719 -20.359 1 36 24 LYS B C 1
ATOM 2730 O O . LYS B 1 24 ? 13.641 -45.844 -20.203 1 36 24 LYS B O 1
ATOM 2735 N N . THR B 1 25 ? 13.75 -43.688 -19.578 1 33.53 25 THR B N 1
ATOM 2736 C CA . THR B 1 25 ? 12.82 -43.906 -18.484 1 33.53 25 THR B CA 1
ATOM 2737 C C . THR B 1 25 ? 11.391 -44.031 -19 1 33.53 25 THR B C 1
ATOM 2739 O O . THR B 1 25 ? 10.547 -44.688 -18.359 1 33.53 25 THR B O 1
ATOM 2742 N N . PHE B 1 26 ? 11.141 -43.438 -20.125 1 36.69 26 PHE B N 1
ATOM 2743 C CA . PHE B 1 26 ? 9.797 -43.625 -20.656 1 36.69 26 PHE B CA 1
ATOM 2744 C C . PHE B 1 26 ? 9.602 -45.062 -21.125 1 36.69 26 PHE B C 1
ATOM 2746 O O . PHE B 1 26 ? 8.508 -45.625 -21.016 1 36.69 26 PHE B O 1
ATOM 2753 N N . GLY B 1 27 ? 10.68 -45.688 -21.703 1 34.69 27 GLY B N 1
ATOM 2754 C CA . GLY B 1 27 ? 10.594 -47.094 -22.078 1 34.69 27 GLY B CA 1
ATOM 2755 C C . GLY B 1 27 ? 10.281 -48 -20.891 1 34.69 27 GLY B C 1
ATOM 2756 O O . GLY B 1 27 ? 9.547 -48.969 -21.031 1 34.69 27 GLY B O 1
ATOM 2757 N N . ASN B 1 28 ? 10.852 -47.688 -19.719 1 38.06 28 ASN B N 1
ATOM 2758 C CA . ASN B 1 28 ? 10.625 -48.531 -18.562 1 38.06 28 ASN B CA 1
ATOM 2759 C C . ASN B 1 28 ? 9.211 -48.344 -18 1 38.06 28 ASN B C 1
ATOM 2761 O O . ASN B 1 28 ? 8.617 -49.281 -17.5 1 38.06 28 ASN B O 1
ATOM 2765 N N . LEU B 1 29 ? 8.625 -47.188 -18.188 1 36.12 29 LEU B N 1
ATOM 2766 C CA . LEU B 1 29 ? 7.297 -47.031 -17.594 1 36.12 29 LEU B CA 1
ATOM 2767 C C . LEU B 1 29 ? 6.25 -47.781 -18.422 1 36.12 29 LEU B C 1
ATOM 2769 O O . LEU B 1 29 ? 5.297 -48.344 -17.875 1 36.12 29 LEU B O 1
ATOM 2773 N N . ASN B 1 30 ? 6.445 -47.875 -19.781 1 38.19 30 ASN B N 1
ATOM 2774 C CA . ASN B 1 30 ? 5.496 -48.656 -20.547 1 38.19 30 ASN B CA 1
ATOM 2775 C C . ASN B 1 30 ? 5.523 -50.125 -20.125 1 38.19 30 ASN B C 1
ATOM 2777 O O . ASN B 1 30 ? 4.477 -50.781 -20.047 1 38.19 30 ASN B O 1
ATOM 2781 N N . GLN B 1 31 ? 6.734 -50.688 -19.875 1 39.47 31 GLN B N 1
ATOM 2782 C CA . GLN B 1 31 ? 6.805 -52.094 -19.469 1 39.47 31 GLN B CA 1
ATOM 2783 C C . GLN B 1 31 ? 6.16 -52.312 -18.109 1 39.47 31 GLN B C 1
ATOM 2785 O O . GLN B 1 31 ? 5.445 -53.312 -17.906 1 39.47 31 GLN B O 1
ATOM 2790 N N . GLN B 1 32 ? 6.379 -51.281 -17.266 1 35.56 32 GLN B N 1
ATOM 2791 C CA . GLN B 1 32 ? 5.871 -51.562 -15.93 1 35.56 32 GLN B CA 1
ATOM 2792 C C . GLN B 1 32 ? 4.355 -51.375 -15.867 1 35.56 32 GLN B C 1
ATOM 2794 O O . GLN B 1 32 ? 3.676 -52.062 -15.109 1 35.56 32 GLN B O 1
ATOM 2799 N N . ALA B 1 33 ? 3.879 -50.469 -16.703 1 37.62 33 ALA B N 1
ATOM 2800 C CA . ALA B 1 33 ? 2.428 -50.312 -16.641 1 37.62 33 ALA B CA 1
ATOM 2801 C C . ALA B 1 33 ? 1.725 -51.531 -17.234 1 37.62 33 ALA B C 1
ATOM 2803 O O . ALA B 1 33 ? 0.717 -52 -16.703 1 37.62 33 ALA B O 1
ATOM 2804 N N . ARG B 1 34 ? 2.172 -52.094 -18.375 1 37.28 34 ARG B N 1
ATOM 2805 C CA . ARG B 1 34 ? 1.543 -53.312 -18.922 1 37.28 34 ARG B CA 1
ATOM 2806 C C . ARG B 1 34 ? 1.596 -54.438 -17.922 1 37.28 34 ARG B C 1
ATOM 2808 O O . ARG B 1 34 ? 0.674 -55.281 -17.859 1 37.28 34 ARG B O 1
ATOM 2815 N N . GLU B 1 35 ? 2.766 -54.625 -17.328 1 37.75 35 GLU B N 1
ATOM 2816 C CA . GLU B 1 35 ? 2.801 -55.75 -16.422 1 37.75 35 GLU B CA 1
ATOM 2817 C C . GLU B 1 35 ? 1.791 -55.594 -15.289 1 37.75 35 GLU B C 1
ATOM 2819 O O . GLU B 1 35 ? 1.214 -56.562 -14.805 1 37.75 35 GLU B O 1
ATOM 2824 N N . ARG B 1 36 ? 1.72 -54.281 -14.867 1 33.97 36 ARG B N 1
ATOM 2825 C CA . ARG B 1 36 ? 0.9 -54.281 -13.664 1 33.97 36 ARG B CA 1
ATOM 2826 C C . ARG B 1 36 ? -0.579 -54.406 -14 1 33.97 36 ARG B C 1
ATOM 2828 O O . ARG B 1 36 ? -1.424 -54.469 -13.109 1 33.97 36 ARG B O 1
ATOM 2835 N N . PHE B 1 37 ? -1.021 -53.938 -15.242 1 37.34 37 PHE B N 1
ATOM 2836 C CA . PHE B 1 37 ? -2.477 -53.969 -15.32 1 37.34 37 PHE B CA 1
ATOM 2837 C C . PHE B 1 37 ? -2.977 -55.406 -15.359 1 37.34 37 PHE B C 1
ATOM 2839 O O . PHE B 1 37 ? -4.145 -55.656 -15.672 1 37.34 37 PHE B O 1
ATOM 2846 N N . GLY B 1 38 ? -2.225 -56.438 -15.57 1 33.47 38 GLY B N 1
ATOM 2847 C CA . GLY B 1 38 ? -2.906 -57.719 -15.453 1 33.47 38 GLY B CA 1
ATOM 2848 C C . GLY B 1 38 ? -3.641 -57.906 -14.133 1 33.47 38 GLY B C 1
ATOM 2849 O O . GLY B 1 38 ? -3.02 -57.906 -13.07 1 33.47 38 GLY B O 1
ATOM 2850 N N . ALA B 1 39 ? -4.926 -57.469 -14.078 1 34.53 39 ALA B N 1
ATOM 2851 C CA . ALA B 1 39 ? -5.949 -57.562 -13.039 1 34.53 39 ALA B CA 1
ATOM 2852 C C . ALA B 1 39 ? -6.035 -58.969 -12.461 1 34.53 39 ALA B C 1
ATOM 2854 O O . ALA B 1 39 ? -6.98 -59.688 -12.742 1 34.53 39 ALA B O 1
ATOM 2855 N N . VAL B 1 40 ? -5.488 -59.875 -12.031 1 34.31 40 VAL B N 1
ATOM 2856 C CA . VAL B 1 40 ? -6.344 -60.906 -11.492 1 34.31 40 VAL B CA 1
ATOM 2857 C C . VAL B 1 40 ? -7.195 -60.375 -10.352 1 34.31 40 VAL B C 1
ATOM 2859 O O . VAL B 1 40 ? -8.422 -60.5 -10.359 1 34.31 40 VAL B O 1
ATOM 2862 N N . ASP B 1 41 ? -7.41 -60.688 -9.062 1 36.19 41 ASP B N 1
ATOM 2863 C CA . ASP B 1 41 ? -8.148 -60.656 -7.805 1 36.19 41 ASP B CA 1
ATOM 2864 C C . ASP B 1 41 ? -8.125 -59.281 -7.176 1 36.19 41 ASP B C 1
ATOM 2866 O O . ASP B 1 41 ? -7.336 -58.406 -7.586 1 36.19 41 ASP B O 1
ATOM 2870 N N . GLN B 1 42 ? -8.414 -58.719 -5.965 1 42.34 42 GLN B N 1
ATOM 2871 C CA . GLN B 1 42 ? -8.406 -57.438 -5.238 1 42.34 42 GLN B CA 1
ATOM 2872 C C . GLN B 1 42 ? -7.41 -56.469 -5.855 1 42.34 42 GLN B C 1
ATOM 2874 O O . GLN B 1 42 ? -7.387 -55.281 -5.492 1 42.34 42 GLN B O 1
ATOM 2879 N N . GLU B 1 43 ? -6.484 -56.844 -6.918 1 43.72 43 GLU B N 1
ATOM 2880 C CA . GLU B 1 43 ? -5.379 -56.969 -7.867 1 43.72 43 GLU B CA 1
ATOM 2881 C C . GLU B 1 43 ? -5.762 -56.375 -9.227 1 43.72 43 GLU B C 1
ATOM 2883 O O . GLU B 1 43 ? -4.914 -56.25 -10.117 1 43.72 43 GLU B O 1
ATOM 2888 N N . ASP B 1 44 ? -7.008 -56.188 -9.641 1 51.72 44 ASP B N 1
ATOM 2889 C CA . ASP B 1 44 ? -7.59 -55.875 -10.945 1 51.72 44 ASP B CA 1
ATOM 2890 C C . ASP B 1 44 ? -7.594 -54.375 -11.195 1 51.72 44 ASP B C 1
ATOM 2892 O O . ASP B 1 44 ? -8.016 -53.906 -12.258 1 51.72 44 ASP B O 1
ATOM 2896 N N . ILE B 1 45 ? -7.562 -53.531 -10.281 1 63.47 45 ILE B N 1
ATOM 2897 C CA . ILE B 1 45 ? -7.617 -52.094 -10.57 1 63.47 45 ILE B CA 1
ATOM 2898 C C . ILE B 1 45 ? -6.344 -51.656 -11.297 1 63.47 45 ILE B C 1
ATOM 2900 O O . ILE B 1 45 ? -5.234 -52 -10.867 1 63.47 45 ILE B O 1
ATOM 2904 N N . THR B 1 46 ? -6.609 -51.188 -12.5 1 76.88 46 THR B N 1
ATOM 2905 C CA . THR B 1 46 ? -5.496 -50.75 -13.336 1 76.88 46 THR B CA 1
ATOM 2906 C C . THR B 1 46 ? -4.711 -49.625 -12.664 1 76.88 46 THR B C 1
ATOM 2908 O O . THR B 1 46 ? -5.262 -48.562 -12.375 1 76.88 46 THR B O 1
ATOM 2911 N N . GLU B 1 47 ? -3.609 -50 -12.141 1 82 47 GLU B N 1
ATOM 2912 C CA . GLU B 1 47 ? -2.76 -49.031 -11.477 1 82 47 GLU B CA 1
ATOM 2913 C C . GLU B 1 47 ? -1.917 -48.25 -12.492 1 82 47 GLU B C 1
ATOM 2915 O O . GLU B 1 47 ? -1.497 -48.812 -13.508 1 82 47 GLU B O 1
ATOM 2920 N N . LEU B 1 48 ? -1.793 -47 -12.258 1 87.06 48 LEU B N 1
ATOM 2921 C CA . LEU B 1 48 ? -0.969 -46.156 -13.102 1 87.06 48 LEU B CA 1
ATOM 2922 C C . LEU B 1 48 ? 0.493 -46.219 -12.672 1 87.06 48 LEU B C 1
ATOM 2924 O O . LEU B 1 48 ? 0.791 -46.438 -11.492 1 87.06 48 LEU B O 1
ATOM 2928 N N . PRO B 1 49 ? 1.429 -46.094 -13.617 1 84.19 49 PRO B N 1
ATOM 2929 C CA . PRO B 1 49 ? 2.857 -46.094 -13.289 1 84.19 49 PRO B CA 1
ATOM 2930 C C . PRO B 1 49 ? 3.254 -45.031 -12.289 1 84.19 49 PRO B C 1
ATOM 2932 O O . PRO B 1 49 ? 2.627 -43.969 -12.234 1 84.19 49 PRO B O 1
ATOM 2935 N N . GLN B 1 50 ? 4.242 -45.375 -11.539 1 86.81 50 GLN B N 1
ATOM 2936 C CA . GLN B 1 50 ? 4.719 -44.438 -10.508 1 86.81 50 GLN B CA 1
ATOM 2937 C C . GLN B 1 50 ? 5.199 -43.125 -11.117 1 86.81 50 GLN B C 1
ATOM 2939 O O . GLN B 1 50 ? 4.992 -42.062 -10.547 1 86.81 50 GLN B O 1
ATOM 2944 N N . GLU B 1 51 ? 5.887 -43.188 -12.203 1 85.38 51 GLU B N 1
ATOM 2945 C CA . GLU B 1 51 ? 6.379 -42 -12.883 1 85.38 51 GLU B CA 1
ATOM 2946 C C . GLU B 1 51 ? 5.234 -41.031 -13.211 1 85.38 5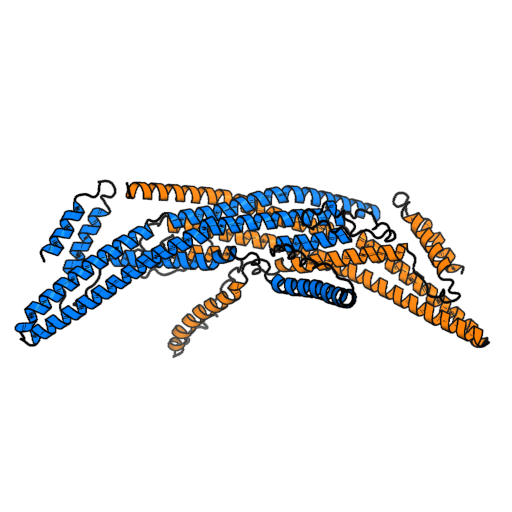1 GLU B C 1
ATOM 2948 O O . GLU B 1 51 ? 5.395 -39.812 -13.109 1 85.38 51 GLU B O 1
ATOM 2953 N N . TYR B 1 52 ? 4.137 -41.688 -13.648 1 92.38 52 TYR B N 1
ATOM 2954 C CA . TYR B 1 52 ? 2.957 -40.875 -13.93 1 92.38 52 TYR B CA 1
ATOM 2955 C C . TYR B 1 52 ? 2.447 -40.188 -12.664 1 92.38 52 TYR B C 1
ATOM 2957 O O . TYR B 1 52 ? 2.119 -39 -12.68 1 92.38 52 TYR B O 1
ATOM 2965 N N . LYS B 1 53 ? 2.406 -40.875 -11.578 1 90.94 53 LYS B N 1
ATOM 2966 C CA . LYS B 1 53 ? 1.942 -40.312 -10.305 1 90.94 53 LYS B CA 1
ATOM 2967 C C . LYS B 1 53 ? 2.855 -39.188 -9.828 1 90.94 53 LYS B C 1
ATOM 2969 O O . LYS B 1 53 ? 2.391 -38.219 -9.234 1 90.94 53 LYS B O 1
ATOM 2974 N N . ASP B 1 54 ? 4.098 -39.344 -10.062 1 89.62 54 ASP B N 1
ATOM 2975 C CA . ASP B 1 54 ? 5.051 -38.312 -9.703 1 89.62 54 ASP B CA 1
ATOM 2976 C C . ASP B 1 54 ? 4.812 -37.031 -10.508 1 89.62 54 ASP B C 1
ATOM 2978 O O . ASP B 1 54 ? 4.914 -35.938 -9.977 1 89.62 54 ASP B O 1
ATOM 2982 N N . LEU B 1 55 ? 4.594 -37.25 -11.797 1 92.25 55 LEU B N 1
ATOM 2983 C CA . LEU B 1 55 ? 4.262 -36.094 -12.641 1 92.25 55 LEU B CA 1
ATOM 2984 C C . LEU B 1 55 ? 3.014 -35.406 -12.125 1 92.25 55 LEU B C 1
ATOM 2986 O O . LEU B 1 55 ? 2.965 -34.156 -12.086 1 92.25 55 LEU B O 1
ATOM 2990 N N . GLU B 1 56 ? 2.035 -36.188 -11.695 1 94.62 56 GLU B N 1
ATOM 2991 C CA . GLU B 1 56 ? 0.803 -35.594 -11.156 1 94.62 56 GLU B CA 1
ATOM 2992 C C . GLU B 1 56 ? 1.078 -34.781 -9.914 1 94.62 56 GLU B C 1
ATOM 2994 O O . GLU B 1 56 ? 0.531 -33.656 -9.766 1 94.62 56 GLU B O 1
ATOM 2999 N N . ARG B 1 57 ? 1.889 -35.281 -9.102 1 92.25 57 ARG B N 1
ATOM 3000 C CA . ARG B 1 57 ? 2.217 -34.594 -7.867 1 92.25 57 ARG B CA 1
ATOM 3001 C C . ARG B 1 57 ? 2.902 -33.25 -8.156 1 92.25 57 ARG B C 1
ATOM 3003 O O . ARG B 1 57 ? 2.6 -32.25 -7.523 1 92.25 57 ARG B O 1
ATOM 3010 N N . ARG B 1 58 ? 3.789 -33.25 -9.078 1 93 58 ARG B N 1
ATOM 3011 C CA . ARG B 1 58 ? 4.512 -32.031 -9.438 1 93 58 ARG B CA 1
ATOM 3012 C C . ARG B 1 58 ? 3.568 -31 -10.031 1 93 58 ARG B C 1
ATOM 3014 O O . ARG B 1 58 ? 3.686 -29.812 -9.734 1 93 58 ARG B O 1
ATOM 3021 N N . VAL B 1 59 ? 2.701 -31.484 -10.836 1 96 59 VAL B N 1
ATOM 3022 C CA . VAL B 1 59 ? 1.752 -30.547 -11.445 1 96 59 VAL B CA 1
ATOM 3023 C C . VAL B 1 59 ? 0.813 -30 -10.383 1 96 59 VAL B C 1
ATOM 3025 O O . VAL B 1 59 ? 0.438 -28.828 -10.43 1 96 59 VAL B O 1
ATOM 3028 N N . ASP B 1 60 ? 0.432 -30.812 -9.406 1 95.31 60 ASP B N 1
ATOM 3029 C CA . ASP B 1 60 ? -0.396 -30.328 -8.305 1 95.31 60 ASP B CA 1
ATOM 3030 C C . ASP B 1 60 ? 0.32 -29.234 -7.516 1 95.31 60 ASP B C 1
ATOM 3032 O O . ASP B 1 60 ? -0.294 -28.234 -7.133 1 95.31 60 ASP B O 1
ATOM 3036 N N . ALA B 1 61 ? 1.564 -29.5 -7.289 1 92.62 61 ALA B N 1
ATOM 3037 C CA . ALA B 1 61 ? 2.375 -28.5 -6.598 1 92.62 61 ALA B CA 1
ATOM 3038 C C . ALA B 1 61 ? 2.436 -27.203 -7.395 1 92.62 61 ALA B C 1
ATOM 3040 O O . ALA B 1 61 ? 2.314 -26.109 -6.828 1 92.62 61 ALA B O 1
ATOM 3041 N N . LEU B 1 62 ? 2.666 -27.312 -8.648 1 95.5 62 LEU B N 1
ATOM 3042 C CA . LEU B 1 62 ? 2.717 -26.156 -9.531 1 95.5 62 LEU B CA 1
ATOM 3043 C C . LEU B 1 62 ? 1.389 -25.391 -9.516 1 95.5 62 LEU B C 1
ATOM 3045 O O . LEU B 1 62 ? 1.368 -24.172 -9.445 1 95.5 62 LEU B O 1
ATOM 3049 N N . LYS B 1 63 ? 0.301 -26.156 -9.594 1 96.5 63 LYS B N 1
ATOM 3050 C CA . LYS B 1 63 ? -1.025 -25.547 -9.555 1 96.5 63 LYS B CA 1
ATOM 3051 C C . LYS B 1 63 ? -1.239 -24.781 -8.25 1 96.5 63 LYS B C 1
ATOM 3053 O O . LYS B 1 63 ? -1.77 -23.672 -8.258 1 96.5 63 LYS B O 1
ATOM 3058 N N . SER B 1 64 ? -0.871 -25.375 -7.195 1 93.69 64 SER B N 1
ATOM 3059 C CA . SER B 1 64 ? -1.013 -24.734 -5.891 1 93.69 64 SER B CA 1
ATOM 3060 C C . SER B 1 64 ? -0.203 -23.453 -5.812 1 93.69 64 SER B C 1
ATOM 3062 O O . SER B 1 64 ? -0.697 -22.422 -5.336 1 93.69 64 SER B O 1
ATOM 3064 N N . ALA B 1 65 ? 1.029 -23.516 -6.254 1 94.19 65 ALA B N 1
ATOM 3065 C CA . ALA B 1 65 ? 1.88 -22.328 -6.281 1 94.19 65 ALA B CA 1
ATOM 3066 C C . ALA B 1 65 ? 1.261 -21.234 -7.141 1 94.19 65 ALA B C 1
ATOM 3068 O O . ALA B 1 65 ? 1.23 -20.062 -6.738 1 94.19 65 ALA B O 1
ATOM 3069 N N . HIS B 1 66 ? 0.824 -21.656 -8.312 1 97.31 66 HIS B N 1
ATOM 3070 C CA . HIS B 1 66 ? 0.2 -20.719 -9.234 1 97.31 66 HIS B CA 1
ATOM 3071 C C . HIS B 1 66 ? -1.001 -20.031 -8.594 1 97.31 66 HIS B C 1
ATOM 3073 O O . HIS B 1 66 ? -1.093 -18.797 -8.594 1 97.31 66 HIS B O 1
ATOM 3079 N N . THR B 1 67 ? -1.903 -20.781 -7.988 1 96.19 67 THR B N 1
ATOM 3080 C CA . THR B 1 67 ? -3.135 -20.281 -7.395 1 96.19 67 THR B CA 1
ATOM 3081 C C . THR B 1 67 ? -2.826 -19.375 -6.207 1 96.19 67 THR B C 1
ATOM 3083 O O . THR B 1 67 ? -3.443 -18.312 -6.051 1 96.19 67 THR B O 1
ATOM 3086 N N . GLY B 1 68 ? -1.891 -19.781 -5.402 1 94.44 68 GLY B N 1
ATOM 3087 C CA . GLY B 1 68 ? -1.508 -18.984 -4.242 1 94.44 68 GLY B CA 1
ATOM 3088 C C . GLY B 1 68 ? -0.96 -17.625 -4.609 1 94.44 68 GLY B C 1
ATOM 3089 O O . GLY B 1 68 ? -1.334 -16.609 -4 1 94.44 68 GLY B O 1
ATOM 3090 N N . LEU B 1 69 ? -0.107 -17.562 -5.574 1 96.81 69 LEU B N 1
ATOM 3091 C CA . LEU B 1 69 ? 0.506 -16.312 -5.984 1 96.81 69 LEU B CA 1
ATOM 3092 C C . LEU B 1 69 ? -0.517 -15.398 -6.656 1 96.81 69 LEU B C 1
ATOM 3094 O O . LEU B 1 69 ? -0.543 -14.195 -6.406 1 96.81 69 LEU B O 1
ATOM 3098 N N . MET B 1 70 ? -1.332 -16.031 -7.484 1 96.88 70 MET B N 1
ATOM 3099 C CA . MET B 1 70 ? -2.312 -15.234 -8.227 1 96.88 70 MET B CA 1
ATOM 3100 C C . MET B 1 70 ? -3.324 -14.602 -7.281 1 96.88 70 MET B C 1
ATOM 3102 O O . MET B 1 70 ? -3.766 -13.469 -7.508 1 96.88 70 MET B O 1
ATOM 3106 N N . LYS B 1 71 ? -3.676 -15.289 -6.242 1 95.19 71 LYS B N 1
ATOM 3107 C CA . LYS B 1 71 ? -4.633 -14.773 -5.262 1 95.19 71 LYS B CA 1
ATOM 3108 C C . LYS B 1 71 ? -4.148 -13.461 -4.66 1 95.19 71 LYS B C 1
ATOM 3110 O O . LYS B 1 71 ? -4.938 -12.531 -4.477 1 95.19 71 LYS B O 1
ATOM 3115 N N . VAL B 1 72 ? -2.898 -13.352 -4.375 1 95.94 72 VAL B N 1
ATOM 3116 C CA . VAL B 1 72 ? -2.336 -12.164 -3.734 1 95.94 72 VAL B CA 1
ATOM 3117 C C . VAL B 1 72 ? -2.014 -11.109 -4.789 1 95.94 72 VAL B C 1
ATOM 3119 O O . VAL B 1 72 ? -2.355 -9.938 -4.629 1 95.94 72 VAL B O 1
ATOM 3122 N N . ALA B 1 73 ? -1.391 -11.531 -5.914 1 97.44 73 ALA B N 1
ATOM 3123 C CA . ALA B 1 73 ? -0.877 -10.602 -6.922 1 97.44 73 ALA B CA 1
ATOM 3124 C C . ALA B 1 73 ? -2.016 -9.867 -7.625 1 97.44 73 ALA B C 1
ATOM 3126 O O . ALA B 1 73 ? -1.799 -8.828 -8.25 1 97.44 73 ALA B O 1
ATOM 3127 N N . LYS B 1 74 ? -3.211 -10.344 -7.555 1 95.81 74 LYS B N 1
ATOM 3128 C CA . LYS B 1 74 ? -4.367 -9.711 -8.188 1 95.81 74 LYS B CA 1
ATOM 3129 C C . LYS B 1 74 ? -4.629 -8.328 -7.605 1 95.81 74 LYS B C 1
ATOM 3131 O O . LYS B 1 74 ? -5.309 -7.508 -8.219 1 95.81 74 LYS B O 1
ATOM 3136 N N . VAL B 1 75 ? -4.113 -8.055 -6.445 1 95.06 75 VAL B N 1
ATOM 3137 C CA . VAL B 1 75 ? -4.293 -6.781 -5.758 1 95.06 75 VAL B CA 1
ATOM 3138 C C . VAL B 1 75 ? -3.783 -5.641 -6.633 1 95.06 75 VAL B C 1
ATOM 3140 O O . VAL B 1 75 ? -4.355 -4.547 -6.633 1 95.06 75 VAL B O 1
ATOM 3143 N N . TYR B 1 76 ? -2.727 -5.902 -7.434 1 97.19 76 TYR B N 1
ATOM 3144 C CA . TYR B 1 76 ? -2.078 -4.875 -8.242 1 97.19 76 TYR B CA 1
ATOM 3145 C C . TYR B 1 76 ? -2.98 -4.422 -9.383 1 97.19 76 TYR B C 1
ATOM 3147 O O . TYR B 1 76 ? -2.701 -3.42 -10.039 1 97.19 76 TYR B O 1
ATOM 3155 N N . GLU B 1 77 ? -4.059 -5.105 -9.562 1 95.88 77 GLU B N 1
ATOM 3156 C CA . GLU B 1 77 ? -5.023 -4.727 -10.594 1 95.88 77 GLU B CA 1
ATOM 3157 C C . GLU B 1 77 ? -6.004 -3.68 -10.078 1 95.88 77 GLU B C 1
ATOM 3159 O O . GLU B 1 77 ? -6.758 -3.088 -10.852 1 95.88 77 GLU B O 1
ATOM 3164 N N . THR B 1 78 ? -5.965 -3.4 -8.75 1 92.69 78 THR B N 1
ATOM 3165 C CA . THR B 1 78 ? -6.82 -2.402 -8.117 1 92.69 78 THR B CA 1
ATOM 3166 C C . THR B 1 78 ? -5.996 -1.21 -7.637 1 92.69 78 THR B C 1
ATOM 3168 O O . THR B 1 78 ? -5.141 -1.351 -6.762 1 92.69 78 THR B O 1
ATOM 3171 N N . GLU B 1 79 ? -6.34 -0.112 -8.016 1 92.81 79 GLU B N 1
ATOM 3172 C CA . GLU B 1 79 ? -5.547 1.085 -7.754 1 92.81 79 GLU B CA 1
ATOM 3173 C C . GLU B 1 79 ? -5.621 1.484 -6.285 1 92.81 79 GLU B C 1
ATOM 3175 O O . GLU B 1 79 ? -4.633 1.95 -5.715 1 92.81 79 GLU B O 1
ATOM 3180 N N . SER B 1 80 ? -6.723 1.276 -5.562 1 92.25 80 SER B N 1
ATOM 3181 C CA . SER B 1 80 ? -6.992 1.831 -4.242 1 92.25 80 SER B CA 1
ATOM 3182 C C . SER B 1 80 ? -6.625 0.84 -3.141 1 92.25 80 SER B C 1
ATOM 3184 O O . SER B 1 80 ? -7.035 1.003 -1.989 1 92.25 80 SER B O 1
ATOM 3186 N N . TYR B 1 81 ? -5.824 -0.191 -3.465 1 92.94 81 TYR B N 1
ATOM 3187 C CA . TYR B 1 81 ? -5.609 -1.268 -2.504 1 92.94 81 TYR B CA 1
ATOM 3188 C C . TYR B 1 81 ? -4.852 -0.764 -1.282 1 92.94 81 TYR B C 1
ATOM 3190 O O . TYR B 1 81 ? -5 -1.306 -0.185 1 92.94 81 TYR B O 1
ATOM 3198 N N . ASP B 1 82 ? -4.086 0.252 -1.385 1 93.38 82 ASP B N 1
ATOM 3199 C CA . ASP B 1 82 ? -3.27 0.713 -0.266 1 93.38 82 ASP B CA 1
ATOM 3200 C C . ASP B 1 82 ? -3.979 1.815 0.516 1 93.38 82 ASP B C 1
ATOM 3202 O O . ASP B 1 82 ? -3.451 2.318 1.51 1 93.38 82 ASP B O 1
ATOM 3206 N N . TYR B 1 83 ? -5.008 2.223 0.089 1 91.75 83 TYR B N 1
ATOM 3207 C CA . TYR B 1 83 ? -5.801 3.246 0.762 1 91.75 83 TYR B CA 1
ATOM 3208 C C . TYR B 1 83 ? -7.289 2.982 0.593 1 91.75 83 TYR B C 1
ATOM 3210 O O . TYR B 1 83 ? -7.988 3.736 -0.09 1 91.75 83 TYR B O 1
ATOM 3218 N N . PRO B 1 84 ? -7.824 1.942 1.176 1 77.25 84 PRO B N 1
ATOM 3219 C CA . PRO B 1 84 ? -9.219 1.542 0.958 1 77.25 84 PRO B CA 1
ATOM 3220 C C . PRO B 1 84 ? -10.211 2.518 1.578 1 77.25 84 PRO B C 1
ATOM 3222 O O . PRO B 1 84 ? -11.398 2.482 1.252 1 77.25 84 PRO B O 1
ATOM 3225 N N . THR B 1 85 ? -9.992 3.223 2.559 1 62.09 85 THR B N 1
ATOM 3226 C CA . THR B 1 85 ? -10.922 4.141 3.207 1 62.09 85 THR B CA 1
ATOM 3227 C C . THR B 1 85 ? -11.5 5.129 2.197 1 62.09 85 THR B C 1
ATOM 3229 O O . THR B 1 85 ? -12.57 5.699 2.424 1 62.09 85 THR B O 1
ATOM 3232 N N . GLN B 1 86 ? -10.742 5.531 1.152 1 52.5 86 GLN B N 1
ATOM 3233 C CA . GLN B 1 86 ? -11.203 6.605 0.278 1 52.5 86 GLN B CA 1
ATOM 3234 C C . GLN B 1 86 ? -12.461 6.195 -0.481 1 52.5 86 GLN B C 1
ATOM 3236 O O . GLN B 1 86 ? -13.148 7.039 -1.055 1 52.5 86 GLN B O 1
ATOM 3241 N N . LEU B 1 87 ? -12.805 4.969 -0.54 1 46.56 87 LEU B N 1
ATOM 3242 C CA . LEU B 1 87 ? -14.109 4.738 -1.147 1 46.56 87 LEU B CA 1
ATOM 3243 C C . LEU B 1 87 ? -15.188 5.555 -0.445 1 46.56 87 LEU B C 1
ATOM 3245 O O . LEU B 1 87 ? -16.109 6.051 -1.09 1 46.56 87 LEU B O 1
ATOM 3249 N N . GLN B 1 88 ? -14.93 5.785 0.848 1 46.19 88 GLN B N 1
ATOM 3250 C CA . GLN B 1 88 ? -15.922 6.609 1.531 1 46.19 88 GLN B CA 1
ATOM 3251 C C . GLN B 1 88 ? -15.703 8.086 1.236 1 46.19 88 GLN B C 1
ATOM 3253 O O . GLN B 1 88 ? -16.672 8.859 1.154 1 46.19 88 GLN B O 1
ATOM 3258 N N . GLU B 1 89 ? -14.578 8.531 1.067 1 49.09 89 GLU B N 1
ATOM 3259 C CA . GLU B 1 89 ? -14.32 9.953 0.838 1 49.09 89 GLU B CA 1
ATOM 3260 C C . GLU B 1 89 ? -14.805 10.383 -0.545 1 49.09 89 GLU B C 1
ATOM 3262 O O . GLU B 1 89 ? -15.289 11.5 -0.721 1 49.09 89 GLU B O 1
ATOM 3267 N N . SER B 1 90 ? -14.492 9.594 -1.5 1 45.38 90 SER B N 1
ATOM 3268 C CA . SER B 1 90 ? -15.008 9.938 -2.82 1 45.38 90 SER B CA 1
ATOM 3269 C C . SER B 1 90 ? -16.531 10.07 -2.803 1 45.38 90 SER B C 1
ATOM 3271 O O . SER B 1 90 ? -17.078 10.945 -3.467 1 45.38 90 SER B O 1
ATOM 3273 N N . ILE B 1 91 ? -17.125 9.391 -1.996 1 42.97 91 ILE B N 1
ATOM 3274 C CA . ILE B 1 91 ? -18.578 9.5 -1.919 1 42.97 91 ILE B CA 1
ATOM 3275 C C . ILE B 1 91 ? -18.953 10.812 -1.235 1 42.97 91 ILE B C 1
ATOM 3277 O O . ILE B 1 91 ? -19.891 11.5 -1.664 1 42.97 91 ILE B O 1
ATOM 3281 N N . THR B 1 92 ? -18.203 11.227 -0.306 1 41.84 92 THR B N 1
ATOM 3282 C CA . THR B 1 92 ? -18.516 12.492 0.349 1 41.84 92 THR B CA 1
ATOM 3283 C C . THR B 1 92 ? -18.109 13.672 -0.529 1 41.84 92 THR B C 1
ATOM 3285 O O . THR B 1 92 ? -18.812 14.68 -0.588 1 41.84 92 THR B O 1
ATOM 3288 N N . GLN B 1 93 ? -16.969 13.703 -1.135 1 42.56 93 GLN B N 1
ATOM 3289 C CA . GLN B 1 93 ? -16.625 14.781 -2.059 1 42.56 93 GLN B CA 1
ATOM 3290 C C . GLN B 1 93 ? -17.578 14.805 -3.252 1 42.56 93 GLN B C 1
ATOM 3292 O O . GLN B 1 93 ? -17.938 15.875 -3.738 1 42.56 93 GLN B O 1
ATOM 3297 N N . LEU B 1 94 ? -17.891 13.688 -3.77 1 39.75 94 LEU B N 1
ATOM 3298 C CA . LEU B 1 94 ? -18.938 13.672 -4.773 1 39.75 94 LEU B CA 1
ATOM 3299 C C . LEU B 1 94 ? -20.25 14.18 -4.188 1 39.75 94 LEU B C 1
ATOM 3301 O O . LEU B 1 94 ? -20.984 14.938 -4.836 1 39.75 94 LEU B O 1
ATOM 3305 N N . SER B 1 95 ? -20.531 13.852 -2.986 1 39.34 95 SER B N 1
ATOM 3306 C CA . SER B 1 95 ? -21.766 14.344 -2.375 1 39.34 95 SER B CA 1
ATOM 3307 C C . SER B 1 95 ? -21.672 15.828 -2.057 1 39.34 95 SER B C 1
ATOM 3309 O O . SER B 1 95 ? -22.641 16.578 -2.211 1 39.34 95 SER B O 1
ATOM 3311 N N . ALA B 1 96 ? -20.531 16.406 -1.61 1 38.91 96 ALA B N 1
ATOM 3312 C CA . ALA B 1 96 ? -20.375 17.844 -1.349 1 38.91 96 ALA B CA 1
ATOM 3313 C C . ALA B 1 96 ? -20.266 18.625 -2.65 1 38.91 96 ALA B C 1
ATOM 3315 O O . ALA B 1 96 ? -20.781 19.75 -2.752 1 38.91 96 ALA B O 1
ATOM 3316 N N . SER B 1 97 ? -19.531 18.141 -3.609 1 37.03 97 SER B N 1
ATOM 3317 C CA . SER B 1 97 ? -19.516 18.844 -4.895 1 37.03 97 SER B CA 1
ATOM 3318 C C . SER B 1 97 ? -20.859 18.734 -5.598 1 37.03 97 SER B C 1
ATOM 3320 O O . SER B 1 97 ? -21.328 19.688 -6.211 1 37.03 97 SER B O 1
ATOM 3322 N N . VAL B 1 98 ? -21.453 17.562 -5.484 1 36.19 98 VAL B N 1
ATOM 3323 C CA . VAL B 1 98 ? -22.766 17.453 -6.105 1 36.19 98 VAL B CA 1
ATOM 3324 C C . VAL B 1 98 ? -23.797 18.203 -5.262 1 36.19 98 VAL B C 1
ATOM 3326 O O . VAL B 1 98 ? -24.719 18.828 -5.805 1 36.19 98 VAL B O 1
ATOM 3329 N N . GLY B 1 99 ? -23.641 18.156 -3.936 1 34.97 99 GLY B N 1
ATOM 3330 C CA . GLY B 1 99 ? -24.641 18.859 -3.154 1 34.97 99 GLY B CA 1
ATOM 3331 C C . GLY B 1 99 ? -24.578 20.359 -3.352 1 34.97 99 GLY B C 1
ATOM 3332 O O . GLY B 1 99 ? -25.625 21.016 -3.426 1 34.97 99 GLY B O 1
ATOM 3333 N N . HIS B 1 100 ? -23.375 21 -3.232 1 36.06 100 HIS B N 1
ATOM 3334 C CA . HIS B 1 100 ? -23.344 22.438 -3.404 1 36.06 100 HIS B CA 1
ATOM 3335 C C . HIS B 1 100 ? -23.641 22.828 -4.848 1 36.06 100 HIS B C 1
ATOM 3337 O O . HIS B 1 100 ? -24.266 23.859 -5.105 1 36.06 100 HIS B O 1
ATOM 3343 N N . SER B 1 101 ? -23.172 22.016 -5.73 1 33.91 101 SER B N 1
ATOM 3344 C CA . SER B 1 101 ? -23.422 22.438 -7.105 1 33.91 101 SER B CA 1
ATOM 3345 C C . SER B 1 101 ? -24.891 22.266 -7.473 1 33.91 101 SER B C 1
ATOM 3347 O O . SER B 1 101 ? -25.453 23.062 -8.227 1 33.91 101 SER B O 1
ATOM 3349 N N . VAL B 1 102 ? -25.469 21.172 -6.902 1 32.97 102 VAL B N 1
ATOM 3350 C CA . VAL B 1 102 ? -26.812 20.969 -7.418 1 32.97 102 VAL B CA 1
ATOM 3351 C C . VAL B 1 102 ? -27.75 22.016 -6.824 1 32.97 102 VAL B C 1
ATOM 3353 O O . VAL B 1 102 ? -28.656 22.5 -7.504 1 32.97 102 VAL B O 1
ATOM 3356 N N . THR B 1 103 ? -27.594 22.219 -5.492 1 34.25 103 THR B N 1
ATOM 3357 C CA . THR B 1 103 ? -28.734 22.953 -4.941 1 34.25 103 THR B CA 1
ATOM 3358 C C . THR B 1 103 ? -28.734 24.391 -5.438 1 34.25 103 THR B C 1
ATOM 3360 O O . THR B 1 103 ? -29.797 24.984 -5.668 1 34.25 103 THR B O 1
ATOM 3363 N N . SER B 1 104 ? -27.562 25.094 -5.34 1 32.78 104 SER B N 1
ATOM 3364 C CA . SER B 1 104 ? -27.734 26.531 -5.555 1 32.78 104 SER B CA 1
ATOM 3365 C C . SER B 1 104 ? -28.047 26.828 -7.016 1 32.78 104 SER B C 1
ATOM 3367 O O . SER B 1 104 ? -28.844 27.734 -7.309 1 32.78 104 SER B O 1
ATOM 3369 N N . TRP B 1 105 ? -27.266 26.172 -7.938 1 31.77 105 TRP B N 1
ATOM 3370 C CA . TRP B 1 105 ? -27.375 26.719 -9.289 1 31.77 105 TRP B CA 1
ATOM 3371 C C . TRP B 1 105 ? -28.672 26.25 -9.953 1 31.77 105 TRP B C 1
ATOM 3373 O O . TRP B 1 105 ? -29.281 27.016 -10.711 1 31.77 105 TRP B O 1
ATOM 3383 N N . ALA B 1 106 ? -29.094 24.984 -9.641 1 31.05 106 ALA B N 1
ATOM 3384 C CA . ALA B 1 106 ? -30.188 24.484 -10.461 1 31.05 106 ALA B CA 1
ATOM 3385 C C . ALA B 1 106 ? -31.484 25.234 -10.172 1 31.05 106 ALA B C 1
ATOM 3387 O O . ALA B 1 106 ? -32.406 25.266 -11 1 31.05 106 ALA B O 1
ATOM 3388 N N . ALA B 1 107 ? -31.734 25.484 -8.906 1 34.03 107 ALA B N 1
ATOM 3389 C CA . ALA B 1 107 ? -33.094 25.953 -8.641 1 34.03 107 ALA B CA 1
ATOM 3390 C C . ALA B 1 107 ? -33.312 27.312 -9.289 1 34.03 107 ALA B C 1
ATOM 3392 O O . ALA B 1 107 ? -34.438 27.609 -9.758 1 34.03 107 ALA B O 1
ATOM 3393 N N . SER B 1 108 ? -32.25 28.172 -9.148 1 33.56 108 SER B N 1
ATOM 3394 C CA . SER B 1 108 ? -32.594 29.516 -9.586 1 33.56 108 SER B CA 1
ATOM 3395 C C . SER B 1 108 ? -32.625 29.609 -11.109 1 33.56 108 SER B C 1
ATOM 3397 O O . SER B 1 108 ? -33.219 30.516 -11.672 1 33.56 108 SER B O 1
ATOM 3399 N N . ALA B 1 109 ? -31.609 28.938 -11.836 1 34.59 109 ALA B N 1
ATOM 3400 C CA . ALA B 1 109 ? -31.469 29.312 -13.242 1 34.59 109 ALA B CA 1
ATOM 3401 C C . ALA B 1 109 ? -32.562 28.672 -14.086 1 34.59 109 ALA B C 1
ATOM 3403 O O . ALA B 1 109 ? -32.625 28.859 -15.305 1 34.59 109 ALA B O 1
ATOM 3404 N N . THR B 1 110 ? -33.312 27.594 -13.531 1 32.66 110 THR B N 1
ATOM 3405 C CA . THR B 1 110 ? -34.219 26.984 -14.5 1 32.66 110 THR B CA 1
ATOM 3406 C C . THR B 1 110 ? -35.312 27.953 -14.883 1 32.66 110 THR B C 1
ATOM 3408 O O . THR B 1 110 ? -36.312 27.547 -15.516 1 32.66 110 THR B O 1
ATOM 3411 N N . ARG B 1 111 ? -35.469 29.094 -14.305 1 35.97 111 ARG B N 1
ATOM 3412 C CA . ARG B 1 111 ? -36.688 29.703 -14.844 1 35.97 111 ARG B CA 1
ATOM 3413 C C . ARG B 1 111 ? -36.594 29.844 -16.359 1 35.97 111 ARG B C 1
ATOM 3415 O O . ARG B 1 111 ? -37.531 29.5 -17.078 1 35.97 111 ARG B O 1
ATOM 3422 N N . GLY B 1 112 ? -36.469 30.984 -17.031 1 33.91 112 GLY B N 1
ATOM 3423 C CA . GLY B 1 112 ? -36.844 31.375 -18.375 1 33.91 112 GLY B CA 1
ATOM 3424 C C . GLY B 1 112 ? -35.875 30.938 -19.438 1 33.91 112 GLY B C 1
ATOM 3425 O O . GLY B 1 112 ? -36.188 30.984 -20.625 1 33.91 112 GLY B O 1
ATOM 3426 N N . THR B 1 113 ? -34.594 31.562 -19.375 1 34.88 113 THR B N 1
ATOM 3427 C CA . THR B 1 113 ? -33.812 31.797 -20.594 1 34.88 113 THR B CA 1
ATOM 3428 C C . THR B 1 113 ? -33.281 30.484 -21.172 1 34.88 113 THR B C 1
ATOM 3430 O O . THR B 1 113 ? -33.188 29.484 -20.438 1 34.88 113 THR B O 1
ATOM 3433 N N . ASN B 1 114 ? -33.406 30.312 -22.594 1 37.03 114 ASN B N 1
ATOM 3434 C CA . ASN B 1 114 ? -32.875 29.344 -23.547 1 37.03 114 ASN B CA 1
ATOM 3435 C C . ASN B 1 114 ? -31.453 28.891 -23.172 1 37.03 114 ASN B C 1
ATOM 3437 O O . ASN B 1 114 ? -30.469 29.531 -23.547 1 37.03 114 ASN B O 1
ATOM 3441 N N . LEU B 1 115 ? -31.234 28.734 -21.969 1 33.16 115 LEU B N 1
ATOM 3442 C CA . LEU B 1 115 ? -29.875 28.531 -21.469 1 33.16 115 LEU B CA 1
ATOM 3443 C C . LEU B 1 115 ? -29.219 27.359 -22.188 1 33.16 115 LEU B C 1
ATOM 3445 O O . LEU B 1 115 ? -29.828 26.312 -22.375 1 33.16 115 LEU B O 1
ATOM 3449 N N . PRO B 1 116 ? -28.312 27.75 -23.141 1 36.75 116 PRO B N 1
ATOM 3450 C CA . PRO B 1 116 ? -27.625 26.734 -23.938 1 36.75 116 PRO B CA 1
ATOM 3451 C C . PRO B 1 116 ? -27.266 25.484 -23.141 1 36.75 116 PRO B C 1
ATOM 3453 O O . PRO B 1 116 ? -27.094 25.562 -21.922 1 36.75 116 PRO B O 1
ATOM 3456 N N . LYS B 1 117 ? -27.578 24.359 -23.844 1 34.84 117 LYS B N 1
ATOM 3457 C CA . LYS B 1 117 ? -27.281 23.031 -23.312 1 34.84 117 LYS B CA 1
ATOM 3458 C C . LYS B 1 117 ? -25.953 23.031 -22.562 1 34.84 117 LYS B C 1
ATOM 3460 O O . LYS B 1 117 ? -24.906 23.328 -23.156 1 34.84 117 LYS B O 1
ATOM 3465 N N . VAL B 1 118 ? -25.922 23.703 -21.469 1 31.42 118 VAL B N 1
ATOM 3466 C CA . VAL B 1 118 ? -24.703 23.578 -20.672 1 31.42 118 VAL B CA 1
ATOM 3467 C C . VAL B 1 118 ? -24.141 22.156 -20.797 1 31.42 118 VAL B C 1
ATOM 3469 O O . VAL B 1 118 ? -24.859 21.188 -20.547 1 31.42 118 VAL B O 1
ATOM 3472 N N . SER B 1 119 ? -23.391 21.953 -21.922 1 33.22 119 SER B N 1
ATOM 3473 C CA . SER B 1 119 ? -22.719 20.656 -22.078 1 33.22 119 SER B CA 1
ATOM 3474 C C . SER B 1 119 ? -22.297 20.094 -20.734 1 33.22 119 SER B C 1
ATOM 3476 O O . SER B 1 119 ? -21.844 20.828 -19.859 1 33.22 119 SER B O 1
ATOM 3478 N N . PRO B 1 120 ? -22.953 19 -20.328 1 33.34 120 PRO B N 1
ATOM 3479 C CA . PRO B 1 120 ? -22.594 18.375 -19.047 1 33.34 120 PRO B CA 1
ATOM 3480 C C . PRO B 1 120 ? -21.109 18.547 -18.703 1 33.34 120 PRO B C 1
ATOM 3482 O O . PRO B 1 120 ? -20.266 18.547 -19.594 1 33.34 120 PRO B O 1
ATOM 3485 N N . THR B 1 121 ? -20.859 19.484 -17.875 1 34.06 121 THR B N 1
ATOM 3486 C CA . THR B 1 121 ? -19.516 19.688 -17.328 1 34.06 121 THR B CA 1
ATOM 3487 C C . THR B 1 121 ? -18.719 18.391 -17.391 1 34.06 121 THR B C 1
ATOM 3489 O O . THR B 1 121 ? -19.266 17.297 -17.219 1 34.06 121 THR B O 1
ATOM 3492 N N . ALA B 1 122 ? -17.578 18.438 -18.094 1 33.97 122 ALA B N 1
ATOM 3493 C CA . ALA B 1 122 ? -16.562 17.391 -18.266 1 33.97 122 ALA B CA 1
ATOM 3494 C C . ALA B 1 122 ? -16.484 16.469 -17.062 1 33.97 122 ALA B C 1
ATOM 3496 O O . ALA B 1 122 ? -16.703 16.922 -15.922 1 33.97 122 ALA B O 1
ATOM 3497 N N . ARG B 1 123 ? -16.797 15.281 -17.141 1 35.81 123 ARG B N 1
ATOM 3498 C CA . ARG B 1 123 ? -16.625 14.242 -16.125 1 35.81 123 ARG B CA 1
ATOM 3499 C C . ARG B 1 123 ? -15.422 14.531 -15.234 1 35.81 123 ARG B C 1
ATOM 3501 O O . ARG B 1 123 ? -14.336 14.844 -15.734 1 35.81 123 ARG B O 1
ATOM 3508 N N . PRO B 1 124 ? -15.57 15.062 -13.992 1 39.78 124 PRO B N 1
ATOM 3509 C CA . PRO B 1 124 ? -14.43 15.344 -13.117 1 39.78 124 PRO B CA 1
ATOM 3510 C C . PRO B 1 124 ? -13.258 14.383 -13.352 1 39.78 124 PRO B C 1
ATOM 3512 O O . PRO B 1 124 ? -13.477 13.203 -13.633 1 39.78 124 PRO B O 1
ATOM 3515 N N . GLU B 1 125 ? -12.148 14.781 -13.953 1 49.5 125 GLU B N 1
ATOM 3516 C CA . GLU B 1 125 ? -10.922 14.031 -14.211 1 49.5 125 GLU B CA 1
ATOM 3517 C C . GLU B 1 125 ? -10.664 13 -13.117 1 49.5 125 GLU B C 1
ATOM 3519 O O . GLU B 1 125 ? -10.859 13.273 -11.938 1 49.5 125 GLU B O 1
ATOM 3524 N N . LYS B 1 126 ? -10.609 11.82 -13.328 1 64.06 126 LYS B N 1
ATOM 3525 C CA . LYS B 1 126 ? -10.406 10.648 -12.484 1 64.06 126 LYS B CA 1
ATOM 3526 C C . LYS B 1 126 ? -9.281 10.875 -11.484 1 64.06 126 LYS B C 1
ATOM 3528 O O . LYS B 1 126 ? -8.156 11.18 -11.867 1 64.06 126 LYS B O 1
ATOM 3533 N N . VAL B 1 127 ? -9.539 11.266 -10.273 1 81.12 127 VAL B N 1
ATOM 3534 C CA . VAL B 1 127 ? -8.602 11.414 -9.164 1 81.12 127 VAL B CA 1
ATOM 3535 C C . VAL B 1 127 ? -8.031 10.047 -8.781 1 81.12 127 VAL B C 1
ATOM 3537 O O . VAL B 1 127 ? -8.789 9.102 -8.547 1 81.12 127 VAL B O 1
ATOM 3540 N N . ASN B 1 128 ? -6.676 10 -8.891 1 89.94 128 ASN B N 1
ATOM 3541 C CA . ASN B 1 128 ? -6.02 8.758 -8.5 1 89.94 128 ASN B CA 1
ATOM 3542 C C . ASN B 1 128 ? -6.242 8.445 -7.02 1 89.94 128 ASN B C 1
ATOM 3544 O O . ASN B 1 128 ? -6.215 9.344 -6.18 1 89.94 128 ASN B O 1
ATOM 3548 N N . LYS B 1 129 ? -6.473 7.234 -6.711 1 90.94 129 LYS B N 1
ATOM 3549 C CA . LYS B 1 129 ? -6.965 6.848 -5.391 1 90.94 129 LYS B CA 1
ATOM 3550 C C . LYS B 1 129 ? -5.883 6.125 -4.594 1 90.94 129 LYS B C 1
ATOM 3552 O O . LYS B 1 129 ? -6.188 5.332 -3.701 1 90.94 129 LYS B O 1
ATOM 3557 N N . THR B 1 130 ? -4.637 6.324 -4.898 1 94.94 130 THR B N 1
ATOM 3558 C CA . THR B 1 130 ? -3.559 5.715 -4.133 1 94.94 130 THR B CA 1
ATOM 3559 C C . THR B 1 130 ? -3.295 6.496 -2.85 1 94.94 130 THR B C 1
ATOM 3561 O O . THR B 1 130 ? -3.68 7.664 -2.74 1 94.94 130 THR B O 1
ATOM 3564 N N . LEU B 1 131 ? -2.729 5.895 -1.901 1 96.44 131 LEU B N 1
ATOM 3565 C CA . LEU B 1 131 ? -2.332 6.535 -0.652 1 96.44 131 LEU B CA 1
ATOM 3566 C C . LEU B 1 131 ? -1.465 7.758 -0.921 1 96.44 131 LEU B C 1
ATOM 3568 O O . LEU B 1 131 ? -1.689 8.82 -0.341 1 96.44 131 LEU B O 1
ATOM 3572 N N . HIS B 1 132 ? -0.485 7.613 -1.832 1 97.69 132 HIS B N 1
ATOM 3573 C CA . HIS B 1 132 ? 0.418 8.711 -2.166 1 97.69 132 HIS B CA 1
ATOM 3574 C C . HIS B 1 132 ? -0.343 9.883 -2.766 1 97.69 132 HIS B C 1
ATOM 3576 O O . HIS B 1 132 ? -0.058 11.039 -2.447 1 97.69 132 HIS B O 1
ATOM 3582 N N . HIS B 1 133 ? -1.277 9.602 -3.596 1 95.5 133 HIS B N 1
ATOM 3583 C CA . HIS B 1 133 ? -2.068 10.68 -4.18 1 95.5 133 HIS B CA 1
ATOM 3584 C C . HIS B 1 133 ? -2.947 11.352 -3.129 1 95.5 133 HIS B C 1
ATOM 3586 O O . HIS B 1 133 ? -3.174 12.562 -3.184 1 95.5 133 HIS B O 1
ATOM 3592 N N . ALA B 1 134 ? -3.459 10.562 -2.189 1 95.12 134 ALA B N 1
ATOM 3593 C CA . ALA B 1 134 ? -4.215 11.133 -1.082 1 95.12 134 ALA B CA 1
ATOM 3594 C C . ALA B 1 134 ? -3.346 12.078 -0.254 1 95.12 134 ALA B C 1
ATOM 3596 O O . ALA B 1 134 ? -3.779 13.172 0.113 1 95.12 134 ALA B O 1
ATOM 3597 N N . LEU B 1 135 ? -2.154 11.625 0.015 1 97.19 135 LEU B N 1
ATOM 3598 C CA . LEU B 1 135 ? -1.206 12.469 0.735 1 97.19 135 LEU B CA 1
ATOM 3599 C C . LEU B 1 135 ? -0.909 13.742 -0.047 1 97.19 135 LEU B C 1
ATOM 3601 O O . LEU B 1 135 ? -0.858 14.828 0.529 1 97.19 135 LEU B O 1
ATOM 3605 N N . SER B 1 136 ? -0.734 13.562 -1.312 1 96.88 136 SER B N 1
ATOM 3606 C CA . SER B 1 136 ? -0.446 14.703 -2.18 1 96.88 136 SER B CA 1
ATOM 3607 C C . SER B 1 136 ? -1.57 15.734 -2.137 1 96.88 136 SER B C 1
ATOM 3609 O O . SER B 1 136 ? -1.32 16.922 -1.967 1 96.88 136 SER B O 1
ATOM 3611 N N . ARG B 1 137 ? -2.729 15.297 -2.209 1 94.12 137 ARG B N 1
ATOM 3612 C CA . ARG B 1 137 ? -3.883 16.188 -2.217 1 94.12 137 ARG B CA 1
ATOM 3613 C C . ARG B 1 137 ? -4.027 16.906 -0.88 1 94.12 137 ARG B C 1
ATOM 3615 O O . ARG B 1 137 ? -4.305 18.109 -0.841 1 94.12 137 ARG B O 1
ATOM 3622 N N . ALA B 1 138 ? -3.91 16.141 0.159 1 94.25 138 ALA B N 1
ATOM 3623 C CA . ALA B 1 138 ? -4 16.75 1.486 1 94.25 138 ALA B CA 1
ATOM 3624 C C . ALA B 1 138 ? -2.947 17.828 1.668 1 94.25 138 ALA B C 1
ATOM 3626 O O . ALA B 1 138 ? -3.252 18.922 2.145 1 94.25 138 ALA B O 1
ATOM 3627 N N . ALA B 1 139 ? -1.739 17.547 1.226 1 95.88 139 ALA B N 1
ATOM 3628 C CA . ALA B 1 139 ? -0.642 18.5 1.363 1 95.88 139 ALA B CA 1
ATOM 3629 C C . ALA B 1 139 ? -0.842 19.703 0.445 1 95.88 139 ALA B C 1
ATOM 3631 O O . ALA B 1 139 ? -0.549 20.828 0.826 1 95.88 139 ALA B O 1
ATOM 3632 N N . ALA B 1 140 ? -1.313 19.438 -0.726 1 92.44 140 ALA B N 1
ATOM 3633 C CA . ALA B 1 140 ? -1.562 20.516 -1.681 1 92.44 140 ALA B CA 1
ATOM 3634 C C . ALA B 1 140 ? -2.627 21.469 -1.16 1 92.44 140 ALA B C 1
ATOM 3636 O O . ALA B 1 140 ? -2.484 22.688 -1.278 1 92.44 140 ALA B O 1
ATOM 3637 N N . SER B 1 141 ? -3.678 20.891 -0.646 1 90.38 141 SER B N 1
ATOM 3638 C CA . SER B 1 141 ? -4.73 21.719 -0.059 1 90.38 141 SER B CA 1
ATOM 3639 C C . SER B 1 141 ? -4.188 22.594 1.069 1 90.38 141 SER B C 1
ATOM 3641 O O . SER B 1 141 ? -4.512 23.766 1.156 1 90.38 141 SER B O 1
ATOM 3643 N N . GLY B 1 142 ? -3.361 21.953 1.862 1 90.69 142 GLY B N 1
ATOM 3644 C CA . GLY B 1 142 ? -2.732 22.719 2.932 1 90.69 142 GLY B CA 1
ATOM 3645 C C . GLY B 1 142 ? -1.809 23.812 2.424 1 90.69 142 GLY B C 1
ATOM 3646 O O . GLY B 1 142 ? -1.817 24.922 2.941 1 90.69 142 GLY B O 1
ATOM 3647 N N . ALA B 1 143 ? -1.07 23.531 1.424 1 91.81 143 ALA B N 1
ATOM 3648 C CA . ALA B 1 143 ? -0.138 24.5 0.841 1 91.81 143 ALA B CA 1
ATOM 3649 C C . ALA B 1 143 ? -0.878 25.703 0.282 1 91.81 143 ALA B C 1
ATOM 3651 O O . ALA B 1 143 ? -0.453 26.844 0.478 1 91.81 143 ALA B O 1
ATOM 3652 N N . LEU B 1 144 ? -1.959 25.484 -0.307 1 85.75 144 LEU B N 1
ATOM 3653 C CA . LEU B 1 144 ? -2.752 26.547 -0.911 1 85.75 144 LEU B CA 1
ATOM 3654 C C . LEU B 1 144 ? -3.328 27.469 0.159 1 85.75 144 LEU B C 1
ATOM 3656 O O . LEU B 1 144 ? -3.303 28.688 0.008 1 85.75 144 LEU B O 1
ATOM 3660 N N . GLN B 1 145 ? -3.746 26.891 1.221 1 85.19 145 GLN B N 1
ATOM 3661 C CA . GLN B 1 145 ? -4.355 27.656 2.297 1 85.19 145 GLN B CA 1
ATOM 3662 C C . GLN B 1 145 ? -3.311 28.5 3.031 1 85.19 145 GLN B C 1
ATOM 3664 O O . GLN B 1 145 ? -3.629 29.547 3.58 1 85.19 145 GLN B O 1
ATOM 3669 N N . LEU B 1 146 ? -2.088 27.969 2.951 1 88.12 146 LEU B N 1
ATOM 3670 C CA . LEU B 1 146 ? -1.021 28.656 3.674 1 88.12 146 LEU B CA 1
ATOM 3671 C C . LEU B 1 146 ? -0.234 29.578 2.742 1 88.12 146 LEU B C 1
ATOM 3673 O O . LEU B 1 146 ? 0.854 30.047 3.092 1 88.12 146 LEU B O 1
ATOM 3677 N N . GLY B 1 147 ? -0.885 29.953 1.565 1 74.44 147 GLY B N 1
ATOM 3678 C CA . GLY B 1 147 ? -0.385 31 0.697 1 74.44 147 GLY B CA 1
ATOM 3679 C C . GLY B 1 147 ? 0.646 30.516 -0.302 1 74.44 147 GLY B C 1
ATOM 3680 O O . GLY B 1 147 ? 1.397 31.312 -0.867 1 74.44 147 GLY B O 1
ATOM 3681 N N . ALA B 1 148 ? 0.808 29.203 -0.399 1 62.47 148 ALA B N 1
ATOM 3682 C CA . ALA B 1 148 ? 1.71 28.719 -1.441 1 62.47 148 ALA B CA 1
ATOM 3683 C C . ALA B 1 148 ? 1.159 29.031 -2.83 1 62.47 148 ALA B C 1
ATOM 3685 O O . ALA B 1 148 ? -0.056 29.141 -3.014 1 62.47 148 ALA B O 1
ATOM 3686 N N . ASP B 1 149 ? 2.014 29.562 -3.732 1 57.97 149 ASP B N 1
ATOM 3687 C CA . ASP B 1 149 ? 1.644 29.859 -5.113 1 57.97 149 ASP B CA 1
ATOM 3688 C C . ASP B 1 149 ? 1.078 28.625 -5.805 1 57.97 149 ASP B C 1
ATOM 3690 O O . ASP B 1 149 ? 1.753 27.594 -5.895 1 57.97 149 ASP B O 1
ATOM 3694 N N . PRO B 1 150 ? -0.23 28.625 -6.086 1 55 150 PRO B N 1
ATOM 3695 C CA . PRO B 1 150 ? -0.868 27.469 -6.711 1 55 150 PRO B CA 1
ATOM 3696 C C . PRO B 1 150 ? -0.191 27.062 -8.016 1 55 150 PRO B C 1
ATOM 3698 O O . PRO B 1 150 ? -0.328 25.906 -8.445 1 55 150 PRO B O 1
ATOM 3701 N N . SER B 1 151 ? 0.349 28 -8.797 1 51.09 151 SER B N 1
ATOM 3702 C CA . SER B 1 151 ? 0.903 27.703 -10.117 1 51.09 151 SER B CA 1
ATOM 3703 C C . SER B 1 151 ? 1.933 26.594 -10.047 1 51.09 151 SER B C 1
ATOM 3705 O O . SER B 1 151 ? 2.215 25.938 -11.055 1 51.09 151 SER B O 1
ATOM 3707 N N . ASN B 1 152 ? 2.521 26.312 -8.891 1 47.78 152 ASN B N 1
ATOM 3708 C CA . ASN B 1 152 ? 3.602 25.344 -8.812 1 47.78 152 ASN B CA 1
ATOM 3709 C C . ASN B 1 152 ? 3.104 24 -8.297 1 47.78 152 ASN B C 1
ATOM 3711 O O . ASN B 1 152 ? 3.902 23.094 -8.031 1 47.78 152 ASN B O 1
ATOM 3715 N N . LEU B 1 153 ? 1.759 23.969 -8.055 1 49.66 153 LEU B N 1
ATOM 3716 C CA . LEU B 1 153 ? 1.246 22.688 -7.582 1 49.66 153 LEU B CA 1
ATOM 3717 C C . LEU B 1 153 ? 0.877 21.781 -8.75 1 49.66 153 LEU B C 1
ATOM 3719 O O . LEU B 1 153 ? 0.169 22.203 -9.672 1 49.66 153 LEU B O 1
ATOM 3723 N N . SER B 1 154 ? 1.677 21.234 -9.461 1 45.66 154 SER B N 1
ATOM 3724 C CA . SER B 1 154 ? 1.701 20.531 -10.734 1 45.66 154 SER B CA 1
ATOM 3725 C C . SER B 1 154 ? 0.334 19.938 -11.07 1 45.66 154 SER B C 1
ATOM 3727 O O . SER B 1 154 ? -0.069 19.922 -12.234 1 45.66 154 SER B O 1
ATOM 3729 N N . GLY B 1 155 ? -0.416 19.109 -10.367 1 40.94 155 GLY B N 1
ATOM 3730 C CA . GLY B 1 155 ? -1.544 18.281 -10.75 1 40.94 155 GLY B CA 1
ATOM 3731 C C . GLY B 1 155 ? -2.885 18.969 -10.555 1 40.94 155 GLY B C 1
ATOM 3732 O O . GLY B 1 155 ? -3.936 18.344 -10.727 1 40.94 155 GLY B O 1
ATOM 3733 N N . LEU B 1 156 ? -3.123 20.016 -9.797 1 37.94 156 LEU B N 1
ATOM 3734 C CA . LEU B 1 156 ? -4.449 20.609 -9.695 1 37.94 156 LEU B CA 1
ATOM 3735 C C . LEU B 1 156 ? -4.754 21.484 -10.906 1 37.94 156 LEU B C 1
ATOM 3737 O O . LEU B 1 156 ? -3.848 22.094 -11.477 1 37.94 156 LEU B O 1
ATOM 3741 N N . PRO B 1 157 ? -5.855 21.234 -11.625 1 34.78 157 PRO B N 1
ATOM 3742 C CA . PRO B 1 157 ? -6.227 22.156 -12.695 1 34.78 157 PRO B CA 1
ATOM 3743 C C . PRO B 1 157 ? -6.156 23.625 -12.258 1 34.78 157 PRO B C 1
ATOM 3745 O O . PRO B 1 157 ? -6.289 23.922 -11.07 1 34.78 157 PRO B O 1
ATOM 3748 N N . LYS B 1 158 ? -5.855 24.484 -13.258 1 36.22 158 LYS B N 1
ATOM 3749 C CA . LYS B 1 158 ? -5.875 25.953 -13.18 1 36.22 158 LYS B CA 1
ATOM 3750 C C . LYS B 1 158 ? -7.148 26.438 -12.5 1 36.22 158 LYS B C 1
ATOM 3752 O O . LYS B 1 158 ? -8.242 26.328 -13.055 1 36.22 158 LYS B O 1
ATOM 3757 N N . LEU B 1 159 ? -7.473 26.25 -11.281 1 32.28 159 LEU B N 1
ATOM 3758 C CA . LEU B 1 159 ? -8.594 27.047 -10.781 1 32.28 159 LEU B CA 1
ATOM 3759 C C . LEU B 1 159 ? -8.383 28.531 -11.047 1 32.28 159 LEU B C 1
ATOM 3761 O O . LEU B 1 159 ? -7.379 29.109 -10.625 1 32.28 159 LEU B O 1
ATOM 3765 N N . ASP B 1 160 ? -8.898 29.016 -12.133 1 30.44 160 ASP B N 1
ATOM 3766 C CA . ASP B 1 160 ? -9.125 30.438 -12.367 1 30.44 160 ASP B CA 1
ATOM 3767 C C . ASP B 1 160 ? -9.781 31.094 -11.148 1 30.44 160 ASP B C 1
ATOM 3769 O O . ASP B 1 160 ? -11.008 31.062 -11.016 1 30.44 160 ASP B O 1
ATOM 3773 N N . THR B 1 161 ? -9.578 30.703 -10.023 1 30.8 161 THR B N 1
ATOM 3774 C CA . THR B 1 161 ? -10.273 31.594 -9.094 1 30.8 161 THR B CA 1
ATOM 3775 C C . THR B 1 161 ? -9.961 33.062 -9.398 1 30.8 161 THR B C 1
ATOM 3777 O O . THR B 1 161 ? -8.805 33.469 -9.344 1 30.8 161 THR B O 1
ATOM 3780 N N . ALA B 1 162 ? -10.766 33.625 -10.195 1 30.95 162 ALA B N 1
ATOM 3781 C CA . ALA B 1 162 ? -10.914 35.062 -10.289 1 30.95 162 ALA B CA 1
ATOM 3782 C C . ALA B 1 162 ? -10.719 35.719 -8.93 1 30.95 162 ALA B C 1
ATOM 3784 O O . ALA B 1 162 ? -11.445 35.438 -7.977 1 30.95 162 ALA B O 1
ATOM 3785 N N . GLN B 1 163 ? -9.625 36 -8.68 1 28.78 163 GLN B N 1
ATOM 3786 C CA . GLN B 1 163 ? -9.453 36.906 -7.535 1 28.78 163 GLN B CA 1
ATOM 3787 C C . GLN B 1 163 ? -10.453 38.062 -7.578 1 28.78 163 GLN B C 1
ATOM 3789 O O . GLN B 1 163 ? -10.438 38.844 -8.508 1 28.78 163 GLN B O 1
ATOM 3794 N N . ALA B 1 164 ? -11.617 37.844 -7.168 1 31.53 164 ALA B N 1
ATOM 3795 C CA . ALA B 1 164 ? -12.383 39.062 -7.055 1 31.53 164 ALA B CA 1
ATOM 3796 C C . ALA B 1 164 ? -11.508 40.219 -6.566 1 31.53 164 ALA B C 1
ATOM 3798 O O . ALA B 1 164 ? -10.641 40.031 -5.711 1 31.53 164 ALA B O 1
ATOM 3799 N N . PRO B 1 165 ? -11.602 41.375 -7.273 1 30.69 165 PRO B N 1
ATOM 3800 C CA . PRO B 1 165 ? -10.805 42.531 -6.922 1 30.69 165 PRO B CA 1
ATOM 3801 C C . PRO B 1 165 ? -10.492 42.625 -5.426 1 30.69 165 PRO B C 1
ATOM 3803 O O . PRO B 1 165 ? -9.391 43 -5.043 1 30.69 165 PRO B O 1
ATOM 3806 N N . GLY B 1 166 ? -11.477 42.844 -4.633 1 30.64 166 GLY B N 1
ATOM 3807 C CA . GLY B 1 166 ? -11.398 43.281 -3.252 1 30.64 166 GLY B CA 1
ATOM 3808 C C . GLY B 1 166 ? -10.836 42.25 -2.314 1 30.64 166 GLY B C 1
ATOM 3809 O O . GLY B 1 166 ? -10.922 42.375 -1.093 1 30.64 166 GLY B O 1
ATOM 3810 N N . SER B 1 167 ? -11.047 41 -2.676 1 34.22 167 SER B N 1
ATOM 3811 C CA . SER B 1 167 ? -10.484 40.031 -1.74 1 34.22 167 SER B CA 1
ATOM 3812 C C . SER B 1 167 ? -9 40.281 -1.525 1 34.22 167 SER B C 1
ATOM 3814 O O . SER B 1 167 ? -8.211 40.219 -2.477 1 34.22 167 SER B O 1
ATOM 3816 N N . GLU B 1 168 ? -8.664 41.125 -0.628 1 31.75 168 GLU B N 1
ATOM 3817 C CA . GLU B 1 168 ? -7.336 41.5 -0.13 1 31.75 168 GLU B CA 1
ATOM 3818 C C . GLU B 1 168 ? -6.34 40.344 -0.362 1 31.75 168 GLU B C 1
ATOM 3820 O O . GLU B 1 168 ? -6.73 39.188 -0.514 1 31.75 168 GLU B O 1
ATOM 3825 N N . THR B 1 169 ? -5.008 40.75 -0.707 1 35 169 THR B N 1
ATOM 3826 C CA . THR B 1 169 ? -3.74 40.062 -0.914 1 35 169 THR B CA 1
ATOM 3827 C C . THR B 1 169 ? -3.662 38.781 -0.058 1 35 169 THR B C 1
ATOM 3829 O O . THR B 1 169 ? -3.789 38.844 1.167 1 35 169 THR B O 1
ATOM 3832 N N . ALA B 1 170 ? -4.332 37.75 -0.364 1 39.91 170 ALA B N 1
ATOM 3833 C CA . ALA B 1 170 ? -3.891 36.562 0.32 1 39.91 170 ALA B CA 1
ATOM 3834 C C . ALA B 1 170 ? -2.508 36.75 0.934 1 39.91 170 ALA B C 1
ATOM 3836 O O . ALA B 1 170 ? -1.614 37.312 0.306 1 39.91 170 ALA B O 1
ATOM 3837 N N . LEU B 1 171 ? -2.291 37 2.195 1 39.22 171 LEU B N 1
ATOM 3838 C CA . LEU B 1 171 ? -1.046 37.188 2.93 1 39.22 171 LEU B CA 1
ATOM 3839 C C . LEU B 1 171 ? 0.109 36.469 2.234 1 39.22 171 LEU B C 1
ATOM 3841 O O . LEU B 1 171 ? 0.077 35.25 2.066 1 39.22 171 LEU B O 1
ATOM 3845 N N . LYS B 1 172 ? 0.643 36.969 1.139 1 41.94 172 LYS B N 1
ATOM 3846 C CA . LYS B 1 172 ? 1.885 36.688 0.431 1 41.94 172 LYS B CA 1
ATOM 3847 C C . LYS B 1 172 ? 2.945 36.125 1.386 1 41.94 172 LYS B C 1
ATOM 3849 O O . LYS B 1 172 ? 4.133 36.125 1.058 1 41.94 172 LYS B O 1
ATOM 3854 N N . ASP B 1 173 ? 2.801 36.312 2.684 1 45.28 173 ASP B N 1
ATOM 3855 C CA . ASP B 1 173 ? 3.916 35.75 3.447 1 45.28 173 ASP B CA 1
ATOM 3856 C C . ASP B 1 173 ? 4.09 34.25 3.164 1 45.28 173 ASP B C 1
ATOM 3858 O O . ASP B 1 173 ? 3.201 33.469 3.455 1 45.28 173 ASP B O 1
ATOM 3862 N N . ASP B 1 174 ? 4.781 34 2.062 1 54.94 174 ASP B N 1
ATOM 3863 C CA . ASP B 1 174 ? 5.285 32.688 1.689 1 54.94 174 ASP B CA 1
ATOM 3864 C C . ASP B 1 174 ? 5.621 31.859 2.926 1 54.94 174 ASP B C 1
ATOM 3866 O O . ASP B 1 174 ? 6.648 32.094 3.572 1 54.94 174 ASP B O 1
ATOM 3870 N N . SER B 1 175 ? 4.664 31.297 3.646 1 81.31 175 SER B N 1
ATOM 3871 C CA . SER B 1 175 ? 4.945 30.5 4.84 1 81.31 175 SER B CA 1
ATOM 3872 C C . SER B 1 175 ? 5.879 29.328 4.52 1 81.31 175 SER B C 1
ATOM 3874 O O . SER B 1 175 ? 5.723 28.672 3.492 1 81.31 175 SER B O 1
ATOM 3876 N N . LYS B 1 176 ? 7.09 29.328 5.078 1 89.56 176 LYS B N 1
ATOM 3877 C CA . LYS B 1 176 ? 8.023 28.219 4.988 1 89.56 176 LYS B CA 1
ATOM 3878 C C . LYS B 1 176 ? 7.293 26.875 5.066 1 89.56 176 LYS B C 1
ATOM 3880 O O . LYS B 1 176 ? 7.668 25.922 4.391 1 89.56 176 LYS B O 1
ATOM 3885 N N . LEU B 1 177 ? 6.18 26.906 5.758 1 94.44 177 LEU B N 1
ATOM 3886 C CA . LEU B 1 177 ? 5.391 25.672 5.84 1 94.44 177 LEU B CA 1
ATOM 3887 C C . LEU B 1 177 ? 4.66 25.406 4.531 1 94.44 177 LEU B C 1
ATOM 3889 O O . LEU B 1 177 ? 4.586 24.266 4.082 1 94.44 177 LEU B O 1
ATOM 3893 N N . GLY B 1 178 ? 4.07 26.453 3.975 1 93.44 178 GLY B N 1
ATOM 3894 C CA . GLY B 1 178 ? 3.443 26.297 2.672 1 93.44 178 GLY B CA 1
ATOM 3895 C C . GLY B 1 178 ? 4.383 25.734 1.621 1 93.44 178 GLY B C 1
ATOM 3896 O O . GLY B 1 178 ? 3.992 24.875 0.838 1 93.44 178 GLY B O 1
ATOM 3897 N N . GLU B 1 179 ? 5.57 26.203 1.602 1 92.5 179 GLU B N 1
ATOM 3898 C CA . GLU B 1 179 ? 6.59 25.703 0.68 1 92.5 179 GLU B CA 1
ATOM 3899 C C . GLU B 1 179 ? 6.902 24.234 0.937 1 92.5 179 GLU B C 1
ATOM 3901 O O . GLU B 1 179 ? 7.008 23.453 -0.003 1 92.5 179 GLU B O 1
ATOM 3906 N N . ALA B 1 180 ? 7.102 23.906 2.211 1 96.06 180 ALA B N 1
ATOM 3907 C CA . ALA B 1 180 ? 7.387 22.516 2.572 1 96.06 180 ALA B CA 1
ATOM 3908 C C . ALA B 1 180 ? 6.258 21.594 2.135 1 96.06 180 ALA B C 1
ATOM 3910 O O . ALA B 1 180 ? 6.504 20.531 1.578 1 96.06 180 ALA B O 1
ATOM 3911 N N . LEU B 1 181 ? 5.055 22.047 2.363 1 96.5 181 LEU B N 1
ATOM 3912 C CA . LEU B 1 181 ? 3.885 21.266 1.985 1 96.5 181 LEU B CA 1
ATOM 3913 C C . LEU B 1 181 ? 3.799 21.109 0.47 1 96.5 181 LEU B C 1
ATOM 3915 O O . LEU B 1 181 ? 3.4 20.047 -0.03 1 96.5 181 LEU B O 1
ATOM 3919 N N . GLN B 1 182 ? 4.137 22.109 -0.235 1 94.38 182 GLN B N 1
ATOM 3920 C CA . GLN B 1 182 ? 4.141 22.047 -1.692 1 94.38 182 GLN B CA 1
ATOM 3921 C C . GLN B 1 182 ? 5.145 21.016 -2.191 1 94.38 182 GLN B C 1
ATOM 3923 O O . GLN B 1 182 ? 4.824 20.203 -3.061 1 94.38 182 GLN B O 1
ATOM 3928 N N . LYS B 1 183 ? 6.309 21.047 -1.662 1 95.94 183 LYS B N 1
ATOM 3929 C CA . LYS B 1 183 ? 7.336 20.078 -2.049 1 95.94 183 LYS B CA 1
ATOM 3930 C C . LYS B 1 183 ? 6.91 18.656 -1.705 1 95.94 183 LYS B C 1
ATOM 3932 O O . LYS B 1 183 ? 7.113 17.734 -2.498 1 95.94 183 LYS B O 1
ATOM 3937 N N . PHE B 1 184 ? 6.355 18.562 -0.531 1 97.81 184 PHE B N 1
ATOM 3938 C CA . PHE B 1 184 ? 5.832 17.281 -0.099 1 97.81 184 PHE B CA 1
ATOM 3939 C C . PHE B 1 184 ? 4.754 16.781 -1.056 1 97.81 184 PHE B C 1
ATOM 3941 O O . PHE B 1 184 ? 4.762 15.617 -1.459 1 97.81 184 PHE B O 1
ATOM 3948 N N . ALA B 1 185 ? 3.867 17.625 -1.404 1 96.44 185 ALA B N 1
ATOM 3949 C CA . ALA B 1 185 ? 2.758 17.281 -2.291 1 96.44 185 ALA B CA 1
ATOM 3950 C C . ALA B 1 185 ? 3.27 16.797 -3.646 1 96.44 185 ALA B C 1
ATOM 3952 O O . ALA B 1 185 ? 2.803 15.781 -4.168 1 96.44 185 ALA B O 1
ATOM 3953 N N . ILE B 1 186 ? 4.195 17.484 -4.172 1 95.81 186 ILE B N 1
ATOM 3954 C CA . ILE B 1 186 ? 4.742 17.141 -5.48 1 95.81 186 ILE B CA 1
ATOM 3955 C C . ILE B 1 186 ? 5.453 15.789 -5.41 1 95.81 186 ILE B C 1
ATOM 3957 O O . ILE B 1 186 ? 5.281 14.945 -6.293 1 95.81 186 ILE B O 1
ATOM 3961 N N . ALA B 1 187 ? 6.234 15.625 -4.383 1 98 187 ALA B N 1
ATOM 3962 C CA . ALA B 1 187 ? 6.945 14.359 -4.211 1 98 187 ALA B CA 1
ATOM 3963 C C . ALA B 1 187 ? 5.973 13.188 -4.121 1 98 187 ALA B C 1
ATOM 3965 O O . ALA B 1 187 ? 6.156 12.164 -4.777 1 98 187 ALA B O 1
ATOM 3966 N N . GLU B 1 188 ? 4.922 13.391 -3.322 1 98 188 GLU B N 1
ATOM 3967 C CA . GLU B 1 188 ? 3.955 12.312 -3.133 1 98 188 GLU B CA 1
ATOM 3968 C C . GLU B 1 188 ? 3.176 12.039 -4.414 1 98 188 GLU B C 1
ATOM 3970 O O . GLU B 1 188 ? 2.803 10.898 -4.688 1 98 188 GLU B O 1
ATOM 3975 N N . ASP B 1 189 ? 2.918 13.031 -5.148 1 96.75 189 ASP B N 1
ATOM 3976 C CA . ASP B 1 189 ? 2.26 12.852 -6.438 1 96.75 189 ASP B CA 1
ATOM 3977 C C . ASP B 1 189 ? 3.117 12.008 -7.379 1 96.75 189 ASP B C 1
ATOM 3979 O O . ASP B 1 189 ? 2.613 11.086 -8.023 1 96.75 189 ASP B O 1
ATOM 3983 N N . ARG B 1 190 ? 4.352 12.289 -7.43 1 98 190 ARG B N 1
ATOM 3984 C CA . ARG B 1 190 ? 5.273 11.547 -8.289 1 98 190 ARG B CA 1
ATOM 3985 C C . ARG B 1 190 ? 5.426 10.109 -7.82 1 98 190 ARG B C 1
ATOM 3987 O O . ARG B 1 190 ? 5.516 9.188 -8.633 1 98 190 ARG B O 1
ATOM 3994 N N . LEU B 1 191 ? 5.492 9.961 -6.539 1 98.31 191 LEU B N 1
ATOM 3995 C CA . LEU B 1 191 ? 5.562 8.609 -5.988 1 98.31 191 LEU B CA 1
ATOM 3996 C C . LEU B 1 191 ? 4.324 7.805 -6.367 1 98.31 191 LEU B C 1
ATOM 3998 O O . LEU B 1 191 ? 4.43 6.633 -6.73 1 98.31 191 LEU B O 1
ATOM 4002 N N . GLY B 1 192 ? 3.133 8.461 -6.219 1 97.69 192 GLY B N 1
ATOM 4003 C CA . GLY B 1 192 ? 1.906 7.789 -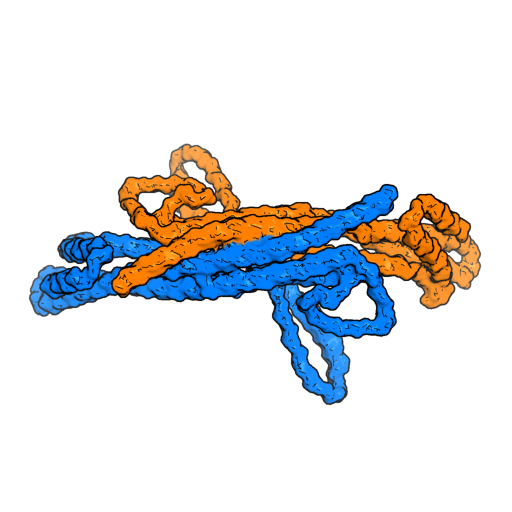6.621 1 97.69 192 GLY B CA 1
ATOM 4004 C C . GLY B 1 192 ? 1.909 7.363 -8.078 1 97.69 192 GLY B C 1
ATOM 4005 O O . GLY B 1 192 ? 1.5 6.246 -8.406 1 97.69 192 GLY B O 1
ATOM 4006 N N . ASN B 1 193 ? 2.375 8.211 -8.922 1 97.69 193 ASN B N 1
ATOM 4007 C CA . ASN B 1 193 ? 2.453 7.891 -10.344 1 97.69 193 ASN B CA 1
ATOM 4008 C C . ASN B 1 193 ? 3.436 6.754 -10.617 1 97.69 193 ASN B C 1
ATOM 4010 O O . ASN B 1 193 ? 3.17 5.883 -11.445 1 97.69 193 ASN B O 1
ATOM 4014 N N . ALA B 1 194 ? 4.547 6.777 -9.93 1 98.25 194 ALA B N 1
ATOM 4015 C CA . ALA B 1 194 ? 5.52 5.695 -10.062 1 98.25 194 ALA B CA 1
ATOM 4016 C C . ALA B 1 194 ? 4.926 4.367 -9.609 1 98.25 194 ALA B C 1
ATOM 4018 O O . ALA B 1 194 ? 5.172 3.328 -10.227 1 98.25 194 ALA B O 1
ATOM 4019 N N . ARG B 1 195 ? 4.215 4.445 -8.547 1 97.62 195 ARG B N 1
ATOM 4020 C CA . ARG B 1 195 ? 3.557 3.24 -8.055 1 97.62 195 ARG B CA 1
ATOM 4021 C C . ARG B 1 195 ? 2.551 2.709 -9.07 1 97.62 195 ARG B C 1
ATOM 4023 O O . ARG B 1 195 ? 2.459 1.499 -9.281 1 97.62 195 ARG B O 1
ATOM 4030 N N . LEU B 1 196 ? 1.798 3.574 -9.664 1 97.56 196 LEU B N 1
ATOM 4031 C CA . LEU B 1 196 ? 0.858 3.148 -10.695 1 97.56 196 LEU B CA 1
ATOM 4032 C C . LEU B 1 196 ? 1.591 2.496 -11.859 1 97.56 196 LEU B C 1
ATOM 4034 O O . LEU B 1 196 ? 1.119 1.502 -12.422 1 97.56 196 LEU B O 1
ATOM 4038 N N . THR B 1 197 ? 2.688 3.041 -12.25 1 98.56 197 THR B N 1
ATOM 4039 C CA . THR B 1 197 ? 3.506 2.447 -13.297 1 98.56 197 THR B CA 1
ATOM 4040 C C . THR B 1 197 ? 3.98 1.056 -12.898 1 98.56 197 THR B C 1
ATOM 4042 O O . THR B 1 197 ? 3.939 0.122 -13.695 1 98.56 197 THR B O 1
ATOM 4045 N N . GLN B 1 198 ? 4.453 0.898 -11.664 1 98.69 198 GLN B N 1
ATOM 4046 C CA . GLN B 1 198 ? 4.832 -0.411 -11.141 1 98.69 198 GLN B CA 1
ATOM 4047 C C . GLN B 1 198 ? 3.693 -1.415 -11.289 1 98.69 198 GLN B C 1
ATOM 4049 O O . GLN B 1 198 ? 3.895 -2.521 -11.797 1 98.69 198 GLN B O 1
ATOM 4054 N N . ASP B 1 199 ? 2.51 -1.003 -10.82 1 98.56 199 ASP B N 1
ATOM 4055 C CA . ASP B 1 199 ? 1.359 -1.902 -10.82 1 98.56 199 ASP B CA 1
ATOM 4056 C C . ASP B 1 199 ? 1 -2.328 -12.242 1 98.56 199 ASP B C 1
ATOM 4058 O O . ASP B 1 199 ? 0.663 -3.49 -12.484 1 98.56 199 ASP B O 1
ATOM 4062 N N . ASP B 1 200 ? 1.066 -1.409 -13.125 1 98.56 200 ASP B N 1
ATOM 4063 C CA . ASP B 1 200 ? 0.806 -1.719 -14.523 1 98.56 200 ASP B CA 1
ATOM 4064 C C . ASP B 1 200 ? 1.819 -2.727 -15.062 1 98.56 200 ASP B C 1
ATOM 4066 O O . ASP B 1 200 ? 1.449 -3.68 -15.75 1 98.56 200 ASP B O 1
ATOM 4070 N N . GLN B 1 201 ? 3.076 -2.52 -14.773 1 98.75 201 GLN B N 1
ATOM 4071 C CA . GLN B 1 201 ? 4.133 -3.426 -15.219 1 98.75 201 GLN B CA 1
ATOM 4072 C C . GLN B 1 201 ? 3.965 -4.809 -14.602 1 98.75 201 GLN B C 1
ATOM 4074 O O . GLN B 1 201 ? 4.199 -5.824 -15.258 1 98.75 201 GLN B O 1
ATOM 4079 N N . ILE B 1 202 ? 3.572 -4.871 -13.367 1 98.81 202 ILE B N 1
ATOM 4080 C CA . ILE B 1 202 ? 3.338 -6.152 -12.711 1 98.81 202 ILE B CA 1
ATOM 4081 C C . ILE B 1 202 ? 2.139 -6.848 -13.344 1 98.81 202 ILE B C 1
ATOM 4083 O O . ILE B 1 202 ? 2.193 -8.047 -13.648 1 98.81 202 ILE B O 1
ATOM 4087 N N . THR B 1 203 ? 1.101 -6.109 -13.578 1 98.69 203 THR B N 1
ATOM 4088 C CA . THR B 1 203 ? -0.089 -6.695 -14.195 1 98.69 203 THR B CA 1
ATOM 4089 C C . THR B 1 203 ? 0.228 -7.242 -15.578 1 98.69 203 THR B C 1
ATOM 4091 O O . THR B 1 203 ? -0.107 -8.383 -15.891 1 98.69 203 THR B O 1
ATOM 4094 N N . GLN B 1 204 ? 0.962 -6.559 -16.375 1 98.5 204 GLN B N 1
ATOM 4095 C CA . GLN B 1 204 ? 1.268 -6.957 -17.734 1 98.5 204 GLN B CA 1
ATOM 4096 C C . GLN B 1 204 ? 2.369 -8.016 -17.766 1 98.5 204 GLN B C 1
ATOM 4098 O O . GLN B 1 204 ? 2.34 -8.922 -18.609 1 98.5 204 GLN B O 1
ATOM 4103 N N . GLY B 1 205 ? 3.299 -7.855 -16.875 1 98.38 205 GLY B N 1
ATOM 4104 C CA . GLY B 1 205 ? 4.469 -8.719 -16.906 1 98.38 205 GLY B CA 1
ATOM 4105 C C . GLY B 1 205 ? 4.297 -9.992 -16.094 1 98.38 205 GLY B C 1
ATOM 4106 O O . GLY B 1 205 ? 5.004 -10.977 -16.328 1 98.38 205 GLY B O 1
ATOM 4107 N N . PHE B 1 206 ? 3.418 -9.977 -15.258 1 98.62 206 PHE B N 1
ATOM 4108 C CA . PHE B 1 206 ? 3.236 -11.141 -14.398 1 98.62 206 PHE B CA 1
ATOM 4109 C C . PHE B 1 206 ? 1.794 -11.625 -14.445 1 98.62 206 PHE B C 1
ATOM 4111 O O . PHE B 1 206 ? 1.522 -12.742 -14.891 1 98.62 206 PHE B O 1
ATOM 4118 N N . ASN B 1 207 ? 0.813 -10.805 -13.969 1 98.31 207 ASN B N 1
ATOM 4119 C CA . ASN B 1 207 ? -0.566 -11.258 -13.812 1 98.31 207 ASN B CA 1
ATOM 4120 C C . ASN B 1 207 ? -1.117 -11.828 -15.117 1 98.31 207 ASN B C 1
ATOM 4122 O O . ASN B 1 207 ? -1.706 -12.906 -15.125 1 98.31 207 ASN B O 1
ATOM 4126 N N . VAL B 1 208 ? -0.965 -11.141 -16.219 1 98.38 208 VAL B N 1
ATOM 4127 C CA . VAL B 1 208 ? -1.538 -11.547 -17.5 1 98.38 208 VAL B CA 1
ATOM 4128 C C . VAL B 1 208 ? -0.886 -12.852 -17.953 1 98.38 208 VAL B C 1
ATOM 4130 O O . VAL B 1 208 ? -1.568 -13.859 -18.156 1 98.38 208 VAL B O 1
ATOM 4133 N N . PRO B 1 209 ? 0.424 -12.898 -18.094 1 98 209 PRO B N 1
ATOM 4134 C CA . PRO B 1 209 ? 1.03 -14.156 -18.547 1 98 209 PRO B CA 1
ATOM 4135 C C . PRO B 1 209 ? 0.843 -15.297 -17.547 1 98 209 PRO B C 1
ATOM 4137 O O . PRO B 1 209 ? 0.672 -16.453 -17.953 1 98 209 PRO B O 1
ATOM 4140 N N . PHE B 1 210 ? 0.911 -15.023 -16.359 1 96.81 210 PHE B N 1
ATOM 4141 C CA . PHE B 1 210 ? 0.75 -16.062 -15.344 1 96.81 210 PHE B CA 1
ATOM 4142 C C . PHE B 1 210 ? -0.664 -16.625 -15.367 1 96.81 210 PHE B C 1
ATOM 4144 O O . PHE B 1 210 ? -0.866 -17.812 -15.102 1 96.81 210 PHE B O 1
ATOM 4151 N N . ASN B 1 211 ? -1.649 -15.805 -15.641 1 96.44 211 ASN B N 1
ATOM 4152 C CA . ASN B 1 211 ? -3.018 -16.281 -15.836 1 96.44 211 ASN B CA 1
ATOM 4153 C C . ASN B 1 211 ? -3.127 -17.188 -17.047 1 96.44 211 ASN B C 1
ATOM 4155 O O . ASN B 1 211 ? -3.795 -18.219 -17 1 96.44 211 ASN B O 1
ATOM 4159 N N . SER B 1 212 ? -2.504 -16.781 -18.109 1 96.88 212 SER B N 1
ATOM 4160 C CA . SER B 1 212 ? -2.469 -17.625 -19.297 1 96.88 212 SER B CA 1
ATOM 4161 C C . SER B 1 212 ? -1.833 -18.984 -18.984 1 96.88 212 SER B C 1
ATOM 4163 O O . SER B 1 212 ? -2.305 -20.016 -19.469 1 96.88 212 SER B O 1
ATOM 4165 N N . PHE B 1 213 ? -0.762 -18.891 -18.25 1 97.5 213 PHE B N 1
ATOM 4166 C CA . PHE B 1 213 ? -0.107 -20.125 -17.828 1 97.5 213 PHE B CA 1
ATOM 4167 C C . PHE B 1 213 ? -1.067 -21 -17.031 1 97.5 213 PHE B C 1
ATOM 4169 O O . PHE B 1 213 ? -1.033 -22.234 -17.156 1 97.5 213 PHE B O 1
ATOM 4176 N N . GLY B 1 214 ? -1.943 -20.406 -16.234 1 96.94 214 GLY B N 1
ATOM 4177 C CA . GLY B 1 214 ? -2.953 -21.141 -15.484 1 96.94 214 GLY B CA 1
ATOM 4178 C C . GLY B 1 214 ? -3.885 -21.938 -16.375 1 96.94 214 GLY B C 1
ATOM 4179 O O . GLY B 1 214 ? -4.301 -23.047 -16 1 96.94 214 GLY B O 1
ATOM 4180 N N . ALA B 1 215 ? -4.137 -21.422 -17.516 1 96.94 215 ALA B N 1
ATOM 4181 C CA . ALA B 1 215 ? -4.969 -22.141 -18.469 1 96.94 215 ALA B CA 1
ATOM 4182 C C . ALA B 1 215 ? -4.273 -23.406 -18.969 1 96.94 215 ALA B C 1
ATOM 4184 O O . ALA B 1 215 ? -4.922 -24.422 -19.219 1 96.94 215 ALA B O 1
ATOM 4185 N N . GLN B 1 216 ? -2.988 -23.312 -19.125 1 97 216 GLN B N 1
ATOM 4186 C CA . GLN B 1 216 ? -2.217 -24.484 -19.531 1 97 216 GLN B CA 1
ATOM 4187 C C . GLN B 1 216 ? -2.23 -25.562 -18.438 1 97 216 GLN B C 1
ATOM 4189 O O . GLN B 1 216 ? -2.307 -26.75 -18.734 1 97 216 GLN B O 1
ATOM 4194 N N . ILE B 1 217 ? -2.135 -25.125 -17.234 1 97.88 217 ILE B N 1
ATOM 4195 C CA . ILE B 1 217 ? -2.217 -26.062 -16.125 1 97.88 217 ILE B CA 1
ATOM 4196 C C . ILE B 1 217 ? -3.576 -26.766 -16.125 1 97.88 217 ILE B C 1
ATOM 4198 O O . ILE B 1 217 ? -3.654 -27.969 -15.953 1 97.88 217 ILE B O 1
ATOM 4202 N N . GLN B 1 218 ? -4.602 -26.031 -16.422 1 97.81 218 GLN B N 1
ATOM 4203 C CA . GLN B 1 218 ? -5.949 -26.578 -16.438 1 97.81 218 GLN B CA 1
ATOM 4204 C C . GLN B 1 218 ? -6.109 -27.625 -17.547 1 97.81 218 GLN B C 1
ATOM 4206 O O . GLN B 1 218 ? -6.82 -28.609 -17.375 1 97.81 218 GLN B O 1
ATOM 4211 N N . LEU B 1 219 ? -5.441 -27.406 -18.625 1 97.69 219 LEU B N 1
ATOM 4212 C CA . LEU B 1 219 ? -5.473 -28.375 -19.703 1 97.69 219 LEU B CA 1
ATOM 4213 C C . LEU B 1 219 ? -4.848 -29.703 -19.266 1 97.69 219 LEU B C 1
ATOM 4215 O O . LEU B 1 219 ? -5.375 -30.766 -19.578 1 97.69 219 LEU B O 1
ATOM 4219 N N . ALA B 1 220 ? -3.736 -29.578 -18.594 1 97.81 220 ALA B N 1
ATOM 4220 C CA . ALA B 1 220 ? -3.092 -30.781 -18.062 1 97.81 220 ALA B CA 1
ATOM 4221 C C . ALA B 1 220 ? -3.99 -31.484 -17.062 1 97.81 220 ALA B C 1
ATOM 4223 O O . ALA B 1 220 ? -4.082 -32.719 -17.062 1 97.81 220 ALA B O 1
ATOM 4224 N N . MET B 1 221 ? -4.672 -30.719 -16.297 1 97.56 221 MET B N 1
ATOM 4225 C CA . MET B 1 221 ? -5.574 -31.281 -15.297 1 97.56 221 MET B CA 1
ATOM 4226 C C . MET B 1 221 ? -6.738 -32 -15.969 1 97.56 221 MET B C 1
ATOM 4228 O O . MET B 1 221 ? -7.164 -33.062 -15.516 1 97.56 221 MET B O 1
ATOM 4232 N N . LYS B 1 222 ? -7.273 -31.5 -17.016 1 98.19 222 LYS B N 1
ATOM 4233 C CA . LYS B 1 222 ? -8.352 -32.125 -17.766 1 98.19 222 LYS B CA 1
ATOM 4234 C C . LYS B 1 222 ? -7.891 -33.438 -18.391 1 98.19 222 LYS B C 1
ATOM 4236 O O . LYS B 1 222 ? -8.641 -34.438 -18.422 1 98.19 222 LYS B O 1
ATOM 4241 N N . ALA B 1 223 ? -6.637 -33.375 -18.906 1 98.12 223 ALA B N 1
ATOM 4242 C CA . ALA B 1 223 ? -6.074 -34.594 -19.453 1 98.12 223 ALA B CA 1
ATOM 4243 C C . ALA B 1 223 ? -5.961 -35.688 -18.391 1 98.12 223 ALA B C 1
ATOM 4245 O O . ALA B 1 223 ? -6.188 -36.875 -18.672 1 98.12 223 ALA B O 1
ATOM 4246 N N . ARG B 1 224 ? -5.629 -35.281 -17.234 1 97 224 ARG B N 1
ATOM 4247 C CA . ARG B 1 224 ? -5.559 -36.219 -16.125 1 97 224 ARG B CA 1
ATOM 4248 C C . ARG B 1 224 ? -6.926 -36.844 -15.828 1 97 224 ARG B C 1
ATOM 4250 O O . ARG B 1 224 ? -7.035 -38.031 -15.531 1 97 224 ARG B O 1
ATOM 4257 N N . GLN B 1 225 ? -7.91 -36.062 -15.891 1 96.88 225 GLN B N 1
ATOM 4258 C CA . GLN B 1 225 ? -9.266 -36.562 -15.68 1 96.88 225 GLN B CA 1
ATOM 4259 C C . GLN B 1 225 ? -9.656 -37.594 -16.75 1 96.88 225 GLN B C 1
ATOM 4261 O O . GLN B 1 225 ? -10.328 -38.562 -16.453 1 96.88 225 GLN B O 1
ATOM 4266 N N . SER B 1 226 ? -9.219 -37.375 -17.953 1 97.44 226 SER B N 1
ATOM 4267 C CA . SER B 1 226 ? -9.484 -38.312 -19.031 1 97.44 226 SER B CA 1
ATOM 4268 C C . SER B 1 226 ? -8.836 -39.656 -18.781 1 97.44 226 SER B C 1
ATOM 4270 O O . SER B 1 226 ? -9.391 -40.688 -19.125 1 97.44 226 SER B O 1
ATOM 4272 N N . VAL B 1 227 ? -7.625 -39.562 -18.172 1 96.5 227 VAL B N 1
ATOM 4273 C CA . VAL B 1 227 ? -6.934 -40.781 -17.828 1 96.5 227 VAL B CA 1
ATOM 4274 C C . VAL B 1 227 ? -7.746 -41.562 -16.781 1 96.5 227 VAL B C 1
ATOM 4276 O O . VAL B 1 227 ? -7.941 -42.781 -16.906 1 96.5 227 VAL B O 1
ATOM 4279 N N . ASN B 1 228 ? -8.188 -40.875 -15.82 1 94.25 228 ASN B N 1
ATOM 4280 C CA . ASN B 1 228 ? -8.992 -41.5 -14.789 1 94.25 228 ASN B CA 1
ATOM 4281 C C . ASN B 1 228 ? -10.273 -42.094 -15.375 1 94.25 228 ASN B C 1
ATOM 4283 O O . ASN B 1 228 ? -10.672 -43.219 -15.023 1 94.25 228 ASN B O 1
ATOM 4287 N N . ASP B 1 229 ? -10.914 -41.375 -16.234 1 95.81 229 ASP B N 1
ATOM 4288 C CA . ASP B 1 229 ? -12.125 -41.875 -16.891 1 95.81 229 ASP B CA 1
ATOM 4289 C C . ASP B 1 229 ? -11.844 -43.125 -17.719 1 95.81 229 ASP B C 1
ATOM 4291 O O . ASP B 1 229 ? -12.633 -44.062 -17.703 1 95.81 229 ASP B O 1
ATOM 4295 N N . ALA B 1 230 ? -10.727 -43.062 -18.453 1 96 230 ALA B N 1
ATOM 4296 C CA . ALA B 1 230 ? -10.336 -44.219 -19.266 1 96 230 ALA B CA 1
ATOM 4297 C C . ALA B 1 230 ? -10.023 -45.438 -18.391 1 96 230 ALA B C 1
ATOM 4299 O O . ALA B 1 230 ? -10.32 -46.562 -18.781 1 96 230 ALA B O 1
ATOM 4300 N N . ARG B 1 231 ? -9.383 -45.094 -17.281 1 94.06 231 ARG B N 1
ATOM 4301 C CA . ARG B 1 231 ? -9.078 -46.188 -16.328 1 94.06 231 ARG B CA 1
ATOM 4302 C C . ARG B 1 231 ? -10.352 -46.844 -15.812 1 94.06 231 ARG B C 1
ATOM 4304 O O . ARG B 1 231 ? -10.469 -48.062 -15.805 1 94.06 231 ARG B O 1
ATOM 4311 N N . LEU B 1 232 ? -11.305 -46.062 -15.438 1 93.25 232 LEU B N 1
ATOM 4312 C CA . LEU B 1 232 ? -12.578 -46.594 -14.945 1 93.25 232 LEU B CA 1
ATOM 4313 C C . LEU B 1 232 ? -13.305 -47.344 -16.031 1 93.25 232 LEU B C 1
ATOM 4315 O O . LEU B 1 232 ? -13.93 -48.375 -15.758 1 93.25 232 LEU B O 1
ATOM 4319 N N . HIS B 1 233 ? -13.242 -46.844 -17.25 1 94.12 233 HIS B N 1
ATOM 4320 C CA . HIS B 1 233 ? -13.859 -47.5 -18.391 1 94.12 233 HIS B CA 1
ATOM 4321 C C . HIS B 1 233 ? -13.258 -48.875 -18.625 1 94.12 233 HIS B C 1
ATOM 4323 O O . HIS B 1 233 ? -13.984 -49.844 -18.859 1 94.12 233 HIS B O 1
ATOM 4329 N N . LEU B 1 234 ? -11.961 -48.969 -18.562 1 94.56 234 LEU B N 1
ATOM 4330 C CA . LEU B 1 234 ? -11.266 -50.219 -18.719 1 94.56 234 LEU B CA 1
ATOM 4331 C C . LEU B 1 234 ? -11.648 -51.188 -17.609 1 94.56 234 LEU B C 1
ATOM 4333 O O . LEU B 1 234 ? -11.945 -52.375 -17.875 1 94.56 234 LEU B O 1
ATOM 4337 N N . ASP B 1 235 ? -11.695 -50.719 -16.422 1 93.12 235 ASP B N 1
ATOM 4338 C CA . ASP B 1 235 ? -12.031 -51.562 -15.273 1 93.12 235 ASP B CA 1
ATOM 4339 C C . ASP B 1 235 ? -13.453 -52.094 -15.398 1 93.12 235 ASP B C 1
ATOM 4341 O O . ASP B 1 235 ? -13.711 -53.25 -15.031 1 93.12 235 ASP B O 1
ATOM 4345 N N . SER B 1 236 ? -14.383 -51.281 -15.859 1 92.75 236 SER B N 1
ATOM 4346 C CA . SER B 1 236 ? -15.766 -51.719 -16.062 1 92.75 236 SER B CA 1
ATOM 4347 C C . SER B 1 236 ? -15.852 -52.844 -17.078 1 92.75 236 SER B C 1
ATOM 4349 O O . SER B 1 236 ? -16.578 -53.812 -16.859 1 92.75 236 SER B O 1
ATOM 4351 N N . TRP B 1 237 ? -15.109 -52.781 -18.172 1 92.75 237 TRP B N 1
ATOM 4352 C CA . TRP B 1 237 ? -15.141 -53.812 -19.219 1 92.75 237 TRP B CA 1
ATOM 4353 C C . TRP B 1 237 ? -14.445 -55.094 -18.75 1 92.75 237 TRP B C 1
ATOM 4355 O O . TRP B 1 237 ? -14.844 -56.188 -19.109 1 92.75 237 TRP B O 1
ATOM 4365 N N . LYS B 1 238 ? -13.336 -54.906 -17.938 1 91.5 238 LYS B N 1
ATOM 4366 C CA . LYS B 1 238 ? -12.672 -56.062 -17.359 1 91.5 238 LYS B CA 1
ATOM 4367 C C . LYS B 1 238 ? -13.625 -56.844 -16.453 1 91.5 238 LYS B C 1
ATOM 4369 O O . LYS B 1 238 ? -13.641 -58.062 -16.484 1 91.5 238 LYS B O 1
ATOM 4374 N N . GLN B 1 239 ? -14.414 -56.125 -15.727 1 90.44 239 GLN B N 1
ATOM 4375 C CA . GLN B 1 239 ? -15.398 -56.75 -14.852 1 90.44 239 GLN B CA 1
ATOM 4376 C C . GLN B 1 239 ? -16.469 -57.469 -15.664 1 90.44 239 GLN B C 1
ATOM 4378 O O . GLN B 1 239 ? -16.875 -58.562 -15.32 1 90.44 239 GLN B O 1
ATOM 4383 N N . SER B 1 240 ? -16.922 -56.812 -16.703 1 90.38 240 SER B N 1
ATOM 4384 C CA . SER B 1 240 ? -17.922 -57.438 -17.578 1 90.38 240 SER B CA 1
ATOM 4385 C C . SER B 1 240 ? -17.406 -58.719 -18.219 1 90.38 240 SER B C 1
ATOM 4387 O O . SER B 1 240 ? -18.141 -59.688 -18.344 1 90.38 240 SER B O 1
ATOM 4389 N N . LEU B 1 241 ? -16.141 -58.656 -18.672 1 91.19 241 LEU B N 1
ATOM 4390 C CA . LEU B 1 241 ? -15.523 -59.844 -19.281 1 91.19 241 LEU B CA 1
ATOM 4391 C C . LEU B 1 241 ? -15.414 -60.969 -18.281 1 91.19 241 LEU B C 1
ATOM 4393 O O . LEU B 1 241 ? -15.734 -62.125 -18.609 1 91.19 241 LEU B O 1
ATOM 4397 N N . LYS B 1 242 ? -14.992 -60.625 -17.078 1 88.81 242 LYS B N 1
ATOM 4398 C CA . LYS B 1 242 ? -14.867 -61.625 -16.016 1 88.81 242 LYS B CA 1
ATOM 4399 C C . LYS B 1 242 ? -16.219 -62.25 -15.695 1 88.81 242 LYS B C 1
ATOM 4401 O O . LYS B 1 242 ? -16.312 -63.469 -15.508 1 88.81 242 LYS B O 1
ATOM 4406 N N . SER B 1 243 ? -17.234 -61.406 -15.586 1 88.62 243 SER B N 1
ATOM 4407 C CA . SER B 1 243 ? -18.594 -61.906 -15.297 1 88.62 243 SER B CA 1
ATOM 4408 C C . SER B 1 243 ? -19.094 -62.812 -16.406 1 88.62 243 SER B C 1
ATOM 4410 O O . SER B 1 243 ? -19.75 -63.812 -16.141 1 88.62 243 SER B O 1
ATOM 4412 N N . ALA B 1 244 ? -18.812 -62.5 -17.625 1 88.94 244 ALA B N 1
ATOM 4413 C CA . ALA B 1 244 ? -19.25 -63.312 -18.766 1 88.94 244 ALA B CA 1
ATOM 4414 C C . ALA B 1 244 ? -18.5 -64.625 -18.797 1 88.94 244 ALA B C 1
ATOM 4416 O O . ALA B 1 244 ? -19.078 -65.688 -19.156 1 88.94 244 ALA B O 1
ATOM 4417 N N . GLU B 1 245 ? -17.25 -64.562 -18.516 1 88.12 245 GLU B N 1
ATOM 4418 C CA . GLU B 1 245 ? -16.453 -65.812 -18.438 1 88.12 245 GLU B CA 1
ATOM 4419 C C . GLU B 1 245 ? -16.984 -66.75 -17.375 1 88.12 245 GLU B C 1
ATOM 4421 O O . GLU B 1 245 ? -17.078 -68 -17.594 1 88.12 245 GLU B O 1
ATOM 4426 N N . ASN B 1 246 ? -17.328 -66.188 -16.219 1 87.56 246 ASN B N 1
ATOM 4427 C CA . ASN B 1 246 ? -17.844 -67 -15.109 1 87.56 246 ASN B CA 1
ATOM 4428 C C . ASN B 1 246 ? -19.234 -67.562 -15.438 1 87.56 246 ASN B C 1
ATOM 4430 O O . ASN B 1 246 ? -19.578 -68.625 -14.977 1 87.56 246 ASN B O 1
ATOM 4434 N N . ALA B 1 247 ? -19.969 -66.812 -16.234 1 86.5 247 ALA B N 1
ATOM 4435 C CA . ALA B 1 247 ? -21.328 -67.25 -16.578 1 86.5 247 ALA B CA 1
ATOM 4436 C C . ALA B 1 247 ? -21.312 -68.25 -17.734 1 86.5 247 ALA B C 1
ATOM 4438 O O . ALA B 1 247 ? -22.312 -68.875 -18.031 1 86.5 247 ALA B O 1
ATOM 4439 N N . GLY B 1 248 ? -20.234 -68.562 -18.422 1 81.19 248 GLY B N 1
ATOM 4440 C CA . GLY B 1 248 ? -20.094 -69.5 -19.516 1 81.19 248 GLY B CA 1
ATOM 4441 C C . GLY B 1 248 ? -20.734 -69 -20.812 1 81.19 248 GLY B C 1
ATOM 4442 O O . GLY B 1 248 ? -21.094 -69.812 -21.672 1 81.19 248 GLY B O 1
ATOM 4443 N N . SER B 1 249 ? -21.078 -67.75 -20.812 1 77.62 249 SER B N 1
ATOM 4444 C CA . SER B 1 249 ? -21.703 -67.188 -22.016 1 77.62 249 SER B CA 1
ATOM 4445 C C . SER B 1 249 ? -20.688 -66.938 -23.109 1 77.62 249 SER B C 1
ATOM 4447 O O . SER B 1 249 ? -20.094 -65.875 -23.188 1 77.62 249 SER B O 1
ATOM 4449 N N . SER B 1 250 ? -20.406 -67.812 -24.016 1 77.94 250 SER B N 1
ATOM 4450 C CA . SER B 1 250 ? -19.375 -67.812 -25.047 1 77.94 250 SER B CA 1
ATOM 4451 C C . SER B 1 250 ? -19.672 -66.75 -26.109 1 77.94 250 SER B C 1
ATOM 4453 O O . SER B 1 250 ? -18.766 -66.188 -26.672 1 77.94 250 SER B O 1
ATOM 4455 N N . ALA B 1 251 ? -21 -66.312 -26.344 1 79.94 251 ALA B N 1
ATOM 4456 C CA . ALA B 1 251 ? -21.406 -65.5 -27.453 1 79.94 251 ALA B CA 1
ATOM 4457 C C . ALA B 1 251 ? -20.922 -64.062 -27.234 1 79.94 251 ALA B C 1
ATOM 4459 O O . ALA B 1 251 ? -20.547 -63.344 -28.188 1 79.94 251 ALA B O 1
ATOM 4460 N N . LYS B 1 252 ? -20.766 -63.719 -25.938 1 86 252 LYS B N 1
ATOM 4461 C CA . LYS B 1 252 ? -20.453 -62.312 -25.641 1 86 252 LYS B CA 1
ATOM 4462 C C . LYS B 1 252 ? -18.953 -62.156 -25.359 1 86 252 LYS B C 1
ATOM 4464 O O . LYS B 1 252 ? -18.453 -61.031 -25.359 1 86 252 LYS B O 1
ATOM 4469 N N . LEU B 1 253 ? -18.312 -63.156 -25.266 1 87.88 253 LEU B N 1
ATOM 4470 C CA . LEU B 1 253 ? -16.922 -63.125 -24.797 1 87.88 253 LEU B CA 1
ATOM 4471 C C . LEU B 1 253 ? -16.016 -62.438 -25.812 1 87.88 253 LEU B C 1
ATOM 4473 O O . LEU B 1 253 ? -15.188 -61.594 -25.469 1 87.88 253 LEU B O 1
ATOM 4477 N N . GLU B 1 254 ? -16.266 -62.812 -27.094 1 87.94 254 GLU B N 1
ATOM 4478 C CA . GLU B 1 254 ? -15.445 -62.219 -28.141 1 87.94 254 GLU B CA 1
ATOM 4479 C C . GLU B 1 254 ? -15.664 -60.688 -28.219 1 87.94 254 GLU B C 1
ATOM 4481 O O . GLU B 1 254 ? -14.711 -59.938 -28.391 1 87.94 254 GLU B O 1
ATOM 4486 N N . GLN B 1 255 ? -16.891 -60.312 -28.078 1 90.44 255 GLN B N 1
ATOM 4487 C CA . GLN B 1 255 ? -17.203 -58.875 -28.094 1 90.44 255 GLN B CA 1
ATOM 4488 C C . GLN B 1 255 ? -16.578 -58.156 -26.906 1 90.44 255 GLN B C 1
ATOM 4490 O O . GLN B 1 255 ? -16.016 -57.094 -27.062 1 90.44 255 GLN B O 1
ATOM 4495 N N . TYR B 1 256 ? -16.656 -58.719 -25.734 1 91.56 256 TYR B N 1
ATOM 4496 C CA . TYR B 1 256 ? -16.141 -58.094 -24.531 1 91.56 256 TYR B CA 1
ATOM 4497 C C . TYR B 1 256 ? -14.625 -58.031 -24.578 1 91.56 256 TYR B C 1
ATOM 4499 O O . TYR B 1 256 ? -14.031 -57.062 -24.078 1 91.56 256 TYR B O 1
ATOM 4507 N N . ARG B 1 257 ? -14.008 -59 -25.188 1 91.88 257 ARG B N 1
ATOM 4508 C CA . ARG B 1 257 ? -12.562 -58.938 -25.359 1 91.88 257 ARG B CA 1
ATOM 4509 C C . ARG B 1 257 ? -12.156 -57.781 -26.266 1 91.88 257 ARG B C 1
ATOM 4511 O O . ARG B 1 257 ? -11.156 -57.125 -26.016 1 91.88 257 ARG B O 1
ATOM 4518 N N . GLY B 1 258 ? -12.93 -57.625 -27.312 1 93.5 258 GLY B N 1
ATOM 4519 C CA . GLY B 1 258 ? -12.688 -56.5 -28.203 1 93.5 258 GLY B CA 1
ATOM 4520 C C . GLY B 1 258 ? -12.859 -55.156 -27.516 1 93.5 258 GLY B C 1
ATOM 4521 O O . GLY B 1 258 ? -12.086 -54.219 -27.766 1 93.5 258 GLY B O 1
ATOM 4522 N N . GLU B 1 259 ? -13.828 -55.031 -26.594 1 94.56 259 GLU B N 1
ATOM 4523 C CA . GLU B 1 259 ? -14.078 -53.781 -25.859 1 94.56 259 GLU B CA 1
ATOM 4524 C C . GLU B 1 259 ? -12.969 -53.5 -24.859 1 94.56 259 GLU B C 1
ATOM 4526 O O . GLU B 1 259 ? -12.586 -52.344 -24.656 1 94.56 259 GLU B O 1
ATOM 4531 N N . VAL B 1 260 ? -12.492 -54.531 -24.25 1 92.31 260 VAL B N 1
ATOM 4532 C CA . VAL B 1 260 ? -11.391 -54.375 -23.297 1 92.31 260 VAL B CA 1
ATOM 4533 C C . VAL B 1 260 ? -10.148 -53.875 -24.031 1 92.31 260 VAL B C 1
ATOM 4535 O O . VAL B 1 260 ? -9.461 -52.969 -23.547 1 92.31 260 VAL B O 1
ATOM 4538 N N . GLU B 1 261 ? -9.891 -54.438 -25.234 1 94.44 261 GLU B N 1
ATOM 4539 C CA . GLU B 1 261 ? -8.75 -54 -26.031 1 94.44 261 GLU B CA 1
ATOM 4540 C C . GLU B 1 261 ? -8.883 -52.531 -26.438 1 94.44 261 GLU B C 1
ATOM 4542 O O . GLU B 1 261 ? -7.914 -51.781 -26.391 1 94.44 261 GLU B O 1
ATOM 4547 N N . GLN B 1 262 ? -10.094 -52.219 -26.781 1 94.94 262 GLN B N 1
ATOM 4548 C CA . GLN B 1 262 ? -10.336 -50.812 -27.141 1 94.94 262 GLN B CA 1
ATOM 4549 C C . GLN B 1 262 ? -10.172 -49.906 -25.938 1 94.94 262 GLN B C 1
ATOM 4551 O O . GLN B 1 262 ? -9.656 -48.781 -26.078 1 94.94 262 GLN B O 1
ATOM 4556 N N . ALA B 1 263 ? -10.641 -50.281 -24.812 1 93.88 263 ALA B N 1
ATOM 4557 C CA . ALA B 1 263 ? -10.516 -49.5 -23.594 1 93.88 263 ALA B CA 1
ATOM 4558 C C . ALA B 1 263 ? -9.055 -49.344 -23.188 1 93.88 263 ALA B C 1
ATOM 4560 O O . ALA B 1 263 ? -8.656 -48.312 -22.656 1 93.88 263 ALA B O 1
ATOM 4561 N N . GLU B 1 264 ? -8.297 -50.375 -23.422 1 92.5 264 GLU B N 1
ATOM 4562 C CA . GLU B 1 264 ? -6.867 -50.312 -23.141 1 92.5 264 GLU B CA 1
ATOM 4563 C C . GLU B 1 264 ? -6.172 -49.312 -24.047 1 92.5 264 GLU B C 1
ATOM 4565 O O . GLU B 1 264 ? -5.328 -48.531 -23.578 1 92.5 264 GLU B O 1
ATOM 4570 N N . ASP B 1 265 ? -6.586 -49.344 -25.312 1 94.62 265 ASP B N 1
ATOM 4571 C CA . ASP B 1 265 ? -6.031 -48.375 -26.266 1 94.62 265 ASP B CA 1
ATOM 4572 C C . ASP B 1 265 ? -6.375 -46.938 -25.844 1 94.62 265 ASP B C 1
ATOM 4574 O O . ASP B 1 265 ? -5.539 -46.031 -25.953 1 94.62 265 ASP B O 1
ATOM 4578 N N . LYS B 1 266 ? -7.551 -46.812 -25.375 1 95.88 266 LYS B N 1
ATOM 4579 C CA . LYS B 1 266 ? -7.996 -45.5 -24.938 1 95.88 266 LYS B CA 1
ATOM 4580 C C . LYS B 1 266 ? -7.203 -45.031 -23.719 1 95.88 266 LYS B C 1
ATOM 4582 O O . LYS B 1 266 ? -6.855 -43.844 -23.609 1 95.88 266 LYS B O 1
ATOM 4587 N N . LEU B 1 267 ? -6.957 -45.875 -22.812 1 94.69 267 LEU B N 1
ATOM 4588 C CA . LEU B 1 267 ? -6.188 -45.531 -21.609 1 94.69 267 LEU B CA 1
ATOM 4589 C C . LEU B 1 267 ? -4.762 -45.125 -21.984 1 94.69 267 LEU B C 1
ATOM 4591 O O . LEU B 1 267 ? -4.23 -44.156 -21.469 1 94.69 267 LEU B O 1
ATOM 4595 N N . VAL B 1 268 ? -4.16 -45.969 -22.906 1 92.5 268 VAL B N 1
ATOM 4596 C CA . VAL B 1 268 ? -2.801 -45.656 -23.344 1 92.5 268 VAL B CA 1
ATOM 4597 C C . VAL B 1 268 ? -2.758 -44.281 -24 1 92.5 268 VAL B C 1
ATOM 4599 O O . VAL B 1 268 ? -1.893 -43.469 -23.672 1 92.5 268 VAL B O 1
ATOM 4602 N N . ALA B 1 269 ? -3.744 -44 -24.859 1 95.56 269 ALA B N 1
ATOM 4603 C CA . ALA B 1 269 ? -3.797 -42.719 -25.562 1 95.56 269 ALA B CA 1
ATOM 4604 C C . ALA B 1 269 ? -3.988 -41.562 -24.594 1 95.56 269 ALA B C 1
ATOM 4606 O O . ALA B 1 269 ? -3.312 -40.562 -24.688 1 95.56 269 ALA B O 1
ATOM 4607 N N . ALA B 1 270 ? -4.91 -41.781 -23.641 1 96.38 270 ALA B N 1
ATOM 4608 C CA . ALA B 1 270 ? -5.184 -40.75 -22.656 1 96.38 270 ALA B CA 1
ATOM 4609 C C . ALA B 1 270 ? -3.965 -40.5 -21.781 1 96.38 270 ALA B C 1
ATOM 4611 O O . ALA B 1 270 ? -3.66 -39.344 -21.438 1 96.38 270 ALA B O 1
ATOM 4612 N N . THR B 1 271 ? -3.285 -41.5 -21.406 1 94.69 271 THR B N 1
ATOM 4613 C CA . THR B 1 271 ? -2.119 -41.375 -20.531 1 94.69 271 THR B CA 1
ATOM 4614 C C . THR B 1 271 ? -0.981 -40.656 -21.25 1 94.69 271 THR B C 1
ATOM 4616 O O . THR B 1 271 ? -0.318 -39.812 -20.672 1 94.69 271 THR B O 1
ATOM 4619 N N . GLU B 1 272 ? -0.763 -41.031 -22.516 1 94.75 272 GLU B N 1
ATOM 4620 C CA . GLU B 1 272 ? 0.277 -40.375 -23.297 1 94.75 272 GLU B CA 1
ATOM 4621 C C . GLU B 1 272 ? 0.001 -38.875 -23.453 1 94.75 272 GLU B C 1
ATOM 4623 O O . GLU B 1 272 ? 0.915 -38.062 -23.328 1 94.75 272 GLU B O 1
ATOM 4628 N N . GLU B 1 273 ? -1.217 -38.562 -23.672 1 96.88 273 GLU B N 1
ATOM 4629 C CA . GLU B 1 273 ? -1.595 -37.156 -23.797 1 96.88 273 GLU B CA 1
ATOM 4630 C C . GLU B 1 273 ? -1.37 -36.406 -22.484 1 96.88 273 GLU B C 1
ATOM 4632 O O . GLU B 1 273 ? -0.809 -35.312 -22.484 1 96.88 273 GLU B O 1
ATOM 4637 N N . ALA B 1 274 ? -1.775 -37.031 -21.406 1 97.5 274 ALA B N 1
ATOM 4638 C CA . ALA B 1 274 ? -1.629 -36.406 -20.094 1 97.5 274 ALA B CA 1
ATOM 4639 C C . ALA B 1 274 ? -0.158 -36.188 -19.75 1 97.5 274 ALA B C 1
ATOM 4641 O O . ALA B 1 274 ? 0.224 -35.125 -19.234 1 97.5 274 ALA B O 1
ATOM 4642 N N . ILE B 1 275 ? 0.652 -37.188 -20.047 1 95.56 275 ILE B N 1
ATOM 4643 C CA . ILE B 1 275 ? 2.08 -37.094 -19.766 1 95.56 275 ILE B CA 1
ATOM 4644 C C . ILE B 1 275 ? 2.686 -35.938 -20.562 1 95.56 275 ILE B C 1
ATOM 4646 O O . ILE B 1 275 ? 3.441 -35.156 -20.031 1 95.56 275 ILE B O 1
ATOM 4650 N N . SER B 1 276 ? 2.287 -35.906 -21.859 1 95.38 276 SER B N 1
ATOM 4651 C CA . 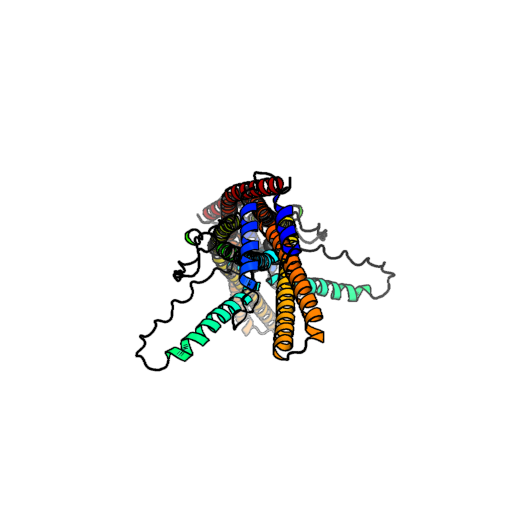SER B 1 276 ? 2.803 -34.844 -22.734 1 95.38 276 SER B CA 1
ATOM 4652 C C . SER B 1 276 ? 2.438 -33.469 -22.203 1 95.38 276 SER B C 1
ATOM 4654 O O . SER B 1 276 ? 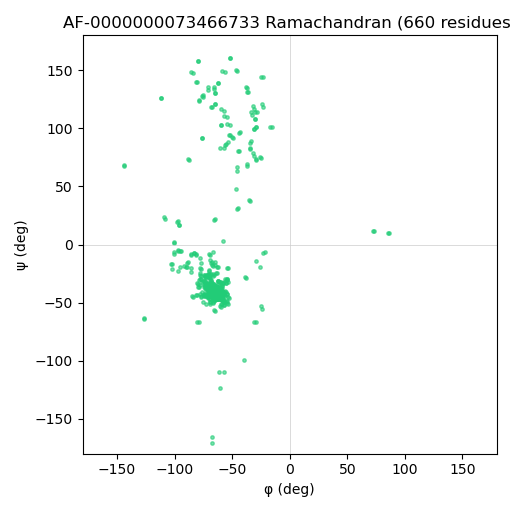3.295 -32.594 -22.109 1 95.38 276 SER B O 1
ATOM 4656 N N . LEU B 1 277 ? 1.222 -33.25 -21.812 1 96.62 277 LEU B N 1
ATOM 4657 C CA . LEU B 1 277 ? 0.743 -31.953 -21.344 1 96.62 277 LEU B CA 1
ATOM 4658 C C . LEU B 1 277 ? 1.353 -31.594 -19.984 1 96.62 277 LEU B C 1
ATOM 4660 O O . LEU B 1 277 ? 1.727 -30.453 -19.75 1 96.62 277 LEU B O 1
ATOM 4664 N N . MET B 1 278 ? 1.465 -32.531 -19.109 1 95.81 278 MET B N 1
ATOM 4665 C CA . MET B 1 278 ? 2.037 -32.312 -17.797 1 95.81 278 MET B CA 1
ATOM 4666 C C . MET B 1 278 ? 3.512 -31.922 -17.906 1 95.81 278 MET B C 1
ATOM 4668 O O . MET B 1 278 ? 3.975 -31 -17.234 1 95.81 278 MET B O 1
ATOM 4672 N N . LYS B 1 279 ? 4.234 -32.625 -18.781 1 92.81 279 LYS B N 1
ATOM 4673 C CA . LYS B 1 279 ? 5.637 -32.281 -19 1 92.81 279 LYS B CA 1
ATOM 4674 C C . LYS B 1 279 ? 5.785 -30.891 -19.578 1 92.81 279 LYS B C 1
ATOM 4676 O O . LYS B 1 279 ? 6.684 -30.141 -19.188 1 92.81 279 LYS B O 1
ATOM 4681 N N . GLN B 1 280 ? 4.914 -30.562 -20.516 1 93.12 280 GLN B N 1
ATOM 4682 C CA . GLN B 1 280 ? 4.949 -29.25 -21.141 1 93.12 280 GLN B CA 1
ATOM 4683 C C . GLN B 1 280 ? 4.773 -28.141 -20.109 1 93.12 280 GLN B C 1
ATOM 4685 O O . GLN B 1 280 ? 5.457 -27.109 -20.172 1 93.12 280 GLN B O 1
ATOM 4690 N N . VAL B 1 281 ? 3.889 -28.344 -19.219 1 95.56 281 VAL B N 1
ATOM 4691 C CA . VAL B 1 281 ? 3.619 -27.328 -18.219 1 95.56 281 VAL B CA 1
ATOM 4692 C C . VAL B 1 281 ? 4.793 -27.234 -17.25 1 95.56 281 VAL B C 1
ATOM 4694 O O . VAL B 1 281 ? 5.184 -26.141 -16.828 1 95.56 281 VAL B O 1
ATOM 4697 N N . LEU B 1 282 ? 5.395 -28.344 -16.875 1 92.69 282 LEU B N 1
ATOM 4698 C CA . LEU B 1 282 ? 6.473 -28.391 -15.898 1 92.69 282 LEU B CA 1
ATOM 4699 C C . LEU B 1 282 ? 7.754 -27.797 -16.469 1 92.69 282 LEU B C 1
ATOM 4701 O O . LEU B 1 282 ? 8.586 -27.266 -15.734 1 92.69 282 LEU B O 1
ATOM 4705 N N . GLU B 1 283 ? 7.887 -27.844 -17.797 1 90.81 283 GLU B N 1
ATOM 4706 C CA . GLU B 1 283 ? 9.102 -27.375 -18.438 1 90.81 283 GLU B CA 1
ATOM 4707 C C . GLU B 1 283 ? 8.938 -25.938 -18.938 1 90.81 283 GLU B C 1
ATOM 4709 O O . GLU B 1 283 ? 9.891 -25.344 -19.422 1 90.81 283 GLU B O 1
ATOM 4714 N N . ASN B 1 284 ? 7.75 -25.422 -18.812 1 93.56 284 ASN B N 1
ATOM 4715 C CA . ASN B 1 284 ? 7.449 -24.094 -19.328 1 93.56 284 ASN B CA 1
ATOM 4716 C C . ASN B 1 284 ? 8.242 -23.016 -18.609 1 93.56 284 ASN B C 1
ATOM 4718 O O . ASN B 1 284 ? 8.219 -22.938 -17.375 1 93.56 284 ASN B O 1
ATOM 4722 N N . PRO B 1 285 ? 8.914 -22.109 -19.281 1 95 285 PRO B N 1
ATOM 4723 C CA . PRO B 1 285 ? 9.734 -21.078 -18.641 1 95 285 PRO B CA 1
ATOM 4724 C C . PRO B 1 285 ? 8.914 -19.891 -18.156 1 95 285 PRO B C 1
ATOM 4726 O O . PRO B 1 285 ? 9.422 -19.047 -17.422 1 95 285 PRO B O 1
ATOM 4729 N N . GLU B 1 286 ? 7.66 -19.844 -18.516 1 95.44 286 GLU B N 1
ATOM 4730 C CA . GLU B 1 286 ? 6.828 -18.656 -18.312 1 95.44 286 GLU B CA 1
ATOM 4731 C C . GLU B 1 286 ? 6.758 -18.281 -16.828 1 95.44 286 GLU B C 1
ATOM 4733 O O . GLU B 1 286 ? 6.871 -17.094 -16.484 1 95.44 286 GLU B O 1
ATOM 4738 N N . PRO B 1 287 ? 6.562 -19.188 -15.93 1 96.5 287 PRO B N 1
ATOM 4739 C CA . PRO B 1 287 ? 6.449 -18.797 -14.523 1 96.5 287 PRO B CA 1
ATOM 4740 C C . PRO B 1 287 ? 7.68 -18.047 -14.016 1 96.5 287 PRO B C 1
ATOM 4742 O O . PRO B 1 287 ? 7.551 -17.031 -13.336 1 96.5 287 PRO B O 1
ATOM 4745 N N . ILE B 1 288 ? 8.852 -18.516 -14.367 1 97.12 288 ILE B N 1
ATOM 4746 C CA . ILE B 1 288 ? 10.078 -17.891 -13.891 1 97.12 288 ILE B CA 1
ATOM 4747 C C . ILE B 1 288 ? 10.266 -16.531 -14.578 1 97.12 288 ILE B C 1
ATOM 4749 O O . ILE B 1 288 ? 10.68 -15.555 -13.945 1 97.12 288 ILE B O 1
ATOM 4753 N N . LYS B 1 289 ? 9.922 -16.469 -15.852 1 97.06 289 LYS B N 1
ATOM 4754 C CA . LYS B 1 289 ? 9.977 -15.195 -16.562 1 97.06 289 LYS B CA 1
ATOM 4755 C C . LYS B 1 289 ? 9.039 -14.172 -15.945 1 97.06 289 LYS B C 1
ATOM 4757 O O . LYS B 1 289 ? 9.398 -13 -15.805 1 97.06 289 LYS B O 1
ATOM 4762 N N . SER B 1 290 ? 7.879 -14.656 -15.633 1 97.94 290 SER B N 1
ATOM 4763 C CA . SER B 1 290 ? 6.891 -13.773 -15.016 1 97.94 290 SER B CA 1
ATOM 4764 C C . SER B 1 290 ? 7.367 -13.273 -13.656 1 97.94 290 SER B C 1
ATOM 4766 O O . SER B 1 290 ? 7.195 -12.102 -13.32 1 97.94 290 SER B O 1
ATOM 4768 N N . LEU B 1 291 ? 7.949 -14.117 -12.867 1 98.19 291 LEU B N 1
ATOM 4769 C CA . LEU B 1 291 ? 8.492 -13.719 -11.57 1 98.19 291 LEU B CA 1
ATOM 4770 C C . LEU B 1 291 ? 9.602 -12.688 -11.742 1 98.19 291 LEU B C 1
ATOM 4772 O O . LEU B 1 291 ? 9.688 -11.727 -10.977 1 98.19 291 LEU B O 1
ATOM 4776 N N . SER B 1 292 ? 10.422 -12.961 -12.719 1 98.25 292 SER B N 1
ATOM 4777 C CA . SER B 1 292 ? 11.5 -12.016 -13.016 1 98.25 292 SER B CA 1
ATOM 4778 C C . SER B 1 292 ? 10.945 -10.648 -13.398 1 98.25 292 SER B C 1
ATOM 4780 O O . SER B 1 292 ? 11.453 -9.625 -12.961 1 98.25 292 SER B O 1
ATOM 4782 N N . ALA B 1 293 ? 9.938 -10.641 -14.188 1 98.5 293 ALA B N 1
ATOM 4783 C CA . ALA B 1 293 ? 9.305 -9.391 -14.594 1 98.5 293 ALA B CA 1
ATOM 4784 C C . ALA B 1 293 ? 8.703 -8.664 -13.391 1 98.5 293 ALA B C 1
ATOM 4786 O O . ALA B 1 293 ? 8.734 -7.434 -13.32 1 98.5 293 ALA B O 1
ATOM 4787 N N . PHE B 1 294 ? 8.125 -9.422 -12.508 1 98.81 294 PHE B N 1
ATOM 4788 C CA . PHE B 1 294 ? 7.555 -8.875 -11.281 1 98.81 294 PHE B CA 1
ATOM 4789 C C . PHE B 1 294 ? 8.609 -8.117 -10.484 1 98.81 294 PHE B C 1
ATOM 4791 O O . PHE B 1 294 ? 8.414 -6.949 -10.148 1 98.81 294 PHE B O 1
ATOM 4798 N N . ILE B 1 295 ? 9.703 -8.734 -10.234 1 98.88 295 ILE B N 1
ATOM 4799 C CA . ILE B 1 295 ? 10.781 -8.156 -9.43 1 98.88 295 ILE B CA 1
ATOM 4800 C C . ILE B 1 295 ? 11.383 -6.965 -10.164 1 98.88 295 ILE B C 1
ATOM 4802 O O . ILE B 1 295 ? 11.75 -5.961 -9.547 1 98.88 295 ILE B O 1
ATOM 4806 N N . LYS B 1 296 ? 11.469 -7.086 -11.438 1 98.69 296 LYS B N 1
ATOM 4807 C CA . LYS B 1 296 ? 11.984 -5.969 -12.227 1 98.69 296 LYS B CA 1
ATOM 4808 C C . LYS B 1 296 ? 11.117 -4.73 -12.055 1 98.69 296 LYS B C 1
ATOM 4810 O O . LYS B 1 296 ? 11.625 -3.621 -11.883 1 98.69 296 LYS B O 1
ATOM 4815 N N . ALA B 1 297 ? 9.82 -4.922 -12.133 1 98.81 297 ALA B N 1
ATOM 4816 C CA . ALA B 1 297 ? 8.891 -3.812 -11.953 1 98.81 297 ALA B CA 1
ATOM 4817 C C . ALA B 1 297 ? 9.07 -3.152 -10.594 1 98.81 297 ALA B C 1
ATOM 4819 O O . ALA B 1 297 ? 9.117 -1.925 -10.492 1 98.81 297 ALA B O 1
ATOM 4820 N N . GLN B 1 298 ? 9.188 -3.936 -9.555 1 98.75 298 GLN B N 1
ATOM 4821 C CA . GLN B 1 298 ? 9.398 -3.412 -8.211 1 98.75 298 GLN B CA 1
ATOM 4822 C C . GLN B 1 298 ? 10.742 -2.697 -8.102 1 98.75 298 GLN B C 1
ATOM 4824 O O . GLN B 1 298 ? 10.844 -1.637 -7.48 1 98.75 298 GLN B O 1
ATOM 4829 N N . ALA B 1 299 ? 11.766 -3.328 -8.688 1 98.69 299 ALA B N 1
ATOM 4830 C CA . ALA B 1 299 ? 13.102 -2.742 -8.641 1 98.69 299 ALA B CA 1
ATOM 4831 C C . ALA B 1 299 ? 13.125 -1.365 -9.297 1 98.69 299 ALA B C 1
ATOM 4833 O O . ALA B 1 299 ? 13.703 -0.421 -8.75 1 98.69 299 ALA B O 1
ATOM 4834 N N . GLU B 1 300 ? 12.5 -1.268 -10.391 1 98.56 300 GLU B N 1
ATOM 4835 C CA . GLU B 1 300 ? 12.453 0.005 -11.109 1 98.56 300 GLU B CA 1
ATOM 4836 C C . GLU B 1 300 ? 11.695 1.059 -10.305 1 98.56 300 GLU B C 1
ATOM 4838 O O . GLU B 1 300 ? 12.117 2.217 -10.242 1 98.56 300 GLU B O 1
ATOM 4843 N N . TYR B 1 301 ? 10.625 0.668 -9.719 1 98.75 301 TYR B N 1
ATOM 4844 C CA . TYR B 1 301 ? 9.836 1.572 -8.891 1 98.75 301 TYR B CA 1
ATOM 4845 C C . TYR B 1 301 ? 10.664 2.1 -7.723 1 98.75 301 TYR B C 1
ATOM 4847 O O . TYR B 1 301 ? 10.734 3.311 -7.496 1 98.75 301 TYR B O 1
ATOM 4855 N N . HIS B 1 302 ? 11.258 1.248 -6.965 1 98.75 302 HIS B N 1
ATOM 4856 C CA . HIS B 1 302 ? 11.977 1.655 -5.766 1 98.75 302 HIS B CA 1
ATOM 4857 C C . HIS B 1 302 ? 13.227 2.451 -6.121 1 98.75 302 HIS B C 1
ATOM 4859 O O . HIS B 1 302 ? 13.625 3.357 -5.383 1 98.75 302 HIS B O 1
ATOM 4865 N N . ALA B 1 303 ? 13.812 2.094 -7.234 1 98.31 303 ALA B N 1
ATOM 4866 C CA . ALA B 1 303 ? 14.961 2.875 -7.691 1 98.31 303 ALA B CA 1
ATOM 4867 C C . ALA B 1 303 ? 14.547 4.301 -8.039 1 98.31 303 ALA B C 1
ATOM 4869 O O . ALA B 1 303 ? 15.203 5.262 -7.629 1 98.31 303 ALA B O 1
ATOM 4870 N N . ALA B 1 304 ? 13.469 4.457 -8.766 1 98.25 304 ALA B N 1
ATOM 4871 C CA . ALA B 1 304 ? 12.961 5.773 -9.141 1 98.25 304 ALA B CA 1
ATOM 4872 C C . ALA B 1 304 ? 12.547 6.57 -7.91 1 98.25 304 ALA B C 1
ATOM 4874 O O . ALA B 1 304 ? 12.82 7.77 -7.816 1 98.25 304 ALA B O 1
ATOM 4875 N N . ALA B 1 305 ? 11.883 5.91 -7.016 1 98.62 305 ALA B N 1
ATOM 4876 C CA . ALA B 1 305 ? 11.422 6.559 -5.793 1 98.62 305 ALA B CA 1
ATOM 4877 C C . ALA B 1 305 ? 12.602 7.027 -4.941 1 98.62 305 ALA B C 1
ATOM 4879 O O . ALA B 1 305 ? 12.578 8.133 -4.395 1 98.62 305 ALA B O 1
ATOM 4880 N N . ALA B 1 306 ? 13.602 6.188 -4.836 1 98.31 306 ALA B N 1
ATOM 4881 C CA . ALA B 1 306 ? 14.781 6.535 -4.055 1 98.31 306 ALA B CA 1
ATOM 4882 C C . ALA B 1 306 ? 15.461 7.781 -4.609 1 98.31 306 ALA B C 1
ATOM 4884 O O . ALA B 1 306 ? 15.859 8.672 -3.852 1 98.31 306 ALA B O 1
ATOM 4885 N N . GLU B 1 307 ? 15.555 7.848 -5.859 1 97.75 307 GLU B N 1
ATOM 4886 C CA . GLU B 1 307 ? 16.172 9 -6.5 1 97.75 307 GLU B CA 1
ATOM 4887 C C . GLU B 1 307 ? 15.359 10.273 -6.258 1 97.75 307 GLU B C 1
ATOM 4889 O O . GLU B 1 307 ? 15.914 11.312 -5.895 1 97.75 307 GLU B O 1
ATOM 4894 N N . LEU B 1 308 ? 14.109 10.172 -6.453 1 98 308 LEU B N 1
ATOM 4895 C CA . LEU B 1 308 ? 13.203 11.289 -6.242 1 98 308 LEU B CA 1
ATOM 4896 C C . LEU B 1 308 ? 13.281 11.789 -4.805 1 98 308 LEU B C 1
ATOM 4898 O O . LEU B 1 308 ? 13.461 12.984 -4.566 1 98 308 LEU B O 1
ATOM 4902 N N . LEU B 1 309 ? 13.219 10.891 -3.857 1 98.56 309 LEU B N 1
ATOM 4903 C CA . LEU B 1 309 ? 13.094 11.234 -2.445 1 98.56 309 LEU B CA 1
ATOM 4904 C C . LEU B 1 309 ? 14.422 11.75 -1.897 1 98.56 309 LEU B C 1
ATOM 4906 O O . LEU B 1 309 ? 14.438 12.523 -0.939 1 98.56 309 LEU B O 1
ATOM 4910 N N . ALA B 1 310 ? 15.5 11.336 -2.508 1 97.12 310 ALA B N 1
ATOM 4911 C CA . ALA B 1 310 ? 16.797 11.836 -2.076 1 97.12 310 ALA B CA 1
ATOM 4912 C C . ALA B 1 310 ? 16.891 13.352 -2.23 1 97.12 310 ALA B C 1
ATOM 4914 O O . ALA B 1 310 ? 17.359 14.055 -1.326 1 97.12 310 ALA B O 1
ATOM 4915 N N . ASN B 1 311 ? 16.406 13.867 -3.289 1 96.38 311 ASN B N 1
ATOM 4916 C CA . ASN B 1 311 ? 16.406 15.305 -3.547 1 96.38 311 ASN B CA 1
ATOM 4917 C C . ASN B 1 311 ? 15.438 16.031 -2.621 1 96.38 311 ASN B C 1
ATOM 4919 O O . ASN B 1 311 ? 15.789 17.062 -2.039 1 96.38 311 ASN B O 1
ATOM 4923 N N . VAL B 1 312 ? 14.289 15.531 -2.504 1 97.81 312 VAL B N 1
ATOM 4924 C CA . VAL B 1 312 ? 13.258 16.156 -1.69 1 97.81 312 VAL B CA 1
ATOM 4925 C C . VAL B 1 312 ? 13.68 16.172 -0.224 1 97.81 312 VAL B C 1
ATOM 4927 O O . VAL B 1 312 ? 13.453 17.141 0.492 1 97.81 312 VAL B O 1
ATOM 4930 N N . GLN B 1 313 ? 14.258 15.055 0.187 1 98.06 313 GLN B N 1
ATOM 4931 C CA . GLN B 1 313 ? 14.734 14.938 1.562 1 98.06 313 GLN B CA 1
ATOM 4932 C C . GLN B 1 313 ? 15.734 16.031 1.895 1 98.06 313 GLN B C 1
ATOM 4934 O O . GLN B 1 313 ? 15.68 16.625 2.975 1 98.06 313 GLN B O 1
ATOM 4939 N N . GLN B 1 314 ? 16.641 16.297 0.995 1 97.12 314 GLN B N 1
ATOM 4940 C CA . GLN B 1 314 ? 17.641 17.344 1.205 1 97.12 314 GLN B CA 1
ATOM 4941 C C . GLN B 1 314 ? 16.984 18.719 1.317 1 97.12 314 GLN B C 1
ATOM 4943 O O . GLN B 1 314 ? 17.328 19.5 2.203 1 97.12 314 GLN B O 1
ATOM 4948 N N . GLU B 1 315 ? 16.062 19 0.495 1 96.56 315 GLU B N 1
ATOM 4949 C CA . GLU B 1 315 ? 15.375 20.297 0.486 1 96.56 315 GLU B CA 1
ATOM 4950 C C . GLU B 1 315 ? 14.586 20.516 1.773 1 96.56 315 GLU B C 1
ATOM 4952 O O . GLU B 1 315 ? 14.656 21.578 2.379 1 96.56 315 GLU B O 1
ATOM 4957 N N . LEU B 1 316 ? 13.859 19.484 2.193 1 97.38 316 LEU B N 1
ATOM 4958 C CA . LEU B 1 316 ? 13.039 19.609 3.389 1 97.38 316 LEU B CA 1
ATOM 4959 C C . LEU B 1 316 ? 13.906 19.656 4.645 1 97.38 316 LEU B C 1
ATOM 4961 O O . LEU B 1 316 ? 13.562 20.328 5.613 1 97.38 316 LEU B O 1
ATOM 4965 N N . ALA B 1 317 ? 15.008 18.938 4.602 1 96.81 317 ALA B N 1
ATOM 4966 C CA . ALA B 1 317 ? 15.938 18.984 5.727 1 96.81 317 ALA B CA 1
ATOM 4967 C C . ALA B 1 317 ? 16.531 20.375 5.887 1 96.81 317 ALA B C 1
ATOM 4969 O O . ALA B 1 317 ? 16.688 20.875 7.004 1 96.81 317 ALA B O 1
ATOM 4970 N N . GLN B 1 318 ? 16.859 20.984 4.793 1 96.25 318 GLN B N 1
ATOM 4971 C CA . GLN B 1 318 ? 17.406 22.344 4.816 1 96.25 318 GLN B CA 1
ATOM 4972 C C . GLN B 1 318 ? 16.359 23.344 5.336 1 96.25 318 GLN B C 1
ATOM 4974 O O . GLN B 1 318 ? 16.688 24.219 6.137 1 96.25 318 GLN B O 1
ATOM 4979 N N . LEU B 1 319 ? 15.164 23.156 4.867 1 94.5 319 LEU B N 1
ATOM 4980 C CA . LEU B 1 319 ? 14.086 24.016 5.336 1 94.5 319 LEU B CA 1
ATOM 4981 C C . LEU B 1 319 ? 13.859 23.844 6.836 1 94.5 319 LEU B C 1
ATOM 4983 O O . LEU B 1 319 ? 13.672 24.812 7.562 1 94.5 319 LEU B O 1
ATOM 4987 N N . ALA B 1 320 ? 13.875 22.625 7.289 1 95.75 320 ALA B N 1
ATOM 4988 C CA . ALA B 1 320 ? 13.672 22.328 8.703 1 95.75 320 ALA B CA 1
ATOM 4989 C C . ALA B 1 320 ? 14.766 22.953 9.562 1 95.75 320 ALA B C 1
ATOM 4991 O O . ALA B 1 320 ? 14.477 23.531 10.617 1 95.75 320 ALA B O 1
ATOM 4992 N N . THR B 1 321 ? 15.977 22.891 9.094 1 95.25 321 THR B N 1
ATOM 4993 C CA . THR B 1 321 ? 17.094 23.484 9.82 1 95.25 321 THR B CA 1
ATOM 4994 C C . THR B 1 321 ? 16.969 25 9.867 1 95.25 321 THR B C 1
ATOM 4996 O O . THR B 1 321 ? 17.25 25.625 10.898 1 95.25 321 THR B O 1
ATOM 4999 N N . SER B 1 322 ? 16.578 25.578 8.773 1 92.94 322 SER B N 1
ATOM 5000 C CA . SER B 1 322 ? 16.406 27.016 8.688 1 92.94 322 SER B CA 1
ATOM 5001 C C . SER B 1 322 ? 15.352 27.516 9.664 1 92.94 322 SER B C 1
ATOM 5003 O O . SER B 1 322 ? 15.578 28.484 10.391 1 92.94 322 SER B O 1
ATOM 5005 N N . VAL B 1 323 ? 14.25 26.828 9.695 1 91.69 323 VAL B N 1
ATOM 5006 C CA . VAL B 1 323 ? 13.148 27.281 10.539 1 91.69 323 VAL B CA 1
ATOM 5007 C C . VAL B 1 323 ? 13.492 27.078 12.008 1 91.69 323 VAL B C 1
ATOM 5009 O O . VAL B 1 323 ? 13.109 27.875 12.867 1 91.69 323 VAL B O 1
ATOM 5012 N N . GLU B 1 324 ? 14.203 26.031 12.289 1 92.12 324 GLU B N 1
ATOM 5013 C CA . GLU B 1 324 ? 14.641 25.781 13.664 1 92.12 324 GLU B CA 1
ATOM 5014 C C . GLU B 1 324 ? 15.602 26.875 14.133 1 92.12 324 GLU B C 1
ATOM 5016 O O . GLU B 1 324 ? 15.523 27.312 15.281 1 92.12 324 GLU B O 1
ATOM 5021 N N . SER B 1 325 ? 16.5 27.25 13.266 1 91.44 325 SER B N 1
ATOM 5022 C CA . SER B 1 325 ? 17.438 28.328 13.594 1 91.44 325 SER B CA 1
ATOM 5023 C C . SER B 1 325 ? 16.703 29.641 13.828 1 91.44 325 SER B C 1
ATOM 5025 O O . SER B 1 325 ? 17 30.359 14.797 1 91.44 325 SER B O 1
ATOM 5027 N N . ASP B 1 326 ? 15.766 29.953 12.984 1 87.75 326 ASP B N 1
ATOM 5028 C CA . ASP B 1 326 ? 14.961 31.156 13.148 1 87.75 326 ASP B CA 1
ATOM 5029 C C . ASP B 1 326 ? 14.195 31.141 14.469 1 87.75 326 ASP B C 1
ATOM 5031 O O . ASP B 1 326 ? 14.086 32.156 15.148 1 87.75 326 ASP B O 1
ATOM 5035 N N . TYR B 1 327 ? 13.719 29.984 14.773 1 89.81 327 TYR B N 1
ATOM 5036 C CA . TYR B 1 327 ? 12.938 29.828 16 1 89.81 327 TYR B CA 1
ATOM 5037 C C . TYR B 1 327 ? 13.805 30.031 17.234 1 89.81 327 TYR B C 1
ATOM 5039 O O . TYR B 1 327 ? 13.383 30.688 18.188 1 89.81 327 TYR B O 1
ATOM 5047 N N . ARG B 1 328 ? 15.039 29.547 17.188 1 89.06 328 ARG B N 1
ATOM 5048 C CA . ARG B 1 328 ? 15.969 29.688 18.297 1 89.06 328 ARG B CA 1
ATOM 5049 C C . ARG B 1 328 ? 16.406 31.156 18.469 1 89.06 328 ARG B C 1
ATOM 5051 O O . ARG B 1 328 ? 16.531 31.641 19.594 1 89.06 328 ARG B O 1
ATOM 5058 N N . LEU B 1 329 ? 16.5 31.828 17.422 1 86.81 329 LEU B N 1
ATOM 5059 C CA . LEU B 1 329 ? 16.922 33.219 17.438 1 86.81 329 LEU B CA 1
ATOM 5060 C C . LEU B 1 329 ? 15.797 34.125 17.969 1 86.81 329 LEU B C 1
ATOM 5062 O O . LEU B 1 329 ? 16.062 35.125 18.625 1 86.81 329 LEU B O 1
ATOM 5066 N N . SER B 1 330 ? 14.633 33.688 17.688 1 82.81 330 SER B N 1
ATOM 5067 C CA . SER B 1 330 ? 13.484 34.5 18.125 1 82.81 330 SER B CA 1
ATOM 5068 C C . SER B 1 330 ? 13.211 34.312 19.609 1 82.81 330 SER B C 1
ATOM 5070 O O . SER B 1 330 ? 12.617 35.188 20.25 1 82.81 330 SER B O 1
ATOM 5072 N N . ARG B 1 331 ? 13.68 33.219 20.281 1 77.25 331 ARG B N 1
ATOM 5073 C CA . ARG B 1 331 ? 13.406 32.938 21.688 1 77.25 331 ARG B CA 1
ATOM 5074 C C . ARG B 1 331 ? 14.609 33.281 22.547 1 77.25 331 ARG B C 1
ATOM 5076 O O . ARG B 1 331 ? 14.492 33.406 23.781 1 77.25 331 ARG B O 1
ATOM 5083 N N . GLY B 1 332 ? 15.805 33.438 21.938 1 65.38 332 GLY B N 1
ATOM 5084 C CA . GLY B 1 332 ? 16.984 33.875 22.672 1 65.38 332 GLY B CA 1
ATOM 5085 C C . GLY B 1 332 ? 17.219 35.375 22.625 1 65.38 332 GLY B C 1
ATOM 5086 O O . GLY B 1 332 ? 16.578 36.062 21.828 1 65.38 332 GLY B O 1
#

Foldseek 3Di:
DPVLVVVLPVVLPPDDDPCVVVSVVVSVQSVVQVVQCPQDDPSNQRDHGPVLVVLVVVLVVVLVVLVVVLVVLCCLVDQQSQPPVCVVVVVVVCVVVCVVVVVPVVVPPPDDDPPPPPPPDPDPPDQGNYPLSVLLVVLLVVLVLQQNDNVLLPPDPPPPPPPPPPPPDPPNPNPLSSVLSSLSSVLSVVLSVLSNQLSVLLCVLANVLSVVLSVLSVVLVVLVVQLVVLSVQLSVLVVVLVVCVVVVPPVCNVVSVVSNVVSVVSNVVSSVVSVVSSVCSSPDCSNVRSVVSSVVSVVVSVVVSVVSVVVSVVVSVVSVVVVVVVVVVVVD/DVVLVVVLPVVLPPDDPPCPVVSVVVSVQSVVQVVQCPQDDPSNQRDHGPVLVVLVVLLVVVLVVLVVVLVVLCLLVDQQSQPPVCVVVVVVVCCVVCVVVVPPPPPPPPDDDPPPPPPPPDDPPDQGNYPLSVLLVVLLVVLVLQQNDNVLLPPDPPPPPPPPPPPPDPPNPNPLSSVLSSLSSVLSVVLSVLSNQLSVLLCVLANVLSVVLSVLSVVLVVLVVQLVVLSVQLSVLVVVLVVCVVVVPPVCNVVSVVSNVVSVVSNVVSSVVSVVSSVCSSPDCSNVRSVVSSVVSVVVSVVVSVVSVVVSVVVSVVSVVVVVVVVVVVVD

InterPro domains:
  IPR018859 BAR domain-containing family [PF10455] (31-316)
  IPR027267 AH/BAR domain superfamily [G3DSA:1.20.1270.60] (17-320)
  IPR027267 AH/BAR domain superfamily [SSF103657] (29-318)